Protein 6LKY (pdb70)

Structure (mmCIF, N/CA/C/O backbone):
data_6LKY
#
_entry.id   6LKY
#
_cell.length_a   169.168
_cell.length_b   69.794
_cell.length_c   71.084
_cell.angle_alpha   90.000
_cell.angle_beta   90.000
_cell.angle_gamma   90.000
#
_symmetry.space_group_name_H-M   'P 21 21 2'
#
loop_
_entity.id
_entity.type
_entity.pdbx_description
1 polymer 'Putative isocitrate dehydrogenase, NAD-dependent'
2 non-polymer NICOTINAMIDE-ADENINE-DINUCLEOTIDE
3 non-polymer 'ACETYL GROUP'
4 non-polymer 'CITRIC ACID'
5 non-polymer 'ACETATE ION'
6 water water
#
loop_
_atom_site.group_PDB
_atom_site.id
_atom_site.type_symbol
_atom_site.label_atom_id
_atom_site.label_alt_id
_atom_site.label_comp_id
_atom_site.label_asym_id
_atom_site.label_entity_id
_atom_site.label_seq_id
_atom_site.pdbx_PDB_ins_code
_atom_site.Cartn_x
_atom_site.Cartn_y
_atom_site.Cartn_z
_atom_site.occupancy
_atom_site.B_iso_or_equiv
_atom_site.auth_seq_id
_atom_site.auth_comp_id
_atom_site.auth_asym_id
_atom_site.auth_atom_id
_atom_site.pdbx_PDB_model_num
ATOM 1 N N A MET A 1 1 ? 61.27538 1.91115 25.66676 0.468 55.33563 1 MET A N 1
ATOM 2 N N B MET A 1 1 ? 61.08876 2.05952 25.43916 0.532 55.61817 1 MET A N 1
ATOM 3 C CA A MET A 1 1 ? 61.59448 3.08997 24.86963 0.468 56.90217 1 MET A CA 1
ATOM 4 C CA B MET A 1 1 ? 61.37748 3.33618 24.79624 0.532 56.81696 1 MET A CA 1
ATOM 5 C C A MET A 1 1 ? 62.39362 4.10926 25.68761 0.468 57.00002 1 MET A C 1
ATOM 6 C C B MET A 1 1 ? 62.30006 4.20947 25.65502 0.532 57.05694 1 MET A C 1
ATOM 7 O O A MET A 1 1 ? 63.32541 4.72472 25.17174 0.468 58.15492 1 MET A O 1
ATOM 8 O O B MET A 1 1 ? 63.24670 4.80102 25.13790 0.532 58.18564 1 MET A O 1
ATOM 17 N N . HIS A 1 2 ? 62.03654 4.27810 26.96210 1.000 50.90747 2 HIS A N 1
ATOM 18 C CA . HIS A 1 2 ? 62.70245 5.22964 27.85404 1.000 51.14376 2 HIS A CA 1
ATOM 19 C C . HIS A 1 2 ? 63.38418 4.51556 29.01255 1.000 41.71836 2 HIS A C 1
ATOM 20 O O . HIS A 1 2 ? 62.72173 3.81952 29.79043 1.000 44.69162 2 HIS A O 1
ATOM 27 N N . LYS A 1 3 ? 64.69415 4.72409 29.15107 1.000 34.79262 3 LYS A N 1
ATOM 28 C CA . LYS A 1 3 ? 65.45854 4.22380 30.28680 1.000 41.32840 3 LYS A CA 1
ATOM 29 C C . LYS A 1 3 ? 65.70814 5.36662 31.27219 1.000 45.39271 3 LYS A C 1
ATOM 30 O O . LYS A 1 3 ? 66.36815 6.35469 30.92839 1.000 41.15425 3 LYS A O 1
ATOM 36 N N . ILE A 1 4 ? 65.23061 5.20251 32.50949 1.000 42.84556 4 ILE A N 1
ATOM 37 C CA . ILE A 1 4 ? 65.15337 6.28590 33.48656 1.000 40.61498 4 ILE A CA 1
ATOM 38 C C . ILE A 1 4 ? 65.73946 5.82338 34.81342 1.000 37.94394 4 ILE A C 1
ATOM 39 O O . ILE A 1 4 ? 65.32632 4.78547 35.34834 1.000 34.22997 4 ILE A O 1
ATOM 44 N N . THR A 1 5 ? 66.67905 6.60431 35.36242 1.000 35.56484 5 THR A N 1
ATOM 45 C CA . THR A 1 5 ? 67.22844 6.27466 36.67553 1.000 32.10150 5 THR A CA 1
ATOM 46 C C . THR A 1 5 ? 66.16885 6.51772 37.74335 1.000 34.37678 5 THR A C 1
ATOM 47 O O . THR A 1 5 ? 65.47679 7.53708 37.71307 1.000 32.78778 5 THR A O 1
ATOM 51 N N . LEU A 1 6 ? 66.00699 5.55813 38.65606 1.000 31.26905 6 LEU A N 1
ATOM 52 C CA . LEU A 1 6 ? 64.93764 5.57956 39.64836 1.000 31.84891 6 LEU A CA 1
ATOM 53 C C . LEU A 1 6 ? 65.54185 5.49934 41.04226 1.000 32.10861 6 LEU A C 1
ATOM 54 O O . LEU A 1 6 ? 66.25878 4.54073 41.35733 1.000 34.83672 6 LEU A O 1
ATOM 59 N N . ILE A 1 7 ? 65.23927 6.48233 41.87788 1.000 31.24583 7 ILE A N 1
ATOM 60 C CA . ILE A 1 7 ? 65.78355 6.56236 43.22657 1.000 32.37692 7 ILE A CA 1
ATOM 61 C C . ILE A 1 7 ? 64.62364 6.58458 44.21374 1.000 29.44366 7 ILE A C 1
ATOM 62 O O . ILE A 1 7 ? 63.94307 7.59741 44.36978 1.000 29.63281 7 ILE A O 1
ATOM 67 N N . PRO A 1 8 ? 64.36293 5.46851 44.89599 1.000 30.33519 8 PRO A N 1
ATOM 68 C CA . PRO A 1 8 ? 63.21536 5.42956 45.82318 1.000 32.59287 8 PRO A CA 1
ATOM 69 C C . PRO A 1 8 ? 63.32150 6.40820 46.98116 1.000 29.38761 8 PRO A C 1
ATOM 70 O O . PRO A 1 8 ? 62.29572 6.92342 47.44239 1.000 30.72619 8 PRO A O 1
ATOM 74 N N . GLY A 1 9 ? 64.52833 6.64163 47.49788 1.000 25.24002 9 GLY A N 1
ATOM 75 C CA . GLY A 1 9 ? 64.72239 7.66661 48.51241 1.000 27.00052 9 GLY A CA 1
ATOM 76 C C . GLY A 1 9 ? 64.45668 7.20970 49.93850 1.000 26.89261 9 GLY A C 1
ATOM 77 O O . GLY A 1 9 ? 64.54548 6.02501 50.27357 1.000 28.06054 9 GLY A O 1
ATOM 78 N N . ASP A 1 10 ? 64.10474 8.17966 50.78395 1.000 25.31090 10 ASP A N 1
ATOM 79 C CA . ASP A 1 10 ? 64.09042 8.02356 52.23018 1.000 23.74295 10 ASP A CA 1
ATOM 80 C C . ASP A 1 10 ? 62.69401 8.26083 52.79274 1.000 28.21531 10 ASP A C 1
ATOM 81 O O . ASP A 1 10 ? 61.86671 8.95222 52.19175 1.000 26.55783 10 ASP A O 1
ATOM 86 N N . GLY A 1 11 ? 62.45545 7.70672 53.98111 1.000 23.86657 11 GLY A N 1
ATOM 87 C CA . GLY A 1 11 ? 61.20620 7.96492 54.68467 1.000 24.78287 11 GLY A CA 1
ATOM 88 C C . GLY A 1 11 ? 60.01413 7.51437 53.85782 1.000 28.72609 11 GLY A C 1
ATOM 89 O O . GLY A 1 11 ? 59.89687 6.33860 53.48339 1.000 25.82363 11 GLY A O 1
ATOM 90 N N . ILE A 1 12 ? 59.10926 8.45231 53.56246 1.000 28.31004 12 ILE A N 1
ATOM 91 C CA . ILE A 1 12 ? 57.94170 8.14440 52.73969 1.000 26.64623 12 ILE A CA 1
ATOM 92 C C . ILE A 1 12 ? 58.29031 7.93774 51.27230 1.000 30.69303 12 ILE A C 1
ATOM 93 O O . ILE A 1 12 ? 57.41452 7.54975 50.48652 1.000 26.76801 12 ILE A O 1
ATOM 98 N N . GLY A 1 13 ? 59.54072 8.18849 50.88217 1.000 24.31687 13 GLY A N 1
ATOM 99 C CA . GLY A 1 13 ? 59.96477 8.08542 49.50309 1.000 29.96015 13 GLY A CA 1
ATOM 100 C C . GLY A 1 13 ? 59.52677 6.81032 48.79246 1.000 35.61497 13 GLY A C 1
ATOM 101 O O . GLY A 1 13 ? 58.80469 6.85956 47.79070 1.000 31.74117 13 GLY A O 1
ATOM 102 N N . PRO A 1 14 ? 59.97216 5.64248 49.28145 1.000 29.32024 14 PRO A N 1
ATOM 103 C CA . PRO A 1 14 ? 59.65242 4.39079 48.56925 1.000 30.27889 14 PRO A CA 1
ATOM 104 C C . PRO A 1 14 ? 58.16656 4.17241 48.31836 1.000 30.90609 14 PRO A C 1
ATOM 105 O O . PRO A 1 14 ? 57.80055 3.74918 47.21240 1.000 34.28972 14 PRO A O 1
ATOM 109 N N A SER A 1 15 ? 57.30372 4.44912 49.29855 0.215 29.41769 15 SER A N 1
ATOM 110 N N B SER A 1 15 ? 57.29162 4.46784 49.28555 0.785 29.05279 15 SER A N 1
ATOM 111 C CA A SER A 1 15 ? 55.87084 4.28012 49.08485 0.215 31.87620 15 SER A CA 1
ATOM 112 C CA B SER A 1 15 ? 55.86700 4.25209 49.04701 0.785 31.86632 15 SER A CA 1
ATOM 113 C C A SER A 1 15 ? 55.38722 5.15943 47.93891 0.215 33.71454 15 SER A C 1
ATOM 114 C C B SER A 1 15 ? 55.35791 5.16305 47.93619 0.785 33.77067 15 SER A C 1
ATOM 115 O O A SER A 1 15 ? 54.85536 4.66554 46.93716 0.215 34.77569 15 SER A O 1
ATOM 116 O O B SER A 1 15 ? 54.78321 4.69102 46.94638 0.785 34.77290 15 SER A O 1
ATOM 121 N N . ILE A 1 16 ? 55.59824 6.47240 48.05718 1.000 30.28553 16 ILE A N 1
ATOM 122 C CA . ILE A 1 16 ? 55.05238 7.40104 47.07196 1.000 35.74915 16 ILE A CA 1
ATOM 123 C C . ILE A 1 16 ? 55.67682 7.16533 45.69821 1.000 28.79923 16 ILE A C 1
ATOM 124 O O . ILE A 1 16 ? 54.97984 7.19012 44.67775 1.000 32.78408 16 ILE A O 1
ATOM 129 N N . VAL A 1 17 ? 56.97404 6.85813 45.65245 1.000 30.71167 17 VAL A N 1
ATOM 130 C CA . VAL A 1 17 ? 57.60152 6.55234 44.36933 1.000 32.78848 17 VAL A CA 1
ATOM 131 C C . VAL A 1 17 ? 56.96054 5.30079 43.78869 1.000 38.42152 17 VAL A C 1
ATOM 132 O O . VAL A 1 17 ? 56.64540 5.23733 42.58962 1.000 36.49156 17 VAL A O 1
ATOM 136 N N . ASP A 1 18 ? 56.68891 4.31508 44.64960 1.000 33.68355 18 ASP A N 1
ATOM 137 C CA . ASP A 1 18 ? 55.98049 3.13354 44.18845 1.000 40.76758 18 ASP A CA 1
ATOM 138 C C . ASP A 1 18 ? 54.66327 3.54442 43.55206 1.000 42.31113 18 ASP A C 1
ATOM 139 O O . ASP A 1 18 ? 54.40222 3.23636 42.37722 1.000 43.24876 18 ASP A O 1
ATOM 144 N N . ALA A 1 19 ? 53.88380 4.35657 44.27572 1.000 33.59160 19 ALA A N 1
ATOM 145 C CA . ALA A 1 19 ? 52.61895 4.83778 43.74055 1.000 36.83980 19 ALA A CA 1
ATOM 146 C C . ALA A 1 19 ? 52.83561 5.47810 42.38069 1.000 38.90890 19 ALA A C 1
ATOM 147 O O . ALA A 1 19 ? 52.17824 5.11596 41.39522 1.000 39.55359 19 ALA A O 1
ATOM 149 N N . ALA A 1 20 ? 53.83454 6.36044 42.28270 1.000 31.81267 20 ALA A N 1
ATOM 150 C CA . ALA A 1 20 ? 53.98197 7.10255 41.04184 1.000 34.65614 20 ALA A CA 1
ATOM 151 C C . ALA A 1 20 ? 54.31348 6.15731 39.90117 1.000 34.49170 20 ALA A C 1
ATOM 152 O O . ALA A 1 20 ? 53.73861 6.26613 38.81143 1.000 39.48738 20 ALA A O 1
ATOM 154 N N . VAL A 1 21 ? 55.17059 5.16592 40.16371 1.000 35.95373 21 VAL A N 1
ATOM 155 C CA . VAL A 1 21 ? 55.54573 4.23576 39.10494 1.000 36.05937 21 VAL A CA 1
ATOM 156 C C . VAL A 1 21 ? 54.30080 3.55699 38.55196 1.000 41.75234 21 VAL A C 1
ATOM 157 O O . VAL A 1 21 ? 54.07498 3.54154 37.33035 1.000 34.34482 21 VAL A O 1
ATOM 161 N N . LYS A 1 22 ? 53.40628 3.11572 39.44719 1.000 35.00145 22 LYS A N 1
ATOM 162 C CA . LYS A 1 22 ? 52.20435 2.43246 38.98336 1.000 37.31575 22 LYS A CA 1
ATOM 163 C C . LYS A 1 22 ? 51.40118 3.34411 38.07139 1.000 47.79513 22 LYS A C 1
ATOM 164 O O . LYS A 1 22 ? 51.02720 2.95223 36.95240 1.000 49.58233 22 LYS A O 1
ATOM 170 N N . VAL A 1 23 ? 51.23846 4.60488 38.48146 1.000 43.50071 23 VAL A N 1
ATOM 171 C CA . VAL A 1 23 ? 50.44509 5.53648 37.68975 1.000 45.70092 23 VAL A CA 1
ATOM 172 C C . VAL A 1 23 ? 51.08968 5.74120 36.33244 1.000 42.74173 23 VAL A C 1
ATOM 173 O O . VAL A 1 23 ? 50.41225 5.70505 35.29433 1.000 43.71243 23 VAL A O 1
ATOM 177 N N . ILE A 1 24 ? 52.41774 5.88108 36.30748 1.000 39.48455 24 ILE A N 1
ATOM 178 C CA . ILE A 1 24 ? 53.08284 6.06154 35.02387 1.000 48.20287 24 ILE A CA 1
ATOM 179 C C . ILE A 1 24 ? 52.82707 4.84824 34.13927 1.000 49.29167 24 ILE A C 1
ATOM 180 O O . ILE A 1 24 ? 52.43510 4.97855 32.97057 1.000 44.53490 24 ILE A O 1
ATOM 185 N N . GLU A 1 25 ? 52.95420 3.64806 34.70781 1.000 44.80438 25 GLU A N 1
ATOM 186 C CA . GLU A 1 25 ? 52.77974 2.46938 33.87601 1.000 48.72364 25 GLU A CA 1
ATOM 187 C C . GLU A 1 25 ? 51.33332 2.33459 33.43762 1.000 51.12926 25 GLU A C 1
ATOM 188 O O . GLU A 1 25 ? 51.06989 1.80912 32.35081 1.000 49.03499 25 GLU A O 1
ATOM 194 N N . ALA A 1 26 ? 50.39129 2.85668 34.23392 1.000 41.63246 26 ALA A N 1
ATOM 195 C CA . ALA A 1 26 ? 48.99665 2.78417 33.82609 1.000 41.23611 26 ALA A CA 1
ATOM 196 C C . ALA A 1 26 ? 48.73202 3.56729 32.54775 1.000 47.53734 26 ALA A C 1
ATOM 197 O O . ALA A 1 26 ? 47.75112 3.27913 31.85840 1.000 51.83725 26 ALA A O 1
ATOM 199 N N . THR A 1 27 ? 49.58625 4.54030 32.20603 1.000 55.87246 27 THR A N 1
ATOM 200 C CA . THR A 1 27 ? 49.36654 5.32739 30.99541 1.000 48.43022 27 THR A CA 1
ATOM 201 C C . THR A 1 27 ? 49.76090 4.58238 29.72950 1.000 50.96005 27 THR A C 1
ATOM 202 O O . THR A 1 27 ? 49.40096 5.02329 28.63327 1.000 51.84926 27 THR A O 1
ATOM 206 N N . GLY A 1 28 ? 50.50255 3.48366 29.85378 1.000 51.79684 28 GLY A N 1
ATOM 207 C CA . GLY A 1 28 ? 51.01010 2.75884 28.71166 1.000 44.70310 28 GLY A CA 1
ATOM 208 C C . GLY A 1 28 ? 52.36900 3.19416 28.21797 1.000 54.13327 28 GLY A C 1
ATOM 209 O O . GLY A 1 28 ? 52.89788 2.57139 27.28778 1.000 53.49463 28 GLY A O 1
ATOM 210 N N . VAL A 1 29 ? 52.96601 4.22678 28.81570 1.000 58.77118 29 VAL A N 1
ATOM 211 C CA . VAL A 1 29 ? 54.31031 4.63355 28.42572 1.000 50.96188 29 VAL A CA 1
ATOM 212 C C . VAL A 1 29 ? 55.31140 3.54802 28.79858 1.000 48.00852 29 VAL A C 1
ATOM 213 O O . VAL A 1 29 ? 55.20492 2.90374 29.85123 1.000 54.02810 29 VAL A O 1
ATOM 217 N N . GLN A 1 30 ? 56.28622 3.33570 27.92410 1.000 46.07382 30 GLN A N 1
ATOM 218 C CA . GLN A 1 30 ? 57.27557 2.27811 28.07982 1.000 56.68767 30 GLN A CA 1
ATOM 219 C C . GLN A 1 30 ? 58.50000 2.81483 28.81022 1.000 50.62215 30 GLN A C 1
ATOM 220 O O . GLN A 1 30 ? 59.21488 3.67195 28.27944 1.000 47.30732 30 GLN A O 1
ATOM 226 N N . VAL A 1 31 ? 58.75890 2.29036 30.00756 1.000 42.44862 31 VAL A N 1
ATOM 227 C CA . VAL A 1 31 ? 59.88475 2.72663 30.82545 1.000 48.01134 31 VAL A CA 1
ATOM 228 C C . VAL A 1 31 ? 60.70342 1.51802 31.25056 1.000 37.98557 31 VAL A C 1
ATOM 229 O O . VAL A 1 31 ? 60.17363 0.59597 31.88174 1.000 40.09286 31 VAL A O 1
ATOM 233 N N . GLN A 1 32 ? 61.99728 1.54190 30.94463 1.000 34.76615 32 GLN A N 1
ATOM 234 C CA . GLN A 1 32 ? 62.96951 0.67388 31.60387 1.000 38.15215 32 GLN A CA 1
ATOM 235 C C . GLN A 1 32 ? 63.52238 1.42784 32.81689 1.000 36.48772 32 GLN A C 1
ATOM 236 O O . GLN A 1 32 ? 64.33726 2.34038 32.67140 1.000 39.63770 32 GLN A O 1
ATOM 242 N N . TRP A 1 33 ? 63.07836 1.06148 34.02033 1.000 38.71367 33 TRP A N 1
ATOM 243 C CA . TRP A 1 33 ? 63.58443 1.69852 35.23533 1.000 44.74653 33 TRP A CA 1
ATOM 244 C C . TRP A 1 33 ? 64.96290 1.16036 35.61280 1.000 45.63743 33 TRP A C 1
ATOM 245 O O . TRP A 1 33 ? 65.17485 -0.05576 35.67934 1.000 49.11884 33 TRP A O 1
ATOM 256 N N . ASP A 1 34 ? 65.88522 2.07213 35.89399 1.000 36.99638 34 ASP A N 1
ATOM 257 C CA . ASP A 1 34 ? 67.24175 1.75944 36.34028 1.000 32.18656 34 ASP A CA 1
ATOM 258 C C . ASP A 1 34 ? 67.33569 2.16246 37.81453 1.000 41.70906 34 ASP A C 1
ATOM 259 O O . ASP A 1 34 ? 67.65667 3.30622 38.14046 1.000 37.31338 34 ASP A O 1
ATOM 264 N N . THR A 1 35 ? 67.03329 1.21758 38.70187 1.000 33.61774 35 THR A N 1
ATOM 265 C CA . THR A 1 35 ? 66.92499 1.51260 40.12353 1.000 33.70633 35 THR A CA 1
ATOM 266 C C . THR A 1 35 ? 68.29992 1.71550 40.75000 1.000 37.71900 35 THR A C 1
ATOM 267 O O . THR A 1 35 ? 69.18864 0.86510 40.62109 1.000 39.85917 35 THR A O 1
ATOM 271 N N . GLN A 1 36 ? 68.46324 2.84841 41.43820 1.000 34.03378 36 GLN A N 1
ATOM 272 C CA . GLN A 1 36 ? 69.70956 3.21930 42.09707 1.000 32.77724 36 GLN A CA 1
ATOM 273 C C . GLN A 1 36 ? 69.39181 3.76689 43.48373 1.000 27.67233 36 GLN A C 1
ATOM 274 O O . GLN A 1 36 ? 68.25951 4.15724 43.76774 1.000 41.01616 36 GLN A O 1
ATOM 280 N N . SER A 1 37 ? 70.40954 3.83314 44.33675 1.000 32.70644 37 SER A N 1
ATOM 281 C CA . SER A 1 37 ? 70.24042 4.21994 45.73344 1.000 32.93571 37 SER A CA 1
ATOM 282 C C . SER A 1 37 ? 70.92907 5.55379 46.02308 1.000 33.42245 37 SER A C 1
ATOM 283 O O . SER A 1 37 ? 72.01483 5.82602 45.50260 1.000 27.28362 37 SER A O 1
ATOM 286 N N . ALA A 1 38 ? 70.32651 6.35969 46.90196 1.000 25.02679 38 ALA A N 1
ATOM 287 C CA . ALA A 1 38 ? 70.90949 7.64269 47.28764 1.000 26.53936 38 ALA A CA 1
ATOM 288 C C . ALA A 1 38 ? 70.36849 8.04183 48.65101 1.000 27.16479 38 ALA A C 1
ATOM 289 O O . ALA A 1 38 ? 69.36173 7.50361 49.11832 1.000 27.75554 38 ALA A O 1
ATOM 291 N N . GLY A 1 39 ? 71.04512 9.00919 49.28026 1.000 25.35382 39 GLY A N 1
ATOM 292 C CA . GLY A 1 39 ? 70.58605 9.53297 50.55658 1.000 19.96730 39 GLY A CA 1
ATOM 293 C C . GLY A 1 39 ? 70.85135 8.56093 51.69644 1.000 21.57689 39 GLY A C 1
ATOM 294 O O . GLY A 1 39 ? 71.77514 7.74416 51.64928 1.000 22.78380 39 GLY A O 1
ATOM 295 N N . MET A 1 40 ? 70.00759 8.64478 52.72985 1.000 24.58001 40 MET A N 1
ATOM 296 C CA . MET A 1 40 ? 70.22802 7.84526 53.93429 1.000 29.40744 40 MET A CA 1
ATOM 297 C C . MET A 1 40 ? 70.14755 6.35439 53.62981 1.000 31.67756 40 MET A C 1
ATOM 298 O O . MET A 1 40 ? 70.94244 5.55874 54.15349 1.000 30.35407 40 MET A O 1
ATOM 303 N N . ALA A 1 41 ? 69.23572 5.96552 52.73695 1.000 27.01189 41 ALA A N 1
ATOM 304 C CA . ALA A 1 41 ? 69.16129 4.56711 52.34034 1.000 29.48418 41 ALA A CA 1
ATOM 305 C C . ALA A 1 41 ? 70.51417 4.08596 51.84000 1.000 28.88225 41 ALA A C 1
ATOM 306 O O . ALA A 1 41 ? 71.00552 3.03192 52.27600 1.000 29.87919 41 ALA A O 1
ATOM 308 N N . ALA A 1 42 ? 71.18599 4.90302 51.01232 1.000 24.68144 42 ALA A N 1
ATOM 309 C CA . ALA A 1 42 ? 72.48024 4.48093 50.49027 1.000 29.46894 42 ALA A CA 1
ATOM 310 C C . ALA A 1 42 ? 73.52612 4.44124 51.59714 1.000 30.73332 42 ALA A C 1
ATOM 311 O O . ALA A 1 42 ? 74.34442 3.50840 51.65419 1.000 32.22845 42 ALA A O 1
ATOM 313 N N . VAL A 1 43 ? 73.45512 5.38397 52.54245 1.000 26.02775 43 VAL A N 1
ATOM 314 C CA . VAL A 1 43 ? 74.36769 5.32987 53.67848 1.000 26.50570 43 VAL A CA 1
ATOM 315 C C . VAL A 1 43 ? 74.19311 4.01443 54.42020 1.000 33.65844 43 VAL A C 1
ATOM 316 O O .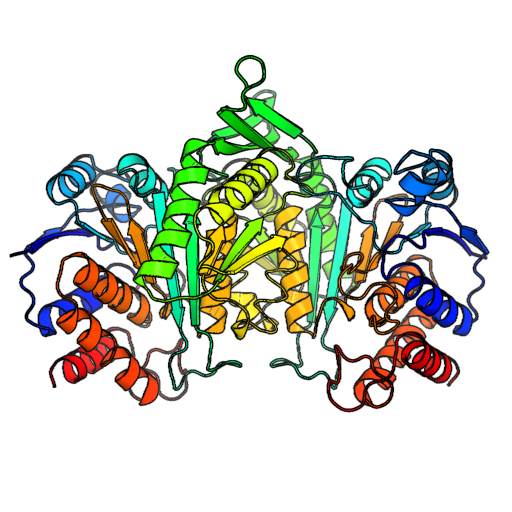 VAL A 1 43 ? 75.17210 3.37241 54.81836 1.000 31.50036 43 VAL A O 1
ATOM 320 N N . GLU A 1 44 ? 72.94326 3.59030 54.61356 1.000 29.13797 44 GLU A N 1
ATOM 321 C CA . GLU A 1 44 ? 72.71933 2.37512 55.38131 1.000 35.01548 44 GLU A CA 1
ATOM 322 C C . GLU A 1 44 ? 73.13149 1.14536 54.59004 1.000 34.97292 44 GLU A C 1
ATOM 323 O O . GLU A 1 44 ? 73.59352 0.16047 55.17902 1.000 36.18247 44 GLU A O 1
ATOM 329 N N . LYS A 1 45 ? 73.00984 1.19898 53.26195 1.000 27.87796 45 LYS A N 1
ATOM 330 C CA . LYS A 1 45 ? 73.21072 0.00385 52.45619 1.000 34.50208 45 LYS A CA 1
ATOM 331 C C . LYS A 1 45 ? 74.63754 -0.09090 51.93661 1.000 39.25801 45 LYS A C 1
ATOM 332 O O . LYS A 1 45 ? 75.20669 -1.18326 51.90296 1.000 40.94161 45 LYS A O 1
ATOM 338 N N . PHE A 1 46 ? 75.22052 1.03986 51.52446 1.000 36.87304 46 PHE A N 1
ATOM 339 C CA . PHE A 1 46 ? 76.52654 1.07702 50.88448 1.000 29.62947 46 PHE A CA 1
ATOM 340 C C . PHE A 1 46 ? 77.56187 1.89774 51.63818 1.000 36.67382 46 PHE A C 1
ATOM 341 O O . PHE A 1 46 ? 78.70692 1.97401 51.18706 1.000 36.10262 46 PHE A O 1
ATOM 349 N N . GLY A 1 47 ? 77.20117 2.53507 52.74741 1.000 31.27127 47 GLY A N 1
ATOM 350 C CA . GLY A 1 47 ? 78.16359 3.34165 53.46933 1.000 32.70477 47 GLY A CA 1
ATOM 351 C C . GLY A 1 47 ? 78.51519 4.68228 52.85146 1.000 44.61116 47 GLY A C 1
ATOM 352 O O . GLY A 1 47 ? 79.44540 5.33909 53.34116 1.000 37.20284 47 GLY A O 1
ATOM 353 N N . THR A 1 48 ? 77.81895 5.10676 51.78700 1.000 35.37799 48 THR A N 1
ATOM 354 C CA . THR A 1 48 ? 78.00395 6.42569 51.16527 1.000 32.52800 48 THR A CA 1
ATOM 355 C C . THR A 1 48 ? 76.65352 7.00977 50.76937 1.000 28.14679 48 THR A C 1
ATOM 356 O O . THR A 1 48 ? 75.78933 6.27213 50.28081 1.000 25.46555 48 THR A O 1
ATOM 360 N N . PRO A 1 49 ? 76.45197 8.32762 50.90822 1.000 28.03884 49 PRO A N 1
ATOM 361 C CA . PRO A 1 49 ? 75.14909 8.90245 50.51010 1.000 28.69151 49 PRO A CA 1
ATOM 362 C C . PRO A 1 49 ? 74.94432 8.99647 48.99802 1.000 23.34732 49 PRO A C 1
ATOM 363 O O . PRO A 1 49 ? 73.80125 9.13107 48.55308 1.000 23.84407 49 PRO A O 1
ATOM 367 N N . LEU A 1 50 ? 75.99440 8.91013 48.18781 1.000 25.64192 50 LEU A N 1
ATOM 368 C CA . LEU A 1 50 ? 75.85194 8.99902 46.73419 1.000 31.28561 50 LEU A CA 1
ATOM 369 C C . LEU A 1 50 ? 76.84032 8.03567 46.10176 1.000 31.57680 50 LEU A C 1
ATOM 370 O O . LEU A 1 50 ? 77.96564 8.41847 45.75988 1.000 31.15953 50 LEU A O 1
ATOM 375 N N . PRO A 1 51 ? 76.46612 6.76345 45.95532 1.000 32.86063 51 PRO A N 1
ATOM 376 C CA . PRO A 1 51 ? 77.34826 5.82333 45.25191 1.000 30.15458 51 PRO A CA 1
ATOM 377 C C . PRO A 1 51 ? 77.66380 6.34595 43.86076 1.000 34.21880 51 PRO A C 1
ATOM 378 O O . PRO A 1 51 ? 76.81703 6.96065 43.20454 1.000 32.73483 51 PRO A O 1
ATOM 382 N N . ASP A 1 52 ? 78.91145 6.12111 43.43205 1.000 39.36821 52 ASP A N 1
ATOM 383 C CA . ASP A 1 52 ? 79.33352 6.50932 42.08785 1.000 36.10454 52 ASP A CA 1
ATOM 384 C C . ASP A 1 52 ? 78.41104 5.93843 41.02515 1.000 31.57119 52 ASP A C 1
ATOM 385 O O . ASP A 1 52 ? 78.12122 6.60424 40.02594 1.000 35.20179 52 ASP A O 1
ATOM 390 N N . ALA A 1 53 ? 77.95046 4.69934 41.21810 1.000 35.21579 53 ALA A N 1
ATOM 391 C CA . ALA A 1 53 ? 77.09636 4.05916 40.22057 1.000 35.70317 53 ALA A CA 1
ATOM 392 C C . ALA A 1 53 ? 75.79703 4.83140 40.00274 1.000 37.04516 53 ALA A C 1
ATOM 393 O O . ALA A 1 53 ? 75.28678 4.87388 38.87760 1.000 38.93985 53 ALA A O 1
ATOM 395 N N . THR A 1 54 ? 75.25588 5.46280 41.05380 1.000 34.12042 54 THR A N 1
ATOM 396 C CA . THR A 1 54 ? 74.04532 6.27640 40.90671 1.000 26.52360 54 THR A CA 1
ATOM 397 C C . THR A 1 54 ? 74.28869 7.45952 39.97450 1.000 30.67572 54 THR A C 1
ATOM 398 O O . THR A 1 54 ? 73.50216 7.72535 39.04857 1.000 33.94245 54 THR A O 1
ATOM 402 N N . LEU A 1 55 ? 75.38823 8.17947 40.20314 1.000 33.96456 55 LEU A N 1
ATOM 403 C CA . LEU A 1 55 ? 75.73682 9.30797 39.34515 1.000 43.66138 55 LEU A CA 1
ATOM 404 C C . LEU A 1 55 ? 76.02512 8.84755 37.91839 1.000 38.91768 55 LEU A C 1
ATOM 405 O O . LEU A 1 55 ? 75.56103 9.46200 36.94974 1.000 37.61596 55 LEU A O 1
ATOM 410 N N . ASP A 1 56 ? 76.80096 7.76506 37.77344 1.000 42.63999 56 ASP A N 1
ATOM 411 C CA . ASP A 1 56 ? 77.07356 7.20849 36.44806 1.000 40.33149 56 ASP A CA 1
ATOM 412 C C . ASP A 1 56 ? 75.77933 6.86741 35.72214 1.000 29.68086 56 ASP A C 1
ATOM 413 O O . ASP A 1 56 ? 75.62915 7.15847 34.52936 1.000 41.18387 56 ASP A O 1
ATOM 418 N N . SER A 1 57 ? 74.82644 6.25485 36.43346 1.000 34.82690 57 SER A N 1
ATOM 419 C CA . SER A 1 57 ? 73.54599 5.89788 35.82980 1.000 33.43695 57 SER A CA 1
ATOM 420 C C . SER A 1 57 ? 72.79392 7.13229 35.35265 1.000 37.74317 57 SER A C 1
ATOM 421 O O . SER A 1 57 ? 72.22843 7.13641 34.24905 1.000 37.32610 57 SER A O 1
ATOM 424 N N . ILE A 1 58 ? 72.76146 8.19054 36.17293 1.000 35.36438 58 ILE A N 1
ATOM 425 C CA . ILE A 1 58 ? 72.03724 9.38807 35.75061 1.000 33.40125 58 ILE A CA 1
ATOM 426 C C . ILE A 1 58 ? 72.72670 10.03696 34.55481 1.000 31.19721 58 ILE A C 1
ATOM 427 O O . ILE A 1 58 ? 72.06761 10.49841 33.61848 1.000 36.48166 58 ILE A O 1
ATOM 432 N N . ARG A 1 59 ? 74.05865 10.07132 34.55273 1.000 32.71710 59 ARG A N 1
ATOM 433 C CA . ARG A 1 59 ? 74.73257 10.68874 33.41552 1.000 37.32335 59 ARG A CA 1
ATOM 434 C C . ARG A 1 59 ? 74.59841 9.85561 32.15411 1.000 41.79488 59 ARG A C 1
ATOM 435 O O . ARG A 1 59 ? 74.66555 10.40278 31.05185 1.000 45.42892 59 ARG A O 1
ATOM 443 N N . ALA A 1 60 ? 74.42216 8.54147 32.28808 1.000 44.65454 60 ALA A N 1
ATOM 444 C CA . ALA A 1 60 ? 74.15934 7.71357 31.11545 1.000 42.28640 60 ALA A CA 1
ATOM 445 C C . ALA A 1 60 ? 72.74658 7.94160 30.59358 1.000 39.83795 60 ALA A C 1
ATOM 446 O O . ALA A 1 60 ? 72.54813 8.17075 29.39723 1.000 46.08577 60 ALA A O 1
ATOM 448 N N . ASN A 1 61 ? 71.74807 7.88117 31.48004 1.000 40.84056 61 ASN A N 1
ATOM 449 C CA . ASN A 1 61 ? 70.35320 7.93777 31.04938 1.000 35.59544 61 ASN A CA 1
ATOM 450 C C . ASN A 1 61 ? 69.85211 9.34939 30.76873 1.000 39.13248 61 ASN A C 1
ATOM 451 O O . ASN A 1 61 ? 68.94108 9.51175 29.94904 1.000 36.27801 61 ASN A O 1
ATOM 456 N N . ARG A 1 62 ? 70.36220 10.35674 31.48323 1.000 38.85544 62 ARG A N 1
ATOM 457 C CA . ARG A 1 62 ? 70.03945 11.78101 31.35492 1.000 42.09073 62 ARG A CA 1
ATOM 458 C C . ARG A 1 62 ? 68.69261 12.11947 31.98923 1.000 40.58150 62 ARG A C 1
ATOM 459 O O . ARG A 1 62 ? 68.33073 13.29819 32.01050 1.000 47.29592 62 ARG A O 1
ATOM 467 N N . ILE A 1 63 ? 67.93227 11.14157 32.48365 1.000 38.73443 63 ILE A N 1
ATOM 468 C CA . ILE A 1 63 ? 66.63798 11.37677 33.11701 1.000 32.29620 63 ILE A CA 1
ATOM 469 C C . ILE A 1 63 ? 66.59269 10.60240 34.42768 1.000 34.25830 63 ILE A C 1
ATOM 470 O O . ILE A 1 63 ? 66.99825 9.43529 34.48883 1.000 32.78699 63 ILE A O 1
ATOM 475 N N . CYS A 1 64 ? 66.08325 11.24845 35.47446 1.000 34.73379 64 CYS A N 1
ATOM 476 C CA . CYS A 1 64 ? 66.05834 10.65935 36.80241 1.000 32.65905 64 CYS A CA 1
ATOM 477 C C . CYS A 1 64 ? 64.74796 11.00787 37.49137 1.000 29.56238 64 CYS A C 1
ATOM 478 O O . CYS A 1 64 ? 64.25310 12.13165 37.38684 1.000 31.66970 64 CYS A O 1
ATOM 481 N N . PHE A 1 65 ? 64.17840 10.01374 38.15819 1.000 23.71722 65 PHE A N 1
ATOM 482 C CA . PHE A 1 65 ? 62.96469 10.12530 38.95746 1.000 25.29498 65 PHE A CA 1
ATOM 483 C C . PHE A 1 65 ? 63.38044 9.84105 40.39720 1.000 31.61913 65 PHE A C 1
ATOM 484 O O . PHE A 1 65 ? 63.81662 8.72608 40.70521 1.000 33.52202 65 PHE A O 1
ATOM 492 N N . LYS A 1 66 ? 63.27466 10.84206 41.27442 1.000 28.12043 66 LYS A N 1
ATOM 493 C CA . LYS A 1 66 ? 63.95328 10.80308 42.56818 1.000 31.58239 66 LYS A CA 1
ATOM 494 C C . LYS A 1 66 ? 62.97133 11.06876 43.70092 1.000 25.47062 66 LYS A C 1
ATOM 495 O O . LYS A 1 66 ? 62.33832 12.12568 43.74532 1.000 22.76952 66 LYS A O 1
ATOM 501 N N . GLY A 1 67 ? 62.83073 10.10531 44.60460 1.000 24.16805 67 GLY A N 1
ATOM 502 C CA . GLY A 1 67 ? 62.08977 10.32229 45.82590 1.000 26.67550 67 GLY A CA 1
ATOM 503 C C . GLY A 1 67 ? 62.85273 11.25890 46.75044 1.000 26.11884 67 GLY A C 1
ATOM 504 O O . GLY A 1 67 ? 64.01045 11.60205 46.49507 1.000 23.84115 67 GLY A O 1
ATOM 505 N N . PRO A 1 68 ? 62.21700 11.69646 47.83590 1.000 28.88230 68 PRO A N 1
ATOM 506 C CA . PRO A 1 68 ? 62.87874 12.64453 48.74650 1.000 23.56403 68 PRO A CA 1
ATOM 507 C C . PRO A 1 68 ? 64.08759 12.01684 49.41749 1.000 26.56413 68 PRO A C 1
ATOM 508 O O . PRO A 1 68 ? 64.07661 10.83660 49.77446 1.000 26.11535 68 PRO A O 1
ATOM 512 N N A LEU A 1 69 ? 65.13508 12.81923 49.59323 0.138 23.08530 69 LEU A N 1
ATOM 513 N N B LEU A 1 69 ? 65.13758 12.81739 49.58992 0.862 22.96124 69 LEU A N 1
ATOM 514 C CA A LEU A 1 69 ? 66.37527 12.37106 50.21089 0.138 24.60368 69 LEU A CA 1
ATOM 515 C CA B LEU A 1 69 ? 66.36682 12.35402 50.21371 0.862 24.71157 69 LEU A CA 1
ATOM 516 C C A LEU A 1 69 ? 66.58391 13.11914 51.51935 0.138 27.18554 69 LEU A C 1
ATOM 517 C C B LEU A 1 69 ? 66.58819 13.11319 51.51217 0.862 26.76241 69 LEU A C 1
ATOM 518 O O A LEU A 1 69 ? 66.52635 14.35305 51.54793 0.138 27.69224 69 LEU A O 1
ATOM 519 O O B LEU A 1 69 ? 66.52882 14.34753 51.53017 0.862 27.38228 69 LEU A O 1
ATOM 528 N N . THR A 1 70 ? 66.82238 12.37302 52.59672 1.000 25.57614 70 THR A N 1
ATOM 529 C CA . THR A 1 70 ? 67.10719 12.98541 53.89644 1.000 23.86337 70 THR A CA 1
ATOM 530 C C . THR A 1 70 ? 68.46561 13.69007 53.88142 1.000 23.11198 70 THR A C 1
ATOM 531 O O . THR A 1 70 ? 69.46082 13.11932 53.42713 1.000 24.97203 70 THR A O 1
ATOM 535 N N . THR A 1 71 ? 68.51527 14.92549 54.38787 1.000 25.10312 71 THR A N 1
ATOM 536 C CA . THR A 1 71 ? 69.78108 15.60015 54.65199 1.000 23.78876 71 THR A CA 1
ATOM 537 C C . THR A 1 71 ? 69.92093 15.86838 56.14420 1.000 25.65013 71 THR A C 1
ATOM 538 O O . THR A 1 71 ? 69.02663 16.48733 56.73430 1.000 29.83203 71 THR A O 1
ATOM 542 N N . PRO A 1 72 ? 71.01670 15.44991 56.78304 1.000 23.04093 72 PRO A N 1
ATOM 543 C CA . PRO A 1 72 ? 71.17663 15.70596 58.22451 1.000 25.68743 72 PRO A CA 1
ATOM 544 C C . PRO A 1 72 ? 71.39304 17.18444 58.53322 1.000 26.15061 72 PRO A C 1
ATOM 545 O O . PRO A 1 72 ? 71.96636 17.94332 57.74230 1.000 23.03319 72 PRO A O 1
ATOM 549 N N . VAL A 1 73 ? 70.91372 17.58144 59.70905 1.000 23.13132 73 VAL A N 1
ATOM 550 C CA . VAL A 1 73 ? 70.94161 18.96113 60.17620 1.000 29.05860 73 VAL A CA 1
ATOM 551 C C . VAL A 1 73 ? 72.15680 19.17344 61.07002 1.000 33.54696 73 VAL A C 1
ATOM 552 O O . VAL A 1 73 ? 72.46127 18.33940 61.93579 1.000 37.12702 73 VAL A O 1
ATOM 556 N N . GLY A 1 74 ? 72.87921 20.26922 60.83334 1.000 30.23453 74 GLY A N 1
ATOM 557 C CA . GLY A 1 74 ? 73.94214 20.70481 61.71921 1.000 30.95046 74 GLY A CA 1
ATOM 558 C C . GLY A 1 74 ? 75.26351 20.00812 61.50040 1.000 32.69717 74 GLY A C 1
ATOM 559 O O . GLY A 1 74 ? 76.25349 20.36675 62.15291 1.000 35.80213 74 GLY A O 1
ATOM 560 N N . GLY A 1 75 ? 75.29361 18.99950 60.64239 1.000 31.41548 75 GLY A N 1
ATOM 561 C CA . GLY A 1 75 ? 76.49830 18.22863 60.40046 1.000 32.04116 75 GLY A CA 1
ATOM 562 C C . GLY A 1 75 ? 76.16052 17.11730 59.43235 1.000 28.02853 75 GLY A C 1
ATOM 563 O O . GLY A 1 75 ? 75.10558 17.14398 58.79205 1.000 22.81353 75 GLY A O 1
ATOM 564 N N . GLY A 1 76 ? 77.02440 16.10908 59.36999 1.000 26.57985 76 GLY A N 1
ATOM 565 C CA . GLY A 1 76 ? 76.77924 15.02388 58.43744 1.000 23.36988 76 GLY A CA 1
ATOM 566 C C . GLY A 1 76 ? 77.00312 15.44984 56.98793 1.000 26.74537 76 GLY A C 1
ATOM 567 O O . GLY A 1 76 ? 77.47440 16.54982 56.68637 1.000 25.21447 76 GLY A O 1
ATOM 568 N N . TYR A 1 77 ? 76.63753 14.54607 56.08060 1.000 22.21536 77 TYR A N 1
ATOM 569 C CA . TYR A 1 77 ? 76.92726 14.74505 54.66616 1.000 27.11340 77 TYR A CA 1
ATOM 570 C C . TYR A 1 77 ? 76.12413 15.91660 54.09326 1.000 24.11426 77 TYR A C 1
ATOM 571 O O . TYR A 1 77 ? 75.03645 16.25344 54.58196 1.000 20.37861 77 TYR A O 1
ATOM 580 N N A ARG A 1 78 ? 76.68967 16.56332 53.07548 0.621 22.03199 78 ARG A N 1
ATOM 581 N N B ARG A 1 78 ? 76.69166 16.55032 53.06351 0.379 21.05872 78 ARG A N 1
ATOM 582 C CA A ARG A 1 78 ? 75.96960 17.60542 52.35864 0.621 24.22811 78 ARG A CA 1
ATOM 583 C CA B ARG A 1 78 ? 75.98706 17.57743 52.30556 0.379 24.18137 78 ARG A CA 1
ATOM 584 C C A ARG A 1 78 ? 74.79006 16.99462 51.60735 0.621 23.93167 78 ARG A C 1
ATOM 585 C C B ARG A 1 78 ? 74.76970 16.97123 51.61912 0.379 23.67871 78 ARG A C 1
ATOM 586 O O A ARG A 1 78 ? 74.82340 15.83046 51.20047 0.621 22.18566 78 ARG A O 1
ATOM 587 O O B ARG A 1 78 ? 74.75633 15.78851 51.26756 0.379 22.33993 78 ARG A O 1
ATOM 602 N N . SER A 1 79 ? 73.73747 17.79366 51.43894 1.000 22.40004 79 SER A N 1
ATOM 603 C CA . SER A 1 79 ? 72.53175 17.36333 50.73387 1.000 21.88789 79 SER A CA 1
ATOM 604 C C . SER A 1 79 ? 72.86786 16.65781 49.42608 1.000 21.65011 79 SER A C 1
ATOM 605 O O . SER A 1 79 ? 73.54039 17.22161 48.55791 1.000 18.91784 79 SER A O 1
ATOM 608 N N . VAL A 1 80 ? 72.38320 15.42263 49.28782 1.000 20.69560 80 VAL A N 1
ATOM 609 C CA . VAL A 1 80 ? 72.51917 14.72038 48.01785 1.000 25.72262 80 VAL A CA 1
ATOM 610 C C . VAL A 1 80 ? 71.65624 15.37798 46.94219 1.000 24.66399 80 VAL A C 1
ATOM 611 O O . VAL A 1 80 ? 72.00620 15.35586 45.75512 1.000 23.85280 80 VAL A O 1
ATOM 615 N N . ASN A 1 81 ? 70.52969 15.97787 47.32200 1.000 20.97811 81 ASN A N 1
ATOM 616 C CA . ASN A 1 81 ? 69.72287 16.69885 46.33782 1.000 22.28290 81 ASN A CA 1
ATOM 617 C C . ASN A 1 81 ? 70.53806 17.79986 45.68369 1.000 28.38756 81 ASN A C 1
ATOM 618 O O . ASN A 1 81 ? 70.57403 17.93412 44.44538 1.000 25.10681 81 ASN A O 1
ATOM 623 N N . VAL A 1 82 ? 71.25585 18.55914 46.51303 1.000 23.90932 82 VAL A N 1
ATOM 624 C CA . VAL A 1 82 ? 72.04359 19.67466 46.02033 1.000 26.29355 82 VAL A CA 1
ATOM 625 C C . VAL A 1 82 ? 73.23203 19.17245 45.22240 1.000 25.19276 82 VAL A C 1
ATOM 626 O O . VAL A 1 82 ? 73.56172 19.72556 44.15845 1.000 25.28439 82 VAL A O 1
ATOM 630 N N . THR A 1 83 ? 73.91029 18.13434 45.73584 1.000 22.73879 83 THR A N 1
ATOM 631 C CA . THR A 1 83 ? 75.03758 17.54692 45.01552 1.000 19.53928 83 THR A CA 1
ATOM 632 C C . THR A 1 83 ? 74.61469 17.06637 43.63176 1.000 27.66774 83 THR A C 1
ATOM 633 O O . THR A 1 83 ? 75.32136 17.30016 42.64892 1.000 24.32273 83 THR A O 1
ATOM 637 N N . LEU A 1 84 ? 73.47011 16.38216 43.53737 1.000 24.63881 84 LEU A N 1
ATOM 638 C CA . LEU A 1 84 ? 72.96661 15.94442 42.23589 1.000 29.47233 84 LEU A CA 1
ATOM 639 C C . LEU A 1 84 ? 72.72107 17.13816 41.31437 1.000 30.79911 84 LEU A C 1
ATOM 640 O O . LEU A 1 84 ? 73.19229 17.15697 40.17086 1.000 28.41768 84 LEU A O 1
ATOM 645 N N . ARG A 1 85 ? 71.98781 18.15447 41.80547 1.000 25.55609 85 ARG A N 1
ATOM 646 C CA . ARG A 1 85 ? 71.70000 19.33427 40.98727 1.000 27.48914 85 ARG A CA 1
ATOM 647 C C . ARG A 1 85 ? 72.97973 19.96253 40.44830 1.000 24.42783 85 ARG A C 1
ATOM 648 O O . ARG A 1 85 ? 73.04747 20.35506 39.27810 1.000 28.50627 85 ARG A O 1
ATOM 656 N N . GLN A 1 86 ? 74.00595 20.05880 41.28714 1.000 21.87130 86 GLN A N 1
ATOM 657 C CA . GLN A 1 86 ? 75.24437 20.72175 40.87842 1.000 28.85655 86 GLN A CA 1
ATOM 658 C C . GLN A 1 86 ? 76.11602 19.83961 39.99087 1.000 26.72822 86 GLN A C 1
ATOM 659 O O . GLN A 1 86 ? 76.68587 20.32655 39.00807 1.000 28.17784 86 GLN A O 1
ATOM 665 N N . ALA A 1 87 ? 76.23636 18.54922 40.32262 1.000 26.66277 87 ALA A N 1
ATOM 666 C CA . ALA A 1 87 ? 77.04683 17.62437 39.53040 1.000 29.39604 87 ALA A CA 1
ATOM 667 C C . ALA A 1 87 ? 76.48285 17.44553 38.12279 1.000 31.67979 87 ALA A C 1
ATOM 668 O O . ALA A 1 87 ? 77.24359 17.24792 37.16718 1.000 31.67826 87 ALA A O 1
ATOM 670 N N . LEU A 1 88 ? 75.16439 17.54310 37.96917 1.000 26.92885 88 LEU A N 1
ATOM 671 C CA . LEU A 1 88 ? 74.52518 17.40265 36.67021 1.000 26.77007 88 LEU A CA 1
ATOM 672 C C . LEU A 1 88 ? 74.19480 18.74216 36.02399 1.000 27.79055 88 LEU A C 1
ATOM 673 O O . LEU A 1 88 ? 73.55994 18.75766 34.96953 1.000 28.42436 88 LEU A O 1
ATOM 678 N N . ASN A 1 89 ? 74.60624 19.86295 36.63313 1.000 27.58735 89 ASN A N 1
ATOM 679 C CA . ASN A 1 89 ? 74.37085 21.20011 36.07544 1.000 23.86961 89 ASN A CA 1
ATOM 680 C C . ASN A 1 89 ? 72.88443 21.45858 35.83187 1.000 27.79636 89 ASN A C 1
ATOM 681 O O . ASN A 1 89 ? 72.50071 22.06243 34.82996 1.000 27.87112 89 ASN A O 1
ATOM 686 N N . LEU A 1 90 ? 72.03409 21.02476 36.76626 1.000 24.75364 90 LEU A N 1
ATOM 687 C CA . LEU A 1 90 ? 70.58749 21.21522 36.63036 1.000 28.56255 90 LEU A CA 1
ATOM 688 C C . LEU A 1 90 ? 70.24090 22.57373 37.23716 1.000 31.34324 90 LEU A C 1
ATOM 689 O O . LEU A 1 90 ? 69.74365 22.68350 38.35751 1.000 31.41389 90 LEU A O 1
ATOM 694 N N . TYR A 1 91 ? 70.51576 23.63053 36.47160 1.000 21.90364 91 TYR A N 1
ATOM 695 C CA . TYR A 1 91 ? 70.49958 24.97247 37.03020 1.000 24.05665 91 TYR A CA 1
ATOM 696 C C . TYR A 1 91 ? 69.09888 25.55896 37.20380 1.000 29.47141 91 TYR A C 1
ATOM 697 O O . TYR A 1 91 ? 68.94783 26.51963 37.96609 1.000 27.94972 91 TYR A O 1
ATOM 706 N N . ALA A 1 92 ? 68.06931 25.01852 36.55068 1.000 30.03721 92 ALA A N 1
ATOM 707 C CA . ALA A 1 92 ? 66.71708 25.55452 36.68820 1.000 24.00870 92 ALA A CA 1
ATOM 708 C C . ALA A 1 92 ? 65.85280 24.60122 37.50326 1.000 27.45922 92 ALA A C 1
ATOM 709 O O . ALA A 1 92 ? 65.73288 23.42677 37.15795 1.000 29.13776 92 ALA A O 1
ATOM 711 N N . ASN A 1 93 ? 65.24603 25.09790 38.57761 1.000 28.63856 93 ASN A N 1
ATOM 712 C CA . ASN A 1 93 ? 64.31854 24.31741 39.39065 1.000 27.02414 93 ASN A CA 1
ATOM 713 C C . ASN A 1 93 ? 62.93848 24.92702 39.16260 1.000 25.06878 93 ASN A C 1
ATOM 714 O O . ASN A 1 93 ? 62.68612 26.05975 39.57237 1.000 30.23242 93 ASN A O 1
ATOM 719 N N . VAL A 1 94 ? 62.07525 24.20034 38.45818 1.000 27.98918 94 VAL A N 1
ATOM 720 C CA . VAL A 1 94 ? 60.78579 24.69660 37.98539 1.000 23.58472 94 VAL A CA 1
ATOM 721 C C . VAL A 1 94 ? 59.69423 24.06437 38.83463 1.000 27.16429 94 VAL A C 1
ATOM 722 O O . VAL A 1 94 ? 59.55561 22.83495 38.85499 1.000 26.19881 94 VAL A O 1
ATOM 726 N N . ARG A 1 95 ? 58.93477 24.89721 39.54928 1.000 26.23047 95 ARG A N 1
ATOM 727 C CA . ARG A 1 95 ? 57.93308 24.43553 40.50935 1.000 25.31902 95 ARG A CA 1
ATOM 728 C C . ARG A 1 95 ? 56.58409 25.10358 40.26946 1.000 29.02603 95 ARG A C 1
ATOM 729 O O . ARG A 1 95 ? 56.35858 26.24175 40.72845 1.000 26.85592 95 ARG A O 1
ATOM 737 N N . PRO A 1 96 ? 55.68195 24.44325 39.53494 1.000 27.66253 96 PRO A N 1
ATOM 738 C CA . PRO A 1 96 ? 54.31962 24.97500 39.35817 1.000 25.21631 96 PRO A CA 1
ATOM 739 C C . PRO A 1 96 ? 53.46371 24.78888 40.59929 1.000 24.82441 96 PRO A C 1
ATOM 740 O O . PRO A 1 96 ? 53.52207 23.75728 41.27379 1.000 29.05231 96 PRO A O 1
ATOM 744 N N . ALA A 1 97 ? 52.66744 25.81190 40.90610 1.000 26.99795 97 ALA A N 1
ATOM 745 C CA . ALA A 1 97 ? 51.64596 25.75820 41.95122 1.000 26.66026 97 ALA A CA 1
ATOM 746 C C . ALA A 1 97 ? 50.34365 26.25387 41.32618 1.000 29.74155 97 ALA A C 1
ATOM 747 O O . ALA A 1 97 ? 50.18198 27.45728 41.08790 1.000 31.07141 97 ALA A O 1
ATOM 749 N N . ILE A 1 98 ? 49.45548 25.31328 41.00215 1.000 34.76470 98 ILE A N 1
ATOM 750 C CA . ILE A 1 98 ? 48.17270 25.58154 40.35474 1.000 30.64344 98 ILE A CA 1
ATOM 751 C C . ILE A 1 98 ? 47.08223 24.90716 41.18270 1.000 32.39911 98 ILE A C 1
ATOM 752 O O . ILE A 1 98 ? 47.16568 23.70671 41.45922 1.000 33.88362 98 ILE A O 1
ATOM 757 N N . SER A 1 99 ? 46.08603 25.68267 41.60849 1.000 29.35918 99 SER A N 1
ATOM 758 C CA . SER A 1 99 ? 45.05994 25.18220 42.52145 1.000 30.15993 99 SER A CA 1
ATOM 759 C C . SER A 1 99 ? 44.41412 23.89613 41.99781 1.000 38.16756 99 SER A C 1
ATOM 760 O O . SER A 1 99 ? 44.28269 23.67918 40.78627 1.000 31.29495 99 SER A O 1
ATOM 763 N N . PHE A 1 100 ? 44.05354 23.01658 42.93251 1.000 34.32064 100 PHE A N 1
ATOM 764 C CA . PHE A 1 100 ? 43.29490 21.79958 42.65724 1.000 38.61201 100 PHE A CA 1
ATOM 765 C C . PHE A 1 100 ? 41.87433 22.01354 43.15316 1.000 37.92532 100 PHE A C 1
ATOM 766 O O . PHE A 1 100 ? 41.66889 22.28525 44.34278 1.000 34.08654 100 PHE A O 1
ATOM 774 N N . GLU A 1 101 ? 40.90413 21.90882 42.24792 1.000 44.28306 101 GLU A N 1
ATOM 775 C CA . GLU A 1 101 ? 39.50370 21.99840 42.64471 1.000 46.51950 101 GLU A CA 1
ATOM 776 C C . GLU A 1 101 ? 39.18363 20.97294 43.73154 1.000 38.16719 101 GLU A C 1
ATOM 777 O O . GLU A 1 101 ? 39.54261 19.79721 43.62472 1.000 38.92196 101 GLU A O 1
ATOM 783 N N . GLY A 1 102 ? 38.53803 21.42946 44.79606 1.000 36.95244 102 GLY A N 1
ATOM 784 C CA . GLY A 1 102 ? 38.10942 20.56565 45.87577 1.000 37.15300 102 GLY A CA 1
ATOM 785 C C . GLY A 1 102 ? 38.92234 20.66618 47.14858 1.000 43.82134 102 GLY A C 1
ATOM 786 O O . GLY A 1 102 ? 38.51822 20.08038 48.15935 1.000 44.35192 102 GLY A O 1
ATOM 787 N N . THR A 1 103 ? 40.05194 21.37127 47.14381 1.000 40.51406 103 THR A N 1
ATOM 788 C CA . THR A 1 103 ? 40.87140 21.47096 48.34581 1.000 36.15299 103 THR A CA 1
ATOM 789 C C . THR A 1 103 ? 40.23967 22.43508 49.34155 1.000 34.93836 103 THR A C 1
ATOM 790 O O . THR A 1 103 ? 39.55325 23.38954 48.96474 1.000 36.23184 103 THR A O 1
ATOM 794 N N . ASP A 1 104 ? 40.49560 22.18999 50.62777 1.000 33.72871 104 ASP A N 1
ATOM 795 C CA . ASP A 1 104 ? 40.05530 23.10130 51.68636 1.000 35.80785 104 ASP A CA 1
ATOM 796 C C . ASP A 1 104 ? 41.10368 24.20435 51.84124 1.000 41.55270 104 ASP A C 1
ATOM 797 O O . ASP A 1 104 ? 41.97209 24.17516 52.71801 1.000 42.27457 104 ASP A O 1
ATOM 802 N N . THR A 1 105 ? 41.03752 25.17597 50.93395 1.000 40.13077 105 THR A N 1
ATOM 803 C CA . THR A 1 105 ? 42.00222 26.25973 50.85795 1.000 39.85171 105 THR A CA 1
ATOM 804 C C . THR A 1 105 ? 41.26648 27.58613 50.75239 1.000 40.95167 105 THR A C 1
ATOM 805 O O . THR A 1 105 ? 40.13792 27.64475 50.25984 1.000 35.05562 105 THR A O 1
ATOM 809 N N . ALA A 1 106 ? 41.90396 28.64995 51.24952 1.000 39.72474 106 ALA A N 1
ATOM 810 C CA . ALA A 1 106 ? 41.34106 29.98921 51.09491 1.000 37.87891 106 ALA A CA 1
ATOM 811 C C . ALA A 1 106 ? 41.19658 30.37521 49.62394 1.000 44.97615 106 ALA A C 1
ATOM 812 O O . ALA A 1 106 ? 40.22129 31.03238 49.23644 1.000 47.18578 106 ALA A O 1
ATOM 814 N N . PHE A 1 107 ? 42.15565 29.98743 48.78943 1.000 34.15765 107 PHE A N 1
ATOM 815 C CA . PHE A 1 107 ? 42.15199 30.37644 47.39139 1.000 32.89926 107 PHE A CA 1
ATOM 816 C C . PHE A 1 107 ? 41.88456 29.16198 46.51514 1.000 38.48757 107 PHE A C 1
ATOM 817 O O . PHE A 1 107 ? 42.21101 28.02546 46.87628 1.000 37.72025 107 PHE A O 1
ATOM 825 N N . SER A 1 108 ? 41.26532 29.41614 45.36137 1.000 37.88801 108 SER A N 1
ATOM 826 C CA . SER A 1 108 ? 40.96640 28.37781 44.38517 1.000 38.56103 108 SER A CA 1
ATOM 827 C C . SER A 1 108 ? 41.51125 28.70749 43.00997 1.000 32.65138 108 SER A C 1
ATOM 828 O O . SER A 1 108 ? 41.33557 27.91164 42.08040 1.000 38.55726 108 SER A O 1
ATOM 831 N N . ASP A 1 109 ? 42.18710 29.83743 42.85887 1.000 37.61643 109 ASP A N 1
ATOM 832 C CA . ASP A 1 109 ? 42.65269 30.28577 41.55554 1.000 40.25553 109 ASP A CA 1
ATOM 833 C C . ASP A 1 109 ? 44.13005 30.66890 41.58419 1.000 36.99296 109 ASP A C 1
ATOM 834 O O . ASP A 1 109 ? 44.54978 31.62840 40.92748 1.000 35.23670 109 ASP A O 1
ATOM 839 N N . VAL A 1 110 ? 44.95505 29.92688 42.32986 1.000 34.68993 110 VAL A N 1
ATOM 840 C CA . VAL A 1 110 ? 46.39917 30.14000 42.26998 1.000 29.74070 110 VAL A CA 1
ATOM 841 C C . VAL A 1 110 ? 46.92781 29.49824 40.99914 1.000 24.49872 110 VAL A C 1
ATOM 842 O O . VAL A 1 110 ? 46.56225 28.36539 40.66583 1.000 31.26425 110 VAL A O 1
ATOM 846 N N . ASN A 1 111 ? 47.80485 30.21625 40.28235 1.000 29.24767 111 ASN A N 1
ATOM 847 C CA . ASN A 1 111 ? 48.36414 29.68588 39.03850 1.000 26.40073 111 ASN A CA 1
ATOM 848 C C . ASN A 1 111 ? 49.71763 30.35767 38.80941 1.000 29.52285 111 ASN A C 1
ATOM 849 O O . ASN A 1 111 ? 49.85465 31.32767 38.06267 1.000 30.87295 111 ASN A O 1
ATOM 854 N N . LEU A 1 112 ? 50.74950 29.83166 39.46573 1.000 30.78881 112 LEU A N 1
ATOM 855 C CA . LEU A 1 112 ? 52.06307 30.46332 39.38837 1.000 29.59314 112 LEU A CA 1
ATOM 856 C C . LEU A 1 112 ? 53.12650 29.39531 39.18781 1.000 28.19850 112 LEU A C 1
ATOM 857 O O . LEU A 1 112 ? 52.89510 28.20877 39.43251 1.000 28.70383 112 LEU A O 1
ATOM 862 N N . VAL A 1 113 ? 54.29295 29.81893 38.70686 1.000 24.15978 113 VAL A N 1
ATOM 863 C CA . VAL A 1 113 ? 55.42892 28.92181 38.54540 1.000 28.57272 113 VAL A CA 1
ATOM 864 C C . VAL A 1 113 ? 56.66666 29.60199 39.12229 1.000 30.72081 113 VAL A C 1
ATOM 865 O O . VAL A 1 113 ? 57.01452 30.71794 38.70966 1.000 27.84331 113 VAL A O 1
ATOM 869 N N . THR A 1 114 ? 57.33318 28.93245 40.06923 1.000 29.41538 114 THR A N 1
ATOM 870 C CA . THR A 1 114 ? 58.60239 29.41423 40.60697 1.000 26.16294 114 THR A CA 1
ATOM 871 C C . THR A 1 114 ? 59.75667 28.83136 39.80305 1.000 24.99235 114 THR A C 1
ATOM 872 O O . THR A 1 114 ? 59.82885 27.61812 39.58826 1.000 26.99021 114 THR A O 1
ATOM 876 N N . VAL A 1 115 ? 60.64336 29.70071 39.34109 1.000 22.10576 115 VAL A N 1
ATOM 877 C CA . VAL A 1 115 ? 61.87761 29.32757 38.67214 1.000 21.15719 115 VAL A CA 1
ATOM 878 C C . VAL A 1 115 ? 63.02102 29.71201 39.60304 1.000 21.99466 115 VAL A C 1
ATOM 879 O O . VAL A 1 115 ? 63.37219 30.89659 39.72885 1.000 25.48111 115 VAL A O 1
ATOM 883 N N . ARG A 1 116 ? 63.60769 28.70317 40.24360 1.000 25.61265 116 ARG A N 1
ATOM 884 C CA . ARG A 1 116 ? 64.61403 28.87537 41.27817 1.000 27.45418 116 ARG A CA 1
ATOM 885 C C . ARG A 1 116 ? 65.97483 28.48887 40.72065 1.000 25.07471 116 ARG A C 1
ATOM 886 O O . ARG A 1 116 ? 66.14646 27.38287 40.18315 1.000 23.05081 116 ARG A O 1
ATOM 894 N N . GLU A 1 117 ? 66.92445 29.41765 40.81746 1.000 23.16866 117 GLU A N 1
ATOM 895 C CA . GLU A 1 117 ? 68.31806 29.09167 40.56375 1.000 20.50111 117 GLU A CA 1
ATOM 896 C C . GLU A 1 117 ? 68.74150 27.94484 41.47224 1.000 24.76027 117 GLU A C 1
ATOM 897 O O . GLU A 1 117 ? 68.48760 27.96021 42.67726 1.000 25.83023 117 GLU A O 1
ATOM 903 N N . ASN A 1 118 ? 69.39327 26.94856 40.89192 1.000 22.69766 118 ASN A N 1
ATOM 904 C CA . ASN A 1 118 ? 69.47184 25.64351 41.51037 1.000 23.84319 118 ASN A CA 1
ATOM 905 C C . ASN A 1 118 ? 70.88568 25.22333 41.86052 1.000 26.51649 118 ASN A C 1
ATOM 906 O O . ASN A 1 118 ? 71.06066 24.13653 42.41950 1.000 32.73928 118 ASN A O 1
ATOM 911 N N . THR A 1 119 ? 71.90026 26.03979 41.56115 1.000 20.51287 119 THR A N 1
ATOM 912 C CA . THR A 1 119 ? 73.27634 25.58961 41.69751 1.000 27.12316 119 THR A CA 1
ATOM 913 C C . THR A 1 119 ? 74.16373 26.45189 42.58904 1.000 28.42564 119 THR A C 1
ATOM 914 O O . THR A 1 119 ? 75.24429 25.98436 42.95624 1.000 29.35532 119 THR A O 1
ATOM 918 N N . GLU A 1 120 ? 73.78040 27.68846 42.92109 1.000 20.27234 120 GLU A N 1
ATOM 919 C CA . GLU A 1 120 ? 74.69405 28.52071 43.71325 1.000 23.48795 120 GLU A CA 1
ATOM 920 C C . GLU A 1 120 ? 73.94993 29.27658 44.82297 1.000 23.78485 120 GLU A C 1
ATOM 921 O O . GLU A 1 120 ? 73.11111 28.68434 45.51668 1.000 25.90752 120 GLU A O 1
ATOM 927 N N . GLY A 1 121 ? 74.24638 30.56564 45.02292 1.000 17.24111 121 GLY A N 1
ATOM 928 C CA . GLY A 1 121 ? 73.63399 31.28884 46.13769 1.000 19.38794 121 GLY A CA 1
ATOM 929 C C . GLY A 1 121 ? 74.08989 30.71740 47.46747 1.000 22.38357 121 GLY A C 1
ATOM 930 O O . GLY A 1 121 ? 75.26205 30.35761 47.64328 1.000 22.48158 121 GLY A O 1
ATOM 931 N N . LEU A 1 122 ? 73.15238 30.58916 48.41095 1.000 24.51191 122 LEU A N 1
ATOM 932 C CA . LEU A 1 122 ? 73.49937 30.04117 49.72247 1.000 24.97280 122 LEU A CA 1
ATOM 933 C C . LEU A 1 122 ? 73.62473 28.51593 49.71954 1.000 29.07166 122 LEU A C 1
ATOM 934 O O . LEU A 1 122 ? 73.85629 27.92238 50.78179 1.000 25.64990 122 LEU A O 1
ATOM 939 N N . TYR A 1 123 ? 73.52562 27.87383 48.55607 1.000 22.03206 123 TYR A N 1
ATOM 940 C CA . TYR A 1 123 ? 73.71527 26.43379 48.43988 1.000 23.82446 123 TYR A CA 1
ATOM 941 C C . TYR A 1 123 ? 75.08328 26.08453 47.88667 1.000 23.12500 123 TYR A C 1
ATOM 942 O O . TYR A 1 123 ? 75.34785 24.91595 47.58821 1.000 27.32326 123 TYR A O 1
ATOM 951 N N . ALA A 1 124 ? 75.96243 27.07607 47.75215 1.000 28.10364 124 ALA A N 1
ATOM 952 C CA . ALA A 1 124 ? 77.30228 26.84261 47.23183 1.000 26.87311 124 ALA A CA 1
ATOM 953 C C . ALA A 1 124 ? 78.11548 25.88161 48.08979 1.000 29.21876 124 ALA A C 1
ATOM 954 O O . ALA A 1 124 ? 79.11005 25.33915 47.60758 1.000 29.45922 124 ALA A O 1
ATOM 956 N N . GLY A 1 125 ? 77.73828 25.65910 49.34629 1.000 22.60892 125 GLY A N 1
ATOM 957 C CA . GLY A 1 125 ? 78.51969 24.74644 50.15716 1.000 25.67289 125 GLY A CA 1
ATOM 958 C C . GLY A 1 125 ? 79.77098 25.36269 50.74900 1.000 29.98550 125 GLY A C 1
ATOM 959 O O . GLY A 1 125 ? 80.73919 24.64254 51.03258 1.000 28.58445 125 GLY A O 1
ATOM 960 N N . ILE A 1 126 ? 79.78370 26.67897 50.94621 1.000 19.95811 126 ILE A N 1
ATOM 961 C CA . ILE A 1 126 ? 80.96368 27.39683 51.41848 1.000 23.56034 126 ILE A CA 1
ATOM 962 C C . ILE A 1 126 ? 80.64155 27.95157 52.79523 1.000 22.78329 126 ILE A C 1
ATOM 963 O O . ILE A 1 126 ? 79.87788 28.92102 52.92377 1.000 23.59356 126 ILE A O 1
ATOM 968 N N . GLU A 1 127 ? 81.21149 27.33007 53.82807 1.000 15.22807 127 GLU A N 1
ATOM 969 C CA . GLU A 1 127 ? 80.97195 27.72929 55.21481 1.000 23.45206 127 GLU A CA 1
ATOM 970 C C . GLU A 1 127 ? 82.14789 27.32038 56.07452 1.000 23.77666 127 GLU A C 1
ATOM 971 O O . GLU A 1 127 ? 82.88528 26.39368 55.74199 1.000 25.55329 127 GLU A O 1
ATOM 977 N N . HIS A 1 128 ? 82.22026 27.93027 57.25376 1.000 19.39538 128 HIS A N 1
ATOM 978 C CA . HIS A 1 128 ? 83.23546 27.51942 58.20859 1.000 20.74091 128 HIS A CA 1
ATOM 979 C C . HIS A 1 128 ? 82.82859 27.96437 59.60306 1.000 21.84450 128 HIS A C 1
ATOM 980 O O . HIS A 1 128 ? 82.04232 28.89547 59.76799 1.000 19.83426 128 HIS A O 1
ATOM 987 N N . PHE A 1 129 ? 83.37178 27.27444 60.60455 1.000 19.04191 129 PHE A N 1
ATOM 988 C CA . PHE A 1 129 ? 83.35396 27.76374 61.97347 1.000 23.84306 129 PHE A CA 1
ATOM 989 C C . PHE A 1 129 ? 84.56684 28.65664 62.20716 1.000 23.82367 129 PHE A C 1
ATOM 990 O O . PHE A 1 129 ? 85.59364 28.52818 61.53642 1.000 22.68774 129 PHE A O 1
ATOM 998 N N . ILE A 1 130 ? 84.42137 29.59889 63.13492 1.000 20.95124 130 ILE A N 1
ATOM 999 C CA . ILE A 1 130 ? 85.54357 30.29237 63.74970 1.000 18.77158 130 ILE A CA 1
ATOM 1000 C C . ILE A 1 130 ? 85.68857 29.72457 65.15984 1.000 24.82441 130 ILE A C 1
ATOM 1001 O O . ILE A 1 130 ? 84.77825 29.86070 66.00380 1.000 24.01019 130 ILE A O 1
ATOM 1006 N N . LYS A 1 131 ? 86.84493 29.11398 65.40095 1.000 22.12668 131 LYS A N 1
ATOM 1007 C CA . LYS A 1 131 ? 87.14660 28.34390 66.59249 1.000 23.19207 131 LYS A CA 1
ATOM 1008 C C . LYS A 1 131 ? 88.41743 28.87715 67.22407 1.000 25.61156 131 LYS A C 1
ATOM 1009 O O . LYS A 1 131 ? 89.30104 29.39036 66.53781 1.000 29.14986 131 LYS A O 1
ATOM 1015 N N . VAL A 1 132 ? 88.52626 28.72537 68.53355 1.000 28.47648 132 VAL A N 1
ATOM 1016 C CA . VAL A 1 132 ? 89.82986 28.69971 69.16766 1.000 30.24186 132 VAL A CA 1
ATOM 1017 C C . VAL A 1 132 ? 89.93963 27.33605 69.82688 1.000 26.43681 132 VAL A C 1
ATOM 1018 O O . VAL A 1 132 ? 89.12173 26.97677 70.68481 1.000 28.24940 132 VAL A O 1
ATOM 1022 N N . ASP A 1 133 ? 90.89141 26.54208 69.34254 1.000 27.20500 133 ASP A N 1
ATOM 1023 C CA . ASP A 1 133 ? 91.01340 25.12307 69.67685 1.000 30.86378 133 ASP A CA 1
ATOM 1024 C C . ASP A 1 133 ? 89.69404 24.46716 69.29389 1.000 29.50827 133 ASP A C 1
ATOM 1025 O O . ASP A 1 133 ? 89.27804 24.58057 68.12760 1.000 28.75738 133 ASP A O 1
ATOM 1030 N N . GLU A 1 134 ? 88.96825 23.86652 70.21662 1.000 25.54665 134 GLU A N 1
ATOM 1031 C CA . GLU A 1 134 ? 87.76556 23.13253 69.88032 1.000 31.10509 134 GLU A CA 1
ATOM 1032 C C . GLU A 1 134 ? 86.49971 23.91528 70.21838 1.000 28.00558 134 GLU A C 1
ATOM 1033 O O . GLU A 1 134 ? 85.39362 23.42597 69.97572 1.000 33.26854 134 GLU A O 1
ATOM 1039 N N . GLU A 1 135 ? 86.64493 25.13518 70.72654 1.000 24.59509 135 GLU A N 1
ATOM 1040 C CA . GLU A 1 135 ? 85.52431 25.99442 71.08329 1.000 28.70171 135 GLU A CA 1
ATOM 1041 C C . GLU A 1 135 ? 85.06638 26.79940 69.86763 1.000 25.32224 135 GLU A C 1
ATOM 1042 O O . GLU A 1 135 ? 85.85857 27.52997 69.26728 1.000 21.35513 135 GLU A O 1
ATOM 1048 N N . LYS A 1 136 ? 83.78713 26.67934 69.51530 1.000 22.46280 136 LYS A N 1
ATOM 1049 C CA . LYS A 1 136 ? 83.20879 27.44300 68.41612 1.000 19.23272 136 LYS A CA 1
ATOM 1050 C C . LYS A 1 136 ? 82.73201 28.78205 68.94953 1.000 23.51908 136 LYS A C 1
ATOM 1051 O O . LYS A 1 136 ? 81.82055 28.83381 69.78239 1.000 21.67747 136 LYS A O 1
ATOM 1057 N N . ILE A 1 137 ? 83.33983 29.86561 68.48203 1.000 19.23069 137 ILE A N 1
ATOM 1058 C CA . ILE A 1 137 ? 82.88872 31.17524 68.91993 1.000 16.50537 137 ILE A CA 1
ATOM 1059 C C . ILE A 1 137 ? 81.99129 31.82939 67.87961 1.000 21.37166 137 ILE A C 1
ATOM 1060 O O . ILE A 1 137 ? 81.23132 32.74925 68.23318 1.000 17.64313 137 ILE A O 1
ATOM 1065 N N . ALA A 1 138 ? 82.07483 31.40875 66.61171 1.000 15.84350 138 ALA A N 1
ATOM 1066 C CA . ALA A 1 138 ? 81.23478 31.99056 65.56751 1.000 16.15506 138 ALA A CA 1
ATOM 1067 C C . ALA A 1 138 ? 81.21774 31.04870 64.37048 1.000 17.92187 138 ALA A C 1
ATOM 1068 O O . ALA A 1 138 ? 81.90291 30.03086 64.36277 1.000 15.15718 138 ALA A O 1
ATOM 1070 N N . ALA A 1 139 ? 80.40480 31.38790 63.36650 1.000 15.17933 139 ALA A N 1
ATOM 1071 C CA . ALA A 1 139 ? 80.31667 30.62490 62.12112 1.000 18.98051 139 ALA A CA 1
ATOM 1072 C C . ALA A 1 139 ? 79.97393 31.57998 60.98529 1.000 18.43949 139 ALA A C 1
ATOM 1073 O O . ALA A 1 139 ? 79.36067 32.62608 61.21368 1.000 16.61147 139 ALA A O 1
ATOM 1075 N N . GLU A 1 140 ? 80.36960 31.21188 59.76048 1.000 18.55032 140 GLU A N 1
ATOM 1076 C CA . GLU A 1 140 ? 80.07872 32.00246 58.57195 1.000 16.93846 140 GLU A CA 1
ATOM 1077 C C . GLU A 1 140 ? 79.64179 31.10705 57.42616 1.000 22.26295 140 GLU A C 1
ATOM 1078 O O . GLU A 1 140 ? 80.10173 29.97168 57.28589 1.000 22.31910 140 GLU A O 1
ATOM 1084 N N . SER A 1 141 ? 78.74089 31.64462 56.60669 1.000 20.61700 141 SER A N 1
ATOM 1085 C CA . SER A 1 141 ? 78.23713 30.99297 55.40755 1.000 23.76742 141 SER A CA 1
ATOM 1086 C C . SER A 1 141 ? 78.26477 32.00770 54.28147 1.000 24.83214 141 SER A C 1
ATOM 1087 O O . SER A 1 141 ? 77.87898 33.16638 54.47256 1.000 21.04806 141 SER A O 1
ATOM 1090 N N . ILE A 1 142 ? 78.72001 31.57999 53.11259 1.000 20.55102 142 ILE A N 1
ATOM 1091 C CA . ILE A 1 142 ? 78.94916 32.48246 51.99530 1.000 22.25693 142 ILE A CA 1
ATOM 1092 C C . ILE A 1 142 ? 77.92783 32.17421 50.91008 1.000 20.69650 142 ILE A C 1
ATOM 1093 O O . ILE A 1 142 ? 77.83932 31.03816 50.43756 1.000 24.41915 142 ILE A O 1
ATOM 1098 N N . ALA A 1 143 ? 77.15583 33.17620 50.51053 1.000 19.52684 143 ALA A N 1
ATOM 1099 C CA . ALA A 1 143 ? 76.32135 33.06057 49.31774 1.000 20.25607 143 ALA A CA 1
ATOM 1100 C C . ALA A 1 143 ? 77.12603 33.49757 48.09805 1.000 21.91286 143 ALA A C 1
ATOM 1101 O O . ALA A 1 143 ? 77.83623 34.50404 48.14562 1.000 22.60467 143 ALA A O 1
ATOM 1103 N N . VAL A 1 144 ? 77.04883 32.72555 47.02245 1.000 20.76740 144 VAL A N 1
ATOM 1104 C CA . VAL A 1 144 ? 77.79372 33.01169 45.79762 1.000 24.72871 144 VAL A CA 1
ATOM 1105 C C . VAL A 1 144 ? 76.81413 33.25812 44.65779 1.000 25.94379 144 VAL A C 1
ATOM 1106 O O . VAL A 1 144 ? 75.94610 32.42125 44.38605 1.000 26.75238 144 VAL A O 1
ATOM 1110 N N . VAL A 1 145 ? 76.95705 34.40392 43.99568 1.000 22.69326 145 VAL A N 1
ATOM 1111 C CA . VAL A 1 145 ? 76.22646 34.72066 42.77680 1.000 23.88677 145 VAL A CA 1
ATOM 1112 C C . VAL A 1 145 ? 77.24663 35.03122 41.69398 1.000 24.79753 145 VAL A C 1
ATOM 1113 O O . VAL A 1 145 ? 78.09367 35.91349 41.87915 1.000 24.69795 145 VAL A O 1
ATOM 1117 N N . THR A 1 146 ? 77.15875 34.31805 40.56979 1.000 26.16477 146 THR A N 1
ATOM 1118 C CA . THR A 1 146 ? 77.97695 34.56604 39.38763 1.000 27.11745 146 THR A CA 1
ATOM 1119 C C . THR A 1 146 ? 77.13104 35.23705 38.31428 1.000 25.30813 146 THR A C 1
ATOM 1120 O O . THR A 1 146 ? 75.90566 35.06665 38.26730 1.000 21.18690 146 THR A O 1
ATOM 1124 N N . ARG A 1 147 ? 77.80099 36.01699 37.45888 1.000 25.68265 147 ARG A N 1
ATOM 1125 C CA . ARG A 1 147 ? 77.12506 36.59820 36.29948 1.000 26.37058 147 ARG A CA 1
ATOM 1126 C C . ARG A 1 147 ? 76.48145 35.52021 35.42570 1.000 26.38194 147 ARG A C 1
ATOM 1127 O O . ARG A 1 147 ? 75.32599 35.65775 35.00421 1.000 25.40612 147 ARG A O 1
ATOM 1135 N N . LYS A 1 148 ? 77.18982 34.41989 35.16294 1.000 26.97699 148 LYS A N 1
ATOM 1136 C CA . LYS A 1 148 ? 76.63521 33.51409 34.16416 1.000 30.07735 148 LYS A CA 1
ATOM 1137 C C . LYS A 1 148 ? 75.52934 32.64499 34.75483 1.000 31.86367 148 LYS A C 1
ATOM 1138 O O . LYS A 1 148 ? 74.54754 32.35161 34.05576 1.000 34.01586 148 LYS A O 1
ATOM 1144 N N . GLY A 1 149 ? 75.61647 32.30714 36.05117 1.000 25.97526 149 GLY A N 1
ATOM 1145 C CA . GLY A 1 149 ? 74.50455 31.62782 36.70979 1.000 25.92604 149 GLY A CA 1
ATOM 1146 C C . GLY A 1 149 ? 73.22853 32.44657 36.70258 1.000 24.36021 149 GLY A C 1
ATOM 1147 O O . GLY A 1 149 ? 72.13975 31.92900 36.40861 1.000 28.25004 149 GLY A O 1
ATOM 1148 N N . SER A 1 150 ? 73.35061 33.74730 36.98714 1.000 28.96156 150 SER A N 1
ATOM 1149 C CA . SER A 1 150 ? 72.18299 34.62658 36.97572 1.000 31.04701 150 SER A CA 1
ATOM 1150 C C . SER A 1 150 ? 71.60471 34.76337 35.57316 1.000 27.44700 150 SER A C 1
ATOM 1151 O O . SER A 1 150 ? 70.38150 34.70681 35.38326 1.000 29.42483 150 SER A O 1
ATOM 1154 N N . GLU A 1 151 ? 72.47425 34.99527 34.58759 1.000 27.31624 151 GLU A N 1
ATOM 1155 C CA . GLU A 1 151 ? 72.03209 35.12216 33.20401 1.000 34.93686 151 GLU A CA 1
ATOM 1156 C C . GLU A 1 151 ? 71.22845 33.90928 32.77114 1.000 32.20716 151 GLU A C 1
ATOM 1157 O O . GLU A 1 151 ? 70.14138 34.03728 32.19043 1.000 28.10956 151 GLU A O 1
ATOM 1163 N N . ARG A 1 152 ? 71.74876 32.71483 33.04393 1.000 25.37157 152 ARG A N 1
ATOM 1164 C CA . ARG A 1 152 ? 71.06964 31.54254 32.51466 1.000 24.67711 152 ARG A CA 1
ATOM 1165 C C . ARG A 1 152 ? 69.74862 31.28935 33.23832 1.000 29.85277 152 ARG A C 1
ATOM 1166 O O . ARG A 1 152 ? 68.75488 30.93708 32.58658 1.000 25.17899 152 ARG A O 1
ATOM 1174 N N . ILE A 1 153 ? 69.67707 31.51947 34.56429 1.000 24.72295 153 ILE A N 1
ATOM 1175 C CA . ILE A 1 153 ? 68.38935 31.27018 35.22596 1.000 24.43499 153 ILE A CA 1
ATOM 1176 C C . ILE A 1 153 ? 67.34617 32.31064 34.80697 1.000 19.16079 153 ILE A C 1
ATOM 1177 O O . ILE A 1 153 ? 66.16231 31.98207 34.62241 1.000 22.32642 153 ILE A O 1
ATOM 1182 N N . ILE A 1 154 ? 67.75528 33.56719 34.60672 1.000 25.32365 154 ILE A N 1
ATOM 1183 C CA . ILE A 1 154 ? 66.75772 34.57806 34.25512 1.000 29.04155 154 ILE A CA 1
ATOM 1184 C C . ILE A 1 154 ? 66.29604 34.40411 32.80402 1.000 28.48985 154 ILE A C 1
ATOM 1185 O O . ILE A 1 154 ? 65.09553 34.53184 32.50064 1.000 28.23850 154 ILE A O 1
ATOM 1190 N N . ARG A 1 155 ? 67.22526 34.08796 31.88656 1.000 24.02023 155 ARG A N 1
ATOM 1191 C CA . ARG A 1 155 ? 66.79863 33.75076 30.53376 1.000 28.80921 155 ARG A CA 1
ATOM 1192 C C . ARG A 1 155 ? 65.89078 32.52715 30.53504 1.000 31.73723 155 ARG A C 1
ATOM 1193 O O . ARG A 1 155 ? 64.90707 32.48570 29.78486 1.000 32.14259 155 ARG A O 1
ATOM 1201 N N . TYR A 1 156 ? 66.19883 31.51308 31.36086 1.000 27.66433 156 TYR A N 1
ATOM 1202 C CA . TYR A 1 156 ? 65.30562 30.36021 31.43275 1.000 25.21910 156 TYR A CA 1
ATOM 1203 C C . TYR A 1 156 ? 63.90579 30.78520 31.84160 1.000 29.63696 156 TYR A C 1
ATOM 1204 O O . TYR A 1 156 ? 62.92129 30.27633 31.29911 1.000 31.54962 156 TYR A O 1
ATOM 1213 N N . ALA A 1 157 ? 63.79402 31.70169 32.81002 1.000 24.09331 157 ALA A N 1
ATOM 1214 C CA . ALA A 1 157 ? 62.46686 32.12267 33.25538 1.000 27.21972 157 ALA A CA 1
ATOM 1215 C C . ALA A 1 157 ? 61.70263 32.82454 32.12972 1.000 28.45845 157 ALA A C 1
ATOM 1216 O O . ALA A 1 157 ? 60.51217 32.56691 31.91991 1.000 23.59680 157 ALA A O 1
ATOM 1218 N N . PHE A 1 158 ? 62.36860 33.72068 31.39782 1.000 26.32907 158 PHE A N 1
ATOM 1219 C CA . PHE A 1 158 ? 61.67957 34.40070 30.29088 1.000 34.03621 158 PHE A CA 1
ATOM 1220 C C . PHE A 1 158 ? 61.31722 33.43382 29.15874 1.000 34.12704 158 PHE A C 1
ATOM 1221 O O . PHE A 1 158 ? 60.19970 33.49136 28.61867 1.000 33.47578 158 PHE A O 1
ATOM 1229 N N . ASP A 1 159 ? 62.25332 32.55445 28.76949 1.000 33.96715 159 ASP A N 1
ATOM 1230 C CA . ASP A 1 159 ? 61.96412 31.55628 27.73960 1.000 30.09981 159 ASP A CA 1
ATOM 1231 C C . ASP A 1 159 ? 60.81340 30.65925 28.16219 1.000 34.79096 159 ASP A C 1
ATOM 1232 O O . ASP A 1 159 ? 59.94873 30.32241 27.34426 1.000 42.08626 159 ASP A O 1
ATOM 1237 N N . TYR A 1 160 ? 60.77465 30.27579 29.44367 1.000 36.21861 160 TYR A N 1
ATOM 1238 C CA . TYR A 1 160 ? 59.68750 29.44144 29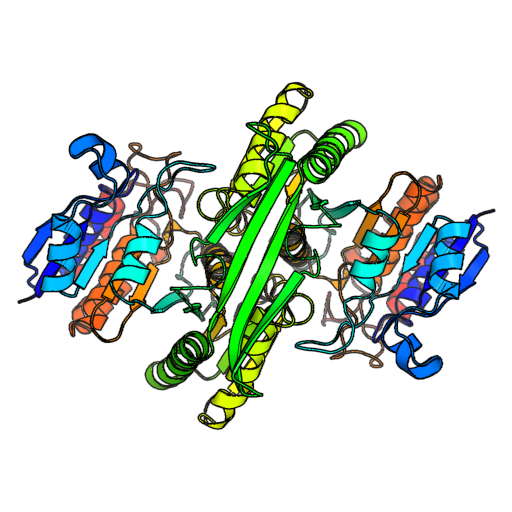.93988 1.000 28.51426 160 TYR A CA 1
ATOM 1239 C C . TYR A 1 160 ? 58.36836 30.18468 29.86846 1.000 30.30227 160 TYR A C 1
ATOM 1240 O O . TYR A 1 160 ? 57.34782 29.60641 29.48248 1.000 37.32944 160 TYR A O 1
ATOM 1249 N N . ALA A 1 161 ? 58.36750 31.46083 30.26072 1.000 29.09445 161 ALA A N 1
ATOM 1250 C CA . ALA A 1 161 ? 57.15947 32.27453 30.15641 1.000 33.85245 161 ALA A CA 1
ATOM 1251 C C . ALA A 1 161 ? 56.63850 32.32483 28.71766 1.000 34.93076 161 ALA A C 1
ATOM 1252 O O . ALA A 1 161 ? 55.43194 32.18772 28.48720 1.000 31.69024 161 ALA A O 1
ATOM 1254 N N . ARG A 1 162 ? 57.53135 32.51758 27.73807 1.000 37.07381 162 ARG A N 1
ATOM 1255 C CA . ARG A 1 162 ? 57.10358 32.51383 26.33420 1.000 40.29366 162 ARG A CA 1
ATOM 1256 C C . ARG A 1 162 ? 56.53173 31.15822 25.93788 1.000 42.51153 162 ARG A C 1
ATOM 1257 O O . ARG A 1 162 ? 55.39421 31.05512 25.46362 1.000 41.29977 162 ARG A O 1
ATOM 1265 N N . ARG A 1 163 ? 57.31964 30.10335 26.13903 1.000 36.56948 163 ARG A N 1
ATOM 1266 C CA . ARG A 1 163 ? 56.93046 28.76125 25.73135 1.000 39.28785 163 ARG A CA 1
ATOM 1267 C C . ARG A 1 163 ? 55.62373 28.33139 26.38838 1.000 47.10023 163 ARG A C 1
ATOM 1268 O O . ARG A 1 163 ? 54.81723 27.62936 25.76874 1.000 58.16107 163 ARG A O 1
ATOM 1276 N N . ALA A 1 164 ? 55.38493 28.75431 27.62616 1.000 39.41401 164 ALA A N 1
ATOM 1277 C CA . ALA A 1 164 ? 54.16817 28.40201 28.34267 1.000 39.95857 164 ALA A CA 1
ATOM 1278 C C . ALA A 1 164 ? 53.05696 29.41886 28.13597 1.000 37.65511 164 ALA A C 1
ATOM 1279 O O . ALA A 1 164 ? 51.97669 29.26459 28.72303 1.000 38.67551 164 ALA A O 1
ATOM 1281 N N . ARG A 1 165 ? 53.30642 30.45058 27.32255 1.000 42.25208 165 ARG A N 1
ATOM 1282 C CA . ARG A 1 165 ? 52.34397 31.52356 27.05326 1.000 39.87215 165 ARG A CA 1
ATOM 1283 C C . ARG A 1 165 ? 51.89680 32.20230 28.34347 1.000 37.65275 165 ARG A C 1
ATOM 1284 O O . ARG A 1 165 ? 50.71642 32.49056 28.54551 1.000 43.19071 165 ARG A O 1
ATOM 1292 N N . ARG A 1 166 ? 52.84920 32.44280 29.23279 1.000 42.18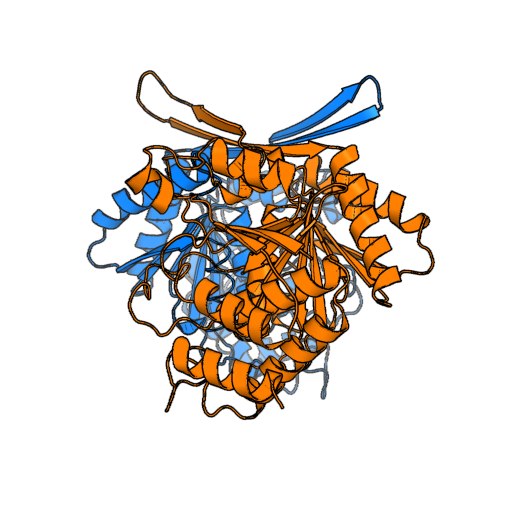275 166 ARG A N 1
ATOM 1293 C CA . ARG A 1 166 ? 52.60553 33.25280 30.41223 1.000 38.07989 166 ARG A CA 1
ATOM 1294 C C . ARG A 1 166 ? 53.03111 34.68547 30.12798 1.000 34.50255 166 ARG A C 1
ATOM 1295 O O . ARG A 1 166 ? 53.73067 34.97893 29.15747 1.000 41.49794 166 ARG A O 1
ATOM 1303 N N . LYS A 1 167 ? 52.57278 35.59732 30.96440 1.000 37.30800 167 LYS A N 1
ATOM 1304 C CA . LYS A 1 167 ? 52.65784 36.99481 30.59578 1.000 41.54574 167 LYS A CA 1
ATOM 1305 C C . LYS A 1 167 ? 53.55577 37.85958 31.47327 1.000 41.39505 167 LYS A C 1
ATOM 1306 O O . LYS A 1 167 ? 53.92329 38.94825 31.03074 1.000 35.60667 167 LYS A O 1
ATOM 1312 N N . LYS A 1 168 ? 53.96901 37.40351 32.66114 1.000 40.87082 168 LYS A N 1
ATOM 1313 C CA . LYS A 1 168 ? 54.76489 38.24020 33.55612 1.000 35.16504 168 LYS A CA 1
ATOM 1314 C C . LYS A 1 168 ? 55.83367 37.40753 34.25879 1.000 28.52701 168 LYS A C 1
ATOM 1315 O O . LYS A 1 168 ? 55.57120 36.28567 34.71614 1.000 27.38463 168 LYS A O 1
ATOM 1321 N N . VAL A 1 169 ? 57.03806 37.97675 34.33170 1.000 27.80741 169 VAL A N 1
ATOM 1322 C CA . VAL A 1 169 ? 58.13104 37.48413 35.17025 1.000 32.75449 169 VAL A CA 1
ATOM 1323 C C . VAL A 1 169 ? 58.37262 38.49370 36.28661 1.000 30.96642 169 VAL A C 1
ATOM 1324 O O . VAL A 1 169 ? 58.57850 39.68549 36.02143 1.000 30.77784 169 VAL A O 1
ATOM 1328 N N . THR A 1 170 ? 58.33423 38.01729 37.53083 1.000 28.03356 170 THR A N 1
ATOM 1329 C CA . THR A 1 170 ? 58.67178 38.79588 38.71751 1.000 27.27988 170 THR A CA 1
ATOM 1330 C C . THR A 1 170 ? 59.97238 38.27231 39.31471 1.000 23.64727 170 THR A C 1
ATOM 1331 O O . THR A 1 170 ? 60.03921 37.11482 39.73481 1.000 28.67678 170 THR A O 1
ATOM 1335 N N . LEU A 1 171 ? 60.99430 39.11575 39.36072 1.000 22.85893 171 LEU A N 1
ATOM 1336 C CA . LEU A 1 171 ? 62.26615 38.74447 39.96322 1.000 24.03885 171 LEU A CA 1
ATOM 1337 C C . LEU A 1 171 ? 62.24315 39.09550 41.44857 1.000 22.30452 171 LEU A C 1
ATOM 1338 O O . LEU A 1 171 ? 61.98902 40.24930 41.81456 1.000 21.26893 171 LEU A O 1
ATOM 1343 N N . VAL A 1 172 ? 62.52089 38.11209 42.30241 1.000 21.15060 172 VAL A N 1
ATOM 1344 C CA . VAL A 1 172 ? 62.42570 38.29053 43.75398 1.000 25.00177 172 VAL A CA 1
ATOM 1345 C C . VAL A 1 172 ? 63.82671 38.34538 44.34981 1.000 22.76356 172 VAL A C 1
ATOM 1346 O O . VAL A 1 172 ? 64.67948 37.51786 44.01828 1.000 23.00073 172 VAL A O 1
ATOM 1350 N N . HIS A 1 173 ? 64.06692 39.32134 45.22676 1.000 16.14484 173 HIS A N 1
ATOM 1351 C CA . HIS A 1 173 ? 65.42837 39.61585 45.65711 1.000 21.74677 173 HIS A CA 1
ATOM 1352 C C . HIS A 1 173 ? 65.41560 40.24730 47.04442 1.000 19.74643 173 HIS A C 1
ATOM 1353 O O . HIS A 1 173 ? 64.35935 40.52837 47.62031 1.000 21.31408 173 HIS A O 1
ATOM 1360 N N . LYS A 1 174 ? 66.61809 40.46843 47.58330 1.000 18.68006 174 LYS A N 1
ATOM 1361 C CA . LYS A 1 174 ? 66.81191 41.27529 48.77918 1.000 17.15439 174 LYS A CA 1
ATOM 1362 C C . LYS A 1 174 ? 67.98278 42.23885 48.53546 1.000 20.15724 174 LYS A C 1
ATOM 1363 O O . LYS A 1 174 ? 68.96731 42.29729 49.27562 1.000 20.93772 174 LYS A O 1
ATOM 1369 N N . ALA A 1 175 ? 67.86820 43.02097 47.46621 1.000 15.85701 175 ALA A N 1
ATOM 1370 C CA . ALA A 1 175 ? 69.01100 43.80602 47.01442 1.000 20.02062 175 ALA A CA 1
ATOM 1371 C C . ALA A 1 175 ? 69.20786 45.08552 47.81819 1.000 23.38184 175 ALA A C 1
ATOM 1372 O O . ALA A 1 175 ? 70.22048 45.77002 47.62168 1.000 21.84934 175 ALA A O 1
ATOM 1374 N N . ASN A 1 176 ? 68.26799 45.44546 48.69445 1.000 17.15278 176 ASN A N 1
ATOM 1375 C CA . ASN A 1 176 ? 68.54754 46.55600 49.59807 1.000 20.28254 176 ASN A CA 1
ATOM 1376 C C . ASN A 1 176 ? 69.56115 46.17034 50.66717 1.000 22.64680 176 ASN A C 1
ATOM 1377 O O . ASN A 1 176 ? 70.37993 47.00856 51.07044 1.000 26.79701 176 ASN A O 1
ATOM 1382 N N . ILE A 1 177 ? 69.54262 44.92206 51.12425 1.000 17.16216 177 ILE A N 1
ATOM 1383 C CA . ILE A 1 177 ? 70.47257 44.45269 52.15677 1.000 20.32594 177 ILE A CA 1
ATOM 1384 C C . ILE A 1 177 ? 71.63637 43.68579 51.55158 1.000 18.57560 177 ILE A C 1
ATOM 1385 O O . ILE A 1 177 ? 72.78591 43.87200 51.94356 1.000 18.29479 177 ILE A O 1
ATOM 1390 N N . LEU A 1 178 ? 71.33941 42.76831 50.63371 1.000 21.10085 178 LEU A N 1
ATOM 1391 C CA . LEU A 1 178 ? 72.35834 42.00244 49.92183 1.000 21.18398 178 LEU A CA 1
ATOM 1392 C C . LEU A 1 178 ? 72.67783 42.74191 48.62440 1.000 22.19271 178 LEU A C 1
ATOM 1393 O O . LEU A 1 178 ? 72.22654 42.38842 47.52901 1.000 21.97913 178 LEU A O 1
ATOM 1398 N N . LYS A 1 179 ? 73.43903 43.83010 48.78621 1.000 17.65273 179 LYS A N 1
ATOM 1399 C CA . LYS A 1 179 ? 73.68580 44.74769 47.67283 1.000 23.66914 179 LYS A CA 1
ATOM 1400 C C . LYS A 1 179 ? 74.55083 44.11829 46.58404 1.000 26.58222 179 LYS A C 1
ATOM 1401 O O . LYS A 1 179 ? 74.39194 44.44752 45.40371 1.000 28.42659 179 LYS A O 1
ATOM 1407 N N . CYS A 1 180 ? 75.45533 43.20916 46.94826 1.000 27.45604 180 CYS A N 1
ATOM 1408 C CA . CYS A 1 180 ? 76.35188 42.62429 45.96101 1.000 22.94804 180 CYS A CA 1
ATOM 1409 C C . CYS A 1 180 ? 75.73543 41.42785 45.25514 1.000 21.37300 180 CYS A C 1
ATOM 1410 O O . CYS A 1 180 ? 75.70809 41.39422 44.02764 1.000 26.98066 180 CYS A O 1
ATOM 1413 N N . THR A 1 181 ? 75.26288 40.42918 46.00992 1.000 22.59088 181 THR A N 1
ATOM 1414 C CA . THR A 1 181 ? 74.75662 39.19751 45.40599 1.000 22.10739 181 THR A CA 1
ATOM 1415 C C . THR A 1 181 ? 73.36258 39.39944 44.81868 1.000 24.43176 181 THR A C 1
ATOM 1416 O O . THR A 1 181 ? 73.14590 39.24883 43.60704 1.000 25.59619 181 THR A O 1
ATOM 1420 N N . SER A 1 182 ? 72.39554 39.71834 45.67905 1.000 21.18167 182 SER A N 1
ATOM 1421 C CA . SER A 1 182 ? 71.05011 40.01736 45.19679 1.000 22.46951 182 SER A CA 1
ATOM 1422 C C . SER A 1 182 ? 71.06049 41.20867 44.24379 1.000 22.89699 182 SER A C 1
ATOM 1423 O O . SER A 1 182 ? 70.30546 41.23404 43.26736 1.000 21.49840 182 SER A O 1
ATOM 1426 N N . GLY A 1 183 ? 71.89165 42.21742 44.53182 1.000 21.75946 183 GLY A N 1
ATOM 1427 C CA . GLY A 1 183 ? 71.97235 43.38132 43.65452 1.000 24.78937 183 GLY A CA 1
ATOM 1428 C C . GLY A 1 183 ? 72.43977 43.03981 42.24760 1.000 24.74788 183 GLY A C 1
ATOM 1429 O O . GLY A 1 183 ? 71.90388 43.55962 41.26653 1.000 23.34709 183 GLY A O 1
ATOM 1430 N N . LEU A 1 184 ? 73.46832 42.18857 42.13281 1.000 21.21334 184 LEU A N 1
ATOM 1431 C CA . LEU A 1 184 ? 73.92296 41.74926 40.81421 1.000 24.79872 184 LEU A CA 1
ATOM 1432 C C . LEU A 1 184 ? 72.84945 40.91552 40.11779 1.000 28.14873 184 LEU A C 1
ATOM 1433 O O . LEU A 1 184 ? 72.59406 41.08408 38.91748 1.000 27.05330 184 LEU A O 1
ATOM 1438 N N . PHE A 1 185 ? 72.18629 40.03034 40.86289 1.000 23.54606 185 PHE A N 1
ATOM 1439 C CA . PHE A 1 185 ? 71.07278 39.27281 40.28821 1.000 22.84446 185 PHE A CA 1
ATOM 1440 C C . PHE A 1 185 ? 70.00063 40.20665 39.71392 1.000 20.94582 185 PHE A C 1
ATOM 1441 O O . PHE A 1 185 ? 69.56248 40.04623 38.56772 1.000 26.27294 185 PHE A O 1
ATOM 1449 N N . LEU A 1 186 ? 69.57971 41.20558 40.49584 1.000 23.51897 186 LEU A N 1
ATOM 1450 C CA . LEU A 1 186 ? 68.56258 42.15796 40.04539 1.000 26.19346 186 LEU A CA 1
ATOM 1451 C C . LEU A 1 186 ? 69.02618 42.94691 38.81295 1.000 27.11559 186 LEU A C 1
ATOM 1452 O O . LEU A 1 186 ? 68.26902 43.13038 37.85186 1.000 26.87338 186 LEU A O 1
ATOM 1457 N N . GLU A 1 187 ? 70.26298 43.44623 38.84026 1.000 23.95273 187 GLU A N 1
ATOM 1458 C CA . GLU A 1 187 ? 70.78284 44.23663 37.72576 1.000 28.22091 187 GLU A CA 1
ATOM 1459 C C . GLU A 1 187 ? 70.81561 43.42205 36.43792 1.000 32.48152 187 GLU A C 1
ATOM 1460 O O . GLU A 1 187 ? 70.40362 43.89621 35.36587 1.000 29.28805 187 GLU A O 1
ATOM 1466 N N . ILE A 1 188 ? 71.29422 42.17790 36.52908 1.000 28.39242 188 ILE A N 1
ATOM 1467 C CA . ILE A 1 188 ? 71.29551 41.30834 35.36100 1.000 27.06744 188 ILE A CA 1
ATOM 1468 C C . ILE A 1 188 ? 69.87054 41.04759 34.87593 1.000 26.70459 188 ILE A C 1
ATOM 1469 O O . ILE A 1 188 ? 69.60431 41.04869 33.66410 1.000 33.41662 188 ILE A O 1
ATOM 1474 N N . GLY A 1 189 ? 68.93244 40.82503 35.80345 1.000 28.61640 189 GLY A N 1
ATOM 1475 C CA . GLY A 1 189 ? 67.54936 40.61667 35.39722 1.000 24.49888 189 GLY A CA 1
ATOM 1476 C C . GLY A 1 189 ? 66.96811 41.80539 34.64905 1.000 32.50134 189 GLY A C 1
ATOM 1477 O O . GLY A 1 189 ? 66.25965 41.64080 33.64989 1.000 30.86952 189 GLY A O 1
ATOM 1478 N N . ARG A 1 190 ? 67.24033 43.01860 35.13707 1.000 26.97489 190 ARG A N 1
ATOM 1479 C CA . ARG A 1 190 ? 66.76983 44.21800 34.44520 1.000 32.53981 190 ARG A CA 1
ATOM 1480 C C . ARG A 1 190 ? 67.36411 44.32164 33.04865 1.000 35.51972 190 ARG A C 1
ATOM 1481 O O . ARG A 1 190 ? 66.67458 44.72059 32.10240 1.000 33.53011 190 ARG A O 1
ATOM 1489 N N . GLU A 1 191 ? 68.63839 43.95768 32.89289 1.000 31.45069 191 GLU A N 1
ATOM 1490 C CA . GLU A 1 191 ? 69.22884 44.01301 31.55867 1.000 36.26488 191 GLU A CA 1
ATOM 1491 C C . GLU A 1 191 ? 68.58328 42.98503 30.63637 1.000 34.90209 191 GLU A C 1
ATOM 1492 O O . GLU A 1 191 ? 68.19069 43.30614 29.50961 1.000 40.41977 191 GLU A O 1
ATOM 1498 N N . ILE A 1 192 ? 68.40378 41.75515 31.12274 1.000 36.92438 192 ILE A N 1
ATOM 1499 C CA . ILE A 1 192 ? 67.86752 40.69436 30.27369 1.000 29.59978 192 ILE A CA 1
ATOM 1500 C C . ILE A 1 192 ? 66.40143 40.94294 29.92725 1.000 34.78408 192 ILE A C 1
ATOM 1501 O O . ILE A 1 192 ? 65.93680 40.54616 28.84828 1.000 35.35507 192 ILE A O 1
ATOM 1506 N N . ALA A 1 193 ? 65.65483 41.62171 30.80953 1.000 32.02588 193 ALA A N 1
ATOM 1507 C CA . ALA A 1 193 ? 64.24072 41.87119 30.54833 1.000 31.72528 193 ALA A CA 1
ATOM 1508 C C . ALA A 1 193 ? 64.03086 42.65272 29.25645 1.000 42.00558 193 ALA A C 1
ATOM 1509 O O . ALA A 1 193 ? 62.99283 42.49898 28.59788 1.000 38.23917 193 ALA A O 1
ATOM 1511 N N . LYS A 1 194 ? 64.99637 43.49650 28.88392 1.000 37.96257 194 LYS A N 1
ATOM 1512 C CA . LYS A 1 194 ? 64.87031 44.29857 27.67227 1.000 40.05455 194 LYS A CA 1
ATOM 1513 C C . LYS A 1 194 ? 64.98240 43.45540 26.40949 1.000 46.33133 194 LYS A C 1
ATOM 1514 O O . LYS A 1 194 ? 64.55190 43.90104 25.34188 1.000 47.43370 194 LYS A O 1
ATOM 1520 N N . GLU A 1 195 ? 65.53159 42.24533 26.51085 1.000 41.74767 195 GLU A N 1
ATOM 1521 C CA . GLU A 1 195 ? 65.51996 41.30308 25.40429 1.000 40.24752 195 GLU A CA 1
ATOM 1522 C C . GLU A 1 195 ? 64.16438 40.63370 25.21454 1.000 37.13809 195 GLU A C 1
ATOM 1523 O O . GLU A 1 195 ? 64.01395 39.83964 24.28047 1.000 41.91990 195 GLU A O 1
ATOM 1529 N N . TYR A 1 196 ? 63.20119 40.87784 26.10071 1.000 36.63215 196 TYR A N 1
ATOM 1530 C CA . TYR A 1 196 ? 61.90505 40.19245 26.07527 1.000 37.48749 196 TYR A CA 1
ATOM 1531 C C . TYR A 1 196 ? 60.76248 41.19835 26.21844 1.000 39.30002 196 TYR A C 1
ATOM 1532 O O . TYR A 1 196 ? 59.97317 41.12948 27.16433 1.000 41.68770 196 TYR A O 1
ATOM 1541 N N . PRO A 1 197 ? 60.63127 42.14390 25.28086 1.000 44.58534 197 PRO A N 1
ATOM 1542 C CA . PRO A 1 197 ? 59.59046 43.17648 25.43178 1.000 41.64880 197 PRO A CA 1
ATOM 1543 C C . PRO A 1 197 ? 58.17367 42.62844 25.39960 1.000 39.20743 197 PRO A C 1
ATOM 1544 O O . PRO A 1 197 ? 57.24717 43.32773 25.82810 1.000 47.81968 197 PRO A O 1
ATOM 1548 N N . ASP A 1 198 ? 57.97431 41.40717 24.89446 1.000 37.25646 198 ASP A N 1
ATOM 1549 C CA . ASP A 1 198 ? 56.66238 40.77072 24.94341 1.000 37.25147 198 ASP A CA 1
ATOM 1550 C C . ASP A 1 198 ? 56.28025 40.32843 26.34735 1.000 46.33543 198 ASP A C 1
ATOM 1551 O O . ASP A 1 198 ? 55.09353 40.07545 26.59974 1.000 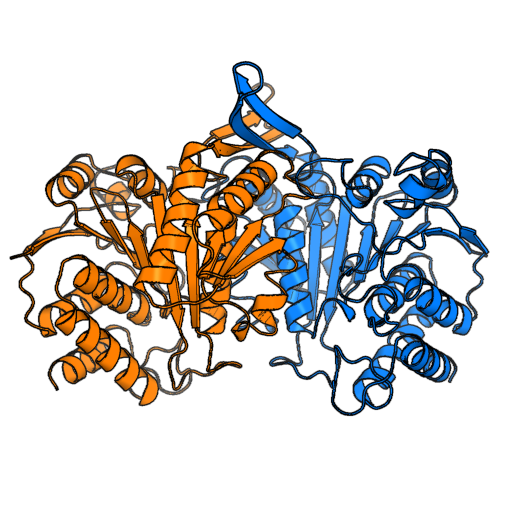32.93343 198 ASP A O 1
ATOM 1556 N N . ILE A 1 199 ? 57.24828 40.23577 27.26140 1.000 40.06232 199 ILE A N 1
ATOM 1557 C CA . ILE A 1 199 ? 57.01979 39.69985 28.59501 1.000 33.62893 199 ILE A CA 1
ATOM 1558 C C . ILE A 1 199 ? 57.10164 40.84835 29.58465 1.000 35.93542 199 ILE A C 1
ATOM 1559 O O . ILE A 1 199 ? 58.01239 41.68488 29.52916 1.000 35.02599 199 ILE A O 1
ATOM 1564 N N . GLU A 1 200 ? 56.13080 40.86524 30.47612 1.000 31.56711 200 GLU A N 1
ATOM 1565 C CA . GLU A 1 200 ? 55.93248 41.91396 31.45136 1.000 29.99923 200 GLU A CA 1
ATOM 1566 C C . GLU A 1 200 ? 57.00926 41.66021 32.53098 1.000 35.94680 200 GLU A C 1
ATOM 1567 O O . GLU A 1 200 ? 57.21065 40.51172 32.93853 1.000 30.53124 200 GLU A O 1
ATOM 1573 N N . PHE A 1 201 ? 57.71067 42.68998 33.01643 1.000 31.59853 201 PHE A N 1
ATOM 1574 C CA . PHE A 1 201 ? 58.78146 42.45721 33.99352 1.000 32.21483 201 PHE A CA 1
ATOM 1575 C C . PHE A 1 201 ? 58.65373 43.38512 35.19230 1.000 39.56113 201 PHE A C 1
ATOM 1576 O O . PHE A 1 201 ? 58.52891 44.60076 35.01951 1.000 37.35130 201 PHE A O 1
ATOM 1584 N N . ASP A 1 202 ? 58.69023 42.81072 36.40607 1.000 30.74593 202 ASP A N 1
ATOM 1585 C CA . ASP A 1 202 ? 58.83145 43.60430 37.62266 1.000 36.00879 202 ASP A CA 1
ATOM 1586 C C . ASP A 1 202 ? 59.68302 42.85382 38.65228 1.000 31.89876 202 ASP A C 1
ATOM 1587 O O . ASP A 1 202 ? 60.17424 41.74761 38.40369 1.000 27.27059 202 ASP A O 1
ATOM 1592 N N . ASP A 1 203 ? 59.88695 43.48333 39.81239 1.000 32.05722 203 ASP A N 1
ATOM 1593 C CA . ASP A 1 203 ? 60.72576 42.92242 40.86252 1.000 26.08358 203 ASP A CA 1
ATOM 1594 C C . ASP A 1 203 ? 60.11248 43.20302 42.23204 1.000 32.54805 203 ASP A C 1
ATOM 1595 O O . ASP A 1 203 ? 59.40663 44.19371 42.42589 1.000 31.41108 203 ASP A O 1
ATOM 1600 N N . ARG A 1 204 ? 60.38888 42.31649 43.18782 1.000 22.91854 204 ARG A N 1
ATOM 1601 C CA . ARG A 1 204 ? 59.85466 42.43695 44.53686 1.000 24.30427 204 ARG A CA 1
ATOM 1602 C C . ARG A 1 204 ? 60.92191 42.05181 45.55013 1.000 24.87587 204 ARG A C 1
ATOM 1603 O O . ARG A 1 204 ? 61.71076 41.12984 45.31394 1.000 23.04497 204 ARG A O 1
ATOM 1611 N N . ILE A 1 205 ? 60.95483 42.77436 46.67036 1.000 25.63131 205 ILE A N 1
ATOM 1612 C CA . ILE A 1 205 ? 61.77209 42.34926 47.79806 1.000 22.22410 205 ILE A CA 1
ATOM 1613 C C . ILE A 1 205 ? 61.09020 41.17226 48.48637 1.000 21.71038 205 ILE A C 1
ATOM 1614 O O . ILE A 1 205 ? 59.85861 41.13719 48.62946 1.000 25.92591 205 ILE A O 1
ATOM 1619 N N . VAL A 1 206 ? 61.89696 40.19319 48.90934 1.000 22.58226 206 VAL A N 1
ATOM 1620 C CA . VAL A 1 206 ? 61.38302 38.86448 49.25814 1.000 21.49956 206 VAL A CA 1
ATOM 1621 C C . VAL A 1 206 ? 60.35859 38.91348 50.40056 1.000 19.23700 206 VAL A C 1
ATOM 1622 O O . VAL A 1 206 ? 59.39300 38.14398 50.39290 1.000 22.86125 206 VAL A O 1
ATOM 1626 N N . ASP A 1 207 ? 60.52200 39.81357 51.38584 1.000 18.94541 207 ASP A N 1
ATOM 1627 C CA . ASP A 1 207 ? 59.57364 39.81647 52.51517 1.000 27.38526 207 ASP A CA 1
ATOM 1628 C C . ASP A 1 207 ? 58.20517 40.38201 52.11158 1.000 27.27363 207 ASP A C 1
ATOM 1629 O O . ASP A 1 207 ? 57.15107 39.79191 52.42140 1.000 29.66920 207 ASP A O 1
ATOM 1634 N N . ALA A 1 208 ? 58.19749 41.51896 51.40751 1.000 24.36227 208 ALA A N 1
ATOM 1635 C CA . ALA A 1 208 ? 56.94480 42.02807 50.85067 1.000 25.27831 208 ALA A CA 1
ATOM 1636 C C . ALA A 1 208 ? 56.32645 41.01912 49.88725 1.000 22.27092 208 ALA A C 1
ATOM 1637 O O . ALA A 1 208 ? 55.10131 40.85577 49.84273 1.000 22.90678 208 ALA A O 1
ATOM 1639 N N . CYS A 1 209 ? 57.16363 40.33671 49.10236 1.000 20.76841 209 CYS A N 1
ATOM 1640 C CA . CYS A 1 209 ? 56.65625 39.32081 48.18525 1.000 23.88742 209 CYS A CA 1
ATOM 1641 C C . CYS A 1 209 ? 55.95666 38.18483 48.92814 1.000 25.59167 209 CYS A C 1
ATOM 1642 O O . CYS A 1 209 ? 54.94166 37.66224 48.45378 1.000 25.89200 209 CYS A O 1
ATOM 1645 N N A SER A 1 210 ? 56.49796 37.77571 50.08097 0.520 21.29436 210 SER A N 1
ATOM 1646 N N B SER A 1 210 ? 56.48482 37.77670 50.08695 0.480 21.19970 210 SER A N 1
ATOM 1647 C CA A SER A 1 210 ? 55.84389 36.73230 50.86750 0.520 24.47303 210 SER A CA 1
ATOM 1648 C CA B SER A 1 210 ? 55.82083 36.72177 50.85271 0.480 23.85362 210 SER A CA 1
ATOM 1649 C C A SER A 1 210 ? 54.47832 37.19704 51.36475 0.520 23.40653 210 SER A C 1
ATOM 1650 C C B SER A 1 210 ? 54.46746 37.19224 51.37821 0.480 23.35465 210 SER A C 1
ATOM 1651 O O A SER A 1 210 ? 53.48660 36.44789 51.29641 0.520 21.94727 210 SER A O 1
ATOM 1652 O O B SER A 1 210 ? 53.47125 36.44414 51.33266 0.480 21.74286 210 SER A O 1
ATOM 1657 N N . MET A 1 211 ? 54.41553 38.43336 51.88105 1.000 21.44453 211 MET A N 1
ATOM 1658 C CA . MET A 1 211 ? 53.12856 39.00278 52.29348 1.000 20.77368 211 MET A CA 1
ATOM 1659 C C . MET A 1 211 ? 52.13548 38.98938 51.13099 1.000 18.09375 211 MET A C 1
ATOM 1660 O O . MET A 1 211 ? 50.98611 38.55214 51.27485 1.000 21.59405 211 MET A O 1
ATOM 1665 N N . GLN A 1 212 ? 52.58991 39.42109 49.95148 1.000 23.23246 212 GLN A N 1
ATOM 1666 C CA . GLN A 1 212 ? 51.71511 39.49817 48.78433 1.000 25.04986 212 GLN A CA 1
ATOM 1667 C C . GLN A 1 212 ? 51.25292 38.11376 48.35158 1.000 28.59658 212 GLN A C 1
ATOM 1668 O O . GLN A 1 212 ? 50.09283 37.93526 47.95209 1.000 24.96398 212 GLN A O 1
ATOM 1674 N N . MET A 1 213 ? 52.12656 37.11153 48.47237 1.000 24.09891 213 MET A N 1
ATOM 1675 C CA . MET A 1 213 ? 51.73096 35.75439 48.11032 1.000 27.59896 213 MET A CA 1
ATOM 1676 C C . MET A 1 213 ? 50.65365 35.22448 49.04350 1.000 25.37567 213 MET A C 1
ATOM 1677 O O . MET A 1 213 ? 49.72517 34.53418 48.59331 1.000 25.90114 213 MET A O 1
ATOM 1682 N N A VAL A 1 214 ? 50.76436 35.54022 50.33872 0.398 22.12121 214 VAL A N 1
ATOM 1683 N N B VAL A 1 214 ? 50.73270 35.52511 50.34366 0.602 22.21736 214 VAL A N 1
ATOM 1684 C CA A VAL A 1 214 ? 49.74807 35.12308 51.30522 0.398 25.60455 214 VAL A CA 1
ATOM 1685 C CA B VAL A 1 214 ? 49.65675 34.98982 51.18944 0.602 25.53993 214 VAL A CA 1
ATOM 1686 C C A VAL A 1 214 ? 48.40211 35.77519 50.99416 0.398 28.90188 214 VAL A C 1
ATOM 1687 C C B VAL A 1 214 ? 48.35159 35.78081 51.02175 0.602 28.65709 214 VAL A C 1
ATOM 1688 O O A VAL A 1 214 ? 47.34901 35.12892 51.06748 0.398 27.85795 214 VAL A O 1
ATOM 1689 O O B VAL A 1 214 ? 47.26573 35.22884 51.23715 0.602 27.80444 214 VAL A O 1
ATOM 1696 N N . MET A 1 215 ? 48.41702 37.06224 50.64385 1.000 24.40213 215 MET A N 1
ATOM 1697 C CA . MET A 1 215 ? 47.18653 37.85341 50.57270 1.000 29.28951 215 MET A CA 1
ATOM 1698 C C . MET A 1 215 ? 46.47807 37.82804 49.21509 1.000 27.27541 215 MET A C 1
ATOM 1699 O O . MET A 1 215 ? 45.25137 37.92737 49.16088 1.000 33.45801 215 MET A O 1
ATOM 1704 N N . GLN A 1 216 ? 47.21739 37.68909 48.14176 1.000 29.95733 216 GLN A N 1
ATOM 1705 C CA . GLN A 1 216 ? 46.94460 37.79290 46.71611 1.000 32.21137 216 GLN A CA 1
ATOM 1706 C C . GLN A 1 216 ? 47.87463 37.06943 45.76898 1.000 30.38600 216 GLN A C 1
ATOM 1707 O O . GLN A 1 216 ? 48.49146 37.67962 44.88747 1.000 32.42664 216 GLN A O 1
ATOM 1713 N N . PRO A 1 217 ? 47.86245 35.73492 45.84560 1.000 27.28602 217 PRO A N 1
ATOM 1714 C CA . PRO A 1 217 ? 48.72650 34.94197 44.96018 1.000 28.86640 217 PRO A CA 1
ATOM 1715 C C . PRO A 1 217 ? 48.35109 35.06299 43.49084 1.000 31.21881 217 PRO A C 1
ATOM 1716 O O . PRO A 1 217 ? 49.19613 34.76694 42.62740 1.000 27.32610 217 PRO A O 1
ATOM 1720 N N . GLN A 1 218 ? 47.13382 35.53013 43.18119 1.000 31.14116 218 GLN A N 1
ATOM 1721 C CA . GLN A 1 218 ? 46.71764 35.67967 41.78853 1.000 29.40705 218 GLN A CA 1
ATOM 1722 C C . GLN A 1 218 ? 47.54614 36.70751 41.03651 1.000 33.43898 218 GLN A C 1
ATOM 1723 O O . GLN A 1 218 ? 47.64675 36.61453 39.81127 1.000 38.49114 218 GLN A O 1
ATOM 1729 N N . ARG A 1 219 ? 48.16822 37.66010 41.73316 1.000 29.34626 219 ARG A N 1
ATOM 1730 C CA . ARG A 1 219 ? 49.01403 38.63130 41.05659 1.000 33.13474 219 ARG A CA 1
ATOM 1731 C C . ARG A 1 219 ? 50.25358 38.00012 40.44399 1.000 32.91893 219 ARG A C 1
ATOM 1732 O O . ARG A 1 219 ? 50.93874 38.66754 39.66779 1.000 37.33745 219 ARG A O 1
ATOM 1740 N N . PHE A 1 220 ? 50.59198 36.76723 40.81241 1.000 30.60364 220 PHE A N 1
ATOM 1741 C CA . PHE A 1 220 ? 51.86341 36.18179 40.42573 1.000 29.58733 220 PHE A CA 1
ATOM 1742 C C . PHE A 1 220 ? 51.69542 35.24300 39.24478 1.000 32.28772 220 PHE A C 1
ATOM 1743 O O . PHE A 1 220 ? 50.69977 34.51853 39.13325 1.000 25.01979 220 PHE A O 1
ATOM 1751 N N . ASP A 1 221 ? 52.71882 35.24151 38.38799 1.000 27.72147 221 ASP A N 1
ATOM 1752 C CA . ASP A 1 221 ? 52.75511 34.43667 37.17954 1.000 30.17987 221 ASP A CA 1
ATOM 1753 C C . ASP A 1 221 ? 54.00412 33.55872 37.20028 1.000 24.16439 221 ASP A C 1
ATOM 1754 O O . ASP A 1 221 ? 53.98629 32.46100 37.76494 1.000 30.19878 221 ASP A O 1
ATOM 1759 N N . VAL A 1 222 ? 55.09895 34.02411 36.60760 1.000 25.68473 222 VAL A N 1
ATOM 1760 C CA . VAL A 1 222 ? 56.39946 33.38595 36.78073 1.000 28.94730 222 VAL A CA 1
ATOM 1761 C C . VAL A 1 222 ? 57.18722 34.20070 37.79208 1.000 29.87116 222 VAL A C 1
ATOM 1762 O O . VAL A 1 222 ? 57.26456 35.42530 37.67076 1.000 26.71340 222 VAL A O 1
ATOM 1766 N N . LEU A 1 223 ? 57.71760 33.53337 38.81585 1.000 26.70982 223 LEU A N 1
ATOM 1767 C CA . LEU A 1 223 ? 58.66157 34.12703 39.75579 1.000 24.34421 223 LEU A CA 1
ATOM 1768 C C . LEU A 1 223 ? 60.03688 33.59638 39.41173 1.000 23.97672 223 LEU A C 1
ATOM 1769 O O . LEU A 1 223 ? 60.17886 32.40096 39.19245 1.000 30.13102 223 LEU A O 1
ATOM 1774 N N . VAL A 1 224 ? 61.04429 34.45990 39.35000 1.000 21.81524 224 VAL A N 1
ATOM 1775 C CA . VAL A 1 224 ? 62.41586 34.00040 39.16568 1.000 17.29083 224 VAL A CA 1
ATOM 1776 C C . VAL A 1 224 ? 63.24206 34.50372 40.34147 1.000 23.06189 224 VAL A C 1
ATOM 1777 O O . VAL A 1 224 ? 63.13260 35.67406 40.74283 1.000 21.48063 224 VAL A O 1
ATOM 1781 N N . THR A 1 225 ? 64.02544 33.60797 40.93277 1.000 22.34982 225 THR A N 1
ATOM 1782 C CA . THR A 1 225 ? 64.72683 34.01137 42.14200 1.000 24.35339 225 THR A CA 1
ATOM 1783 C C . THR A 1 225 ? 65.89207 33.06944 42.40263 1.000 23.32172 225 THR A C 1
ATOM 1784 O O . THR A 1 225 ? 66.12132 32.09713 41.66951 1.000 25.76337 225 THR A O 1
ATOM 1788 N N . THR A 1 226 ? 66.65404 33.40243 43.44162 1.000 23.43752 226 THR A N 1
ATOM 1789 C CA . THR A 1 226 ? 67.84654 32.65803 43.81194 1.000 22.51923 226 THR A CA 1
ATOM 1790 C C . THR A 1 226 ? 67.46942 31.45637 44.68818 1.000 21.12391 226 THR A C 1
ATOM 1791 O O . THR A 1 226 ? 66.31295 31.27070 45.07999 1.000 24.94649 226 THR A O 1
ATOM 1795 N N . ASN A 1 227 ? 68.48147 30.65185 45.01945 1.000 20.45713 227 ASN A N 1
ATOM 1796 C CA . ASN A 1 227 ? 68.28669 29.29033 45.51752 1.000 19.72759 227 ASN A CA 1
ATOM 1797 C C . ASN A 1 227 ? 67.43167 29.25373 46.79136 1.000 24.65686 227 ASN A C 1
ATOM 1798 O O . ASN A 1 227 ? 66.35325 28.64344 46.81909 1.000 21.88607 227 ASN A O 1
ATOM 1803 N N . LEU A 1 228 ? 67.88905 29.91362 47.86269 1.000 21.93588 228 LEU A N 1
ATOM 1804 C CA . LEU A 1 228 ? 67.15845 29.82768 49.12847 1.000 24.18822 228 LEU A CA 1
ATOM 1805 C C . LEU A 1 228 ? 65.78631 30.49396 49.03150 1.000 23.81948 228 LEU A C 1
ATOM 1806 O O . LEU A 1 228 ? 64.79861 29.99337 49.59339 1.000 22.85830 228 LEU A O 1
ATOM 1811 N N . PHE A 1 229 ? 65.71268 31.65714 48.38150 1.000 22.98404 229 PHE A N 1
ATOM 1812 C CA . PHE A 1 229 ? 64.41955 32.32596 48.25138 1.000 23.24819 229 PHE A CA 1
ATOM 1813 C C . PHE A 1 229 ? 63.44621 31.46710 47.45140 1.000 24.18248 229 PHE A C 1
ATOM 1814 O O . PHE A 1 229 ? 62.25859 31.39404 47.78123 1.000 24.72886 229 PHE A O 1
ATOM 1822 N N . GLY A 1 230 ? 63.93719 30.79322 46.40574 1.000 24.91368 230 GLY A N 1
ATOM 1823 C CA . GLY A 1 230 ? 63.07088 29.90568 45.63922 1.000 24.52318 230 GLY A CA 1
ATOM 1824 C C . GLY A 1 230 ? 62.54618 28.76118 46.47809 1.000 26.80230 230 GLY A C 1
ATOM 1825 O O . GLY A 1 230 ? 61.35635 28.42613 46.41896 1.000 23.23258 230 GLY A O 1
ATOM 1826 N N . ASP A 1 231 ? 63.41940 28.17103 47.29993 1.000 24.02295 231 ASP A N 1
ATOM 1827 C CA . ASP A 1 231 ? 62.98755 27.12637 48.23015 1.000 24.20410 231 ASP A CA 1
ATOM 1828 C C . ASP A 1 231 ? 61.84733 27.61344 49.13342 1.000 22.65899 231 ASP A C 1
ATOM 1829 O O . ASP A 1 231 ? 60.77824 26.98090 49.23017 1.000 26.87811 231 ASP A O 1
ATOM 1834 N N . ILE A 1 232 ? 62.03789 28.77506 49.75854 1.000 21.40832 232 ILE A N 1
ATOM 1835 C CA . ILE A 1 232 ? 61.06524 29.26072 50.73482 1.000 21.59902 232 ILE A CA 1
ATOM 1836 C C . ILE A 1 232 ? 59.75012 29.62551 50.04744 1.000 26.52242 232 ILE A C 1
ATOM 1837 O O . ILE A 1 232 ? 58.65801 29.25734 50.50787 1.000 25.44891 232 ILE A O 1
ATOM 1842 N N . LEU A 1 233 ? 59.83731 30.34944 48.93035 1.000 26.81415 233 LEU A N 1
ATOM 1843 C CA . LEU A 1 233 ? 58.64354 30.82943 48.24058 1.000 28.29464 233 LEU A CA 1
ATOM 1844 C C . LEU A 1 233 ? 57.84366 29.68514 47.64176 1.000 29.93572 233 LEU A C 1
ATOM 1845 O O . LEU A 1 233 ? 56.60435 29.70373 47.67598 1.000 23.07840 233 LEU A O 1
ATOM 1850 N N . SER A 1 234 ? 58.52754 28.68637 47.07169 1.000 25.58907 234 SER A N 1
ATOM 1851 C CA . SER A 1 234 ? 57.80652 27.55736 46.50335 1.000 27.01281 234 SER A CA 1
ATOM 1852 C C . SER A 1 234 ? 57.12795 26.72733 47.59160 1.000 30.89620 234 SER A C 1
ATOM 1853 O O . SER A 1 234 ? 56.05072 26.17041 47.34625 1.000 25.99172 234 SER A O 1
ATOM 1856 N N . ASP A 1 235 ? 57.70302 26.66055 48.80974 1.000 25.32865 235 ASP A N 1
ATOM 1857 C CA . ASP A 1 235 ? 56.97533 25.97460 49.88454 1.000 23.37546 235 ASP A CA 1
ATOM 1858 C C . ASP A 1 235 ? 55.78097 26.79484 50.37380 1.000 25.84437 235 ASP A C 1
ATOM 1859 O O . ASP A 1 235 ? 54.73508 26.23678 50.73835 1.000 24.12710 235 ASP A O 1
ATOM 1864 N N . LEU A 1 236 ? 55.92791 28.11791 50.41528 1.000 25.11622 236 LEU A N 1
ATOM 1865 C CA . LEU A 1 236 ? 54.78402 28.97949 50.68753 1.000 22.91065 236 LEU A CA 1
ATOM 1866 C C . LEU A 1 236 ? 53.65325 28.70431 49.68492 1.000 25.74882 236 LEU A C 1
ATOM 1867 O O . LEU A 1 236 ? 52.48511 28.53319 50.06521 1.000 22.90082 236 LEU A O 1
ATOM 1872 N N . ALA A 1 237 ? 53.98981 28.66175 48.39094 1.000 28.01086 237 ALA A N 1
ATOM 1873 C CA . ALA A 1 237 ? 52.99321 28.40071 47.34934 1.000 26.04367 237 ALA A CA 1
ATOM 1874 C C . ALA A 1 237 ? 52.34844 27.02615 47.52587 1.000 26.72020 237 ALA A C 1
ATOM 1875 O O . ALA A 1 237 ? 51.12177 26.86968 47.37743 1.000 28.24216 237 ALA A O 1
ATOM 1877 N N . ALA A 1 238 ? 53.16130 26.02017 47.85630 1.000 26.38650 238 ALA A N 1
ATOM 1878 C CA . ALA A 1 238 ? 52.61736 24.69613 48.13051 1.000 28.78929 238 ALA A CA 1
ATOM 1879 C C . ALA A 1 238 ? 51.56992 24.78137 49.22351 1.000 27.63104 238 ALA A C 1
ATOM 1880 O O . ALA A 1 238 ? 50.48760 24.19569 49.11247 1.000 31.10814 238 ALA A O 1
ATOM 1882 N N . GLY A 1 239 ? 51.88402 25.50993 50.29448 1.000 25.79753 239 GLY A N 1
ATOM 1883 C CA . GLY A 1 239 ? 50.89316 25.73781 51.33158 1.000 24.92552 239 GLY A CA 1
ATOM 1884 C C . GLY A 1 239 ? 49.61894 26.35113 50.78467 1.000 25.15997 239 GLY A C 1
ATOM 1885 O O . GLY A 1 239 ? 48.51319 25.95601 51.16513 1.000 23.98882 239 GLY A O 1
ATOM 1886 N N . LEU A 1 240 ? 49.75776 27.32269 49.88098 1.000 23.12418 240 LEU A N 1
ATOM 1887 C CA . LEU A 1 240 ? 48.57191 28.01475 49.37525 1.000 29.04294 240 LEU A CA 1
ATOM 1888 C C . LEU A 1 240 ? 47.64254 27.08128 48.61051 1.000 31.72578 240 LEU A C 1
ATOM 1889 O O . LEU A 1 240 ? 46.41999 27.25271 48.67172 1.000 36.49532 240 LEU A O 1
ATOM 1894 N N . ILE A 1 241 ? 48.17800 26.10210 47.87810 1.000 26.52418 241 ILE A N 1
ATOM 1895 C CA . ILE A 1 241 ? 47.30063 25.23484 47.08420 1.000 29.66502 241 ILE A CA 1
ATOM 1896 C C . ILE A 1 241 ? 46.93200 23.94878 47.81929 1.000 29.59085 241 ILE A C 1
ATOM 1897 O O . ILE A 1 241 ? 46.32041 23.05467 47.22581 1.000 32.80979 241 ILE A O 1
ATOM 1902 N N . GLY A 1 242 ? 47.28635 23.82502 49.09240 1.000 29.40822 242 GLY A N 1
ATOM 1903 C CA . GLY A 1 242 ? 46.80478 22.70662 49.88333 1.000 25.34143 242 GLY A CA 1
ATOM 1904 C C . GLY A 1 242 ? 47.86987 21.78377 50.42558 1.000 30.30177 242 GLY A C 1
ATOM 1905 O O . GLY A 1 242 ? 47.51602 20.78926 51.07733 1.000 32.28255 242 GLY A O 1
ATOM 1906 N N . GLY A 1 243 ? 49.15089 22.03032 50.19372 1.000 30.86582 243 GLY A N 1
ATOM 1907 C CA . GLY A 1 243 ? 50.19433 21.38098 50.96545 1.000 22.83864 243 GLY A CA 1
ATOM 1908 C C . GLY A 1 243 ? 51.29177 20.81120 50.08150 1.000 30.38033 243 GLY A C 1
ATOM 1909 O O . GLY A 1 243 ? 51.16997 20.69371 48.87464 1.000 28.15804 243 GLY A O 1
ATOM 1910 N N . LEU A 1 244 ? 52.38323 20.44303 50.76991 1.000 31.46827 244 LEU A N 1
ATOM 1911 C CA . LEU A 1 244 ? 53.54480 19.82728 50.13808 1.000 34.02439 244 LEU A CA 1
ATOM 1912 C C . LEU A 1 244 ? 53.21754 18.48121 49.52200 1.000 34.63910 244 LEU A C 1
ATOM 1913 O O . LEU A 1 244 ? 53.94039 18.03112 48.62443 1.000 36.07444 244 LEU A O 1
ATOM 1918 N N . GLY A 1 245 ? 52.16944 17.81185 50.00699 1.000 32.04787 245 GLY A N 1
ATOM 1919 C CA . GLY A 1 245 ? 51.73895 16.55403 49.42214 1.000 35.66382 245 GLY A CA 1
ATOM 1920 C C . GLY A 1 245 ? 51.30941 16.65976 47.97873 1.000 34.84368 245 GLY A C 1
ATOM 1921 O O . GLY A 1 245 ? 51.12699 15.62273 47.32909 1.000 35.16332 245 GLY A O 1
ATOM 1922 N N . LEU A 1 246 ? 51.16424 17.88544 47.45737 1.000 29.62593 246 LEU A N 1
ATOM 1923 C CA . LEU A 1 246 ? 50.59627 18.11470 46.14071 1.000 31.82743 246 LEU A CA 1
ATOM 1924 C C . LEU A 1 246 ? 51.58843 18.56510 45.07771 1.000 35.17343 246 LEU A C 1
ATOM 1925 O O . LEU A 1 246 ? 51.27782 18.43448 43.89197 1.000 32.39289 246 LEU A O 1
ATOM 1930 N N . THR A 1 247 ? 52.75943 19.08626 45.44503 1.000 30.78093 247 THR A N 1
ATOM 1931 C CA . THR A 1 247 ? 53.52996 19.93371 44.53603 1.000 26.46364 247 THR A CA 1
ATOM 1932 C C . THR A 1 247 ? 54.81861 19.26603 44.08424 1.000 27.66940 247 THR A C 1
ATOM 1933 O O . THR A 1 247 ? 55.51508 18.63152 44.88261 1.000 31.18524 247 THR A O 1
ATOM 1937 N N . ALA A 1 248 ? 55.15606 19.46515 42.80685 1.000 26.18013 248 ALA A N 1
ATOM 1938 C CA . ALA A 1 248 ? 56.29358 18.81385 42.18233 1.000 28.38917 248 ALA A CA 1
ATOM 1939 C C . ALA A 1 248 ? 57.25782 19.83686 41.59733 1.000 25.78641 248 ALA A C 1
ATOM 1940 O O . ALA A 1 248 ? 56.91738 21.00162 41.38847 1.000 23.37507 248 ALA A O 1
ATOM 1942 N N . GLY A 1 249 ? 58.48137 19.37769 41.35112 1.000 25.59950 249 GLY A N 1
ATOM 1943 C CA . GLY A 1 249 ? 59.53824 20.20221 40.81329 1.000 24.35508 249 GLY A CA 1
ATOM 1944 C C . GLY A 1 249 ? 60.35488 19.45666 39.77993 1.000 28.41781 249 GLY A C 1
ATOM 1945 O O . GLY A 1 249 ? 60.55830 18.23620 39.88995 1.000 29.10265 249 GLY A O 1
ATOM 1946 N N . ALA A 1 250 ? 60.76873 20.17866 38.73927 1.000 26.05250 250 ALA A N 1
ATOM 1947 C CA . ALA A 1 250 ? 61.67568 19.67933 37.71282 1.000 25.54240 250 ALA A CA 1
ATOM 1948 C C . ALA A 1 250 ? 63.01434 20.39724 37.80669 1.000 21.50136 250 ALA A C 1
ATOM 1949 O O . ALA A 1 250 ? 63.05267 21.62850 37.80062 1.000 32.03427 250 ALA A O 1
ATOM 1951 N N . ASN A 1 251 ? 64.10490 19.63886 37.88879 1.000 23.93314 251 ASN A N 1
ATOM 1952 C CA . ASN A 1 251 ? 65.46530 20.16908 37.84598 1.000 24.11632 251 ASN A CA 1
ATOM 1953 C C . ASN A 1 251 ? 66.00643 19.98959 36.43101 1.000 28.70862 251 ASN A C 1
ATOM 1954 O O . ASN A 1 251 ? 66.27717 18.86258 36.00390 1.000 24.68473 251 ASN A O 1
ATOM 1959 N N . ILE A 1 252 ? 66.16141 21.09544 35.70854 1.000 27.82017 252 ILE A N 1
ATOM 1960 C CA . ILE A 1 252 ? 66.50786 21.09565 34.29240 1.000 30.40717 252 ILE A CA 1
ATOM 1961 C C . ILE A 1 252 ? 67.90843 21.66372 34.08396 1.000 28.61765 252 ILE A C 1
ATOM 1962 O O . ILE A 1 252 ? 68.22142 22.77603 34.54167 1.000 26.71473 252 ILE A O 1
ATOM 1967 N N . GLY A 1 253 ? 68.73352 20.90716 33.35779 1.000 29.27644 253 GLY A N 1
ATOM 1968 C CA . GLY A 1 253 ? 69.92376 21.41460 32.71798 1.000 26.81469 253 GLY A CA 1
ATOM 1969 C C . GLY A 1 253 ? 69.84504 21.15877 31.21820 1.000 41.35832 253 GLY A C 1
ATOM 1970 O O . GLY A 1 253 ? 68.88263 20.57694 30.71302 1.000 36.79569 253 GLY A O 1
ATOM 1971 N N . THR A 1 254 ? 70.88285 21.60811 30.50983 1.000 35.92247 254 THR A N 1
ATOM 1972 C CA . THR A 1 254 ? 70.88988 21.43708 29.06034 1.000 43.59393 254 THR A CA 1
ATOM 1973 C C . THR A 1 254 ? 70.95893 19.96706 28.66069 1.000 41.30014 254 THR A C 1
ATOM 1974 O O . THR A 1 254 ? 70.43574 19.58848 27.60703 1.000 47.65759 254 THR A O 1
ATOM 1978 N N . ASP A 1 255 ? 71.58490 19.12891 29.48517 1.000 41.52421 255 ASP A N 1
ATOM 1979 C CA . ASP A 1 255 ? 71.89791 17.75788 29.11229 1.000 46.25158 255 ASP A CA 1
ATOM 1980 C C . ASP A 1 255 ? 71.20638 16.71104 29.96843 1.000 46.43691 255 ASP A C 1
ATOM 1981 O O . ASP A 1 255 ? 71.40225 15.51210 29.72801 1.000 41.14957 255 ASP A O 1
ATOM 1986 N N . ALA A 1 256 ? 70.42448 17.11412 30.96461 1.000 36.51659 256 ALA A N 1
ATOM 1987 C CA . ALA A 1 256 ? 69.83602 16.13977 31.86781 1.000 32.11236 256 ALA A CA 1
ATOM 1988 C C . ALA A 1 256 ? 68.67920 16.79692 32.59599 1.000 29.08374 256 ALA A C 1
ATOM 1989 O O . ALA A 1 256 ? 68.54746 18.02422 32.61208 1.000 32.16807 256 ALA A O 1
ATOM 1991 N N . ALA A 1 257 ? 67.84217 15.95903 33.20157 1.000 23.67886 257 ALA A N 1
ATOM 1992 C CA . ALA A 1 257 ? 66.68152 16.43619 33.93030 1.000 27.71581 257 ALA A CA 1
ATOM 1993 C C . ALA A 1 257 ? 66.35378 15.44033 35.02939 1.000 29.23161 257 ALA A C 1
ATOM 1994 O O . ALA A 1 257 ? 66.46003 14.22546 34.82786 1.000 29.14559 257 ALA A O 1
ATOM 1996 N N . LEU A 1 258 ? 65.94823 15.96432 36.18508 1.000 28.91888 258 LEU A N 1
ATOM 1997 C CA . LEU A 1 258 ? 65.64048 15.14791 37.35151 1.000 23.40553 258 LEU A CA 1
ATOM 1998 C C . LEU A 1 258 ? 64.33855 15.63626 37.97064 1.000 28.87994 258 LEU A C 1
ATOM 1999 O O . LEU A 1 258 ? 64.20820 16.81915 38.30859 1.000 31.06800 258 LEU A O 1
ATOM 2004 N N . PHE A 1 259 ? 63.38333 14.73120 38.15244 1.000 22.72071 259 PHE A N 1
ATOM 2005 C CA . PHE A 1 259 ? 62.03978 15.11811 38.56160 1.000 28.19597 259 PHE A CA 1
ATOM 2006 C C . PHE A 1 259 ? 61.75483 14.59536 39.96265 1.000 27.63047 259 PHE A C 1
ATOM 2007 O O . PHE A 1 259 ? 62.17195 13.48578 40.30833 1.000 26.24458 259 PHE A O 1
ATOM 2015 N N . GLU A 1 260 ? 61.08524 15.41175 40.78645 1.000 20.78671 260 GLU A N 1
ATOM 2016 C CA . GLU A 1 260 ? 60.92399 15.02869 42.18399 1.000 23.36678 260 GLU A CA 1
ATOM 2017 C C . GLU A 1 260 ? 59.73050 15.74572 42.79689 1.000 24.50807 260 GLU A C 1
ATOM 2018 O O . GLU A 1 260 ? 59.25647 16.75800 42.28220 1.000 23.31496 260 GLU A O 1
ATOM 2024 N N . ALA A 1 261 ? 59.26382 15.21677 43.92659 1.000 26.56525 261 ALA A N 1
ATOM 2025 C CA . ALA A 1 261 ? 58.37632 16.00618 44.76579 1.000 32.40850 261 ALA A CA 1
ATOM 2026 C C . ALA A 1 261 ? 59.15112 17.15951 45.41555 1.000 30.53339 261 ALA A C 1
ATOM 2027 O O . ALA A 1 261 ? 60.37643 17.12296 45.57133 1.000 29.33743 261 ALA A O 1
ATOM 2029 N N . VAL A 1 262 ? 58.40946 18.20200 45.78336 1.000 26.54419 262 VAL A N 1
ATOM 2030 C CA . VAL A 1 262 ? 58.99081 19.33469 46.49624 1.000 29.61088 262 VAL A CA 1
ATOM 2031 C C . VAL A 1 262 ? 59.26777 18.98445 47.95548 1.000 32.22200 262 VAL A C 1
ATOM 2032 O O . VAL A 1 262 ? 60.22015 19.50131 48.56240 1.000 32.55586 262 VAL A O 1
ATOM 2036 N N . HIS A 1 263 ? 58.46755 18.09490 48.53398 1.000 22.03114 263 HIS A N 1
ATOM 2037 C CA . HIS A 1 263 ? 58.54267 17.81615 49.95490 1.000 28.88577 263 HIS A CA 1
ATOM 2038 C C . HIS A 1 263 ? 59.73371 16.91692 50.26652 1.000 25.94716 263 HIS A C 1
ATOM 2039 O O . HIS A 1 263 ? 60.41875 16.40587 49.37127 1.000 22.05025 263 HIS A O 1
ATOM 2046 N N . GLY A 1 264 ? 59.96567 16.71698 51.56088 1.000 23.53994 264 GLY A N 1
ATOM 2047 C CA . GLY A 1 264 ? 61.02924 15.86758 52.04496 1.000 24.17097 264 GLY A CA 1
ATOM 2048 C C . GLY A 1 264 ? 60.58732 14.46101 52.40113 1.000 28.41800 264 GLY A C 1
ATOM 2049 O O . GLY A 1 264 ? 59.55113 13.96374 51.94521 1.000 24.83069 264 GLY A O 1
ATOM 2050 N N . SER A 1 265 ? 61.41753 13.79102 53.20036 1.000 27.03455 265 SER A N 1
ATOM 2051 C CA . SER A 1 265 ? 61.18746 12.38925 53.53422 1.000 30.31189 265 SER A CA 1
ATOM 2052 C C . SER A 1 265 ? 60.15342 12.19561 54.63983 1.000 27.66966 265 SER A C 1
ATOM 2053 O O . SER A 1 265 ? 59.86041 11.04588 54.98681 1.000 25.11429 265 SER A O 1
ATOM 2056 N N . ALA A 1 266 ? 59.61524 13.28488 55.20932 1.000 25.05467 266 ALA A N 1
ATOM 2057 C CA . ALA A 1 266 ? 58.53423 13.26357 56.19542 1.000 26.69043 266 ALA A CA 1
ATOM 2058 C C . ALA A 1 266 ? 58.71672 12.17398 57.25290 1.000 30.92863 266 ALA A C 1
ATOM 2059 O O . ALA A 1 266 ? 57.91756 11.22708 57.31971 1.000 27.75669 266 ALA A O 1
ATOM 2061 N N . PRO A 1 267 ? 59.74548 12.26722 58.09960 1.000 35.17682 267 PRO A N 1
ATOM 2062 C CA . PRO A 1 267 ? 59.95530 11.20845 59.10152 1.000 30.51258 267 PRO A CA 1
ATOM 2063 C C . PRO A 1 267 ? 58.81314 11.07200 60.09322 1.000 32.30167 267 PRO A C 1
ATOM 2064 O O . PRO A 1 267 ? 58.65077 9.98993 60.67029 1.000 32.14631 267 PRO A O 1
ATOM 2068 N N . ASP A 1 268 ? 58.01898 12.12487 60.32128 1.000 33.06744 268 ASP A N 1
ATOM 2069 C CA . ASP A 1 268 ? 56.92643 12.00657 61.28390 1.000 35.63014 268 ASP A CA 1
ATOM 2070 C C . ASP A 1 268 ? 55.83619 11.03447 60.83099 1.000 38.21172 268 ASP A C 1
ATOM 2071 O O . ASP A 1 268 ? 55.09488 10.52886 61.68068 1.000 44.00944 268 ASP A O 1
ATOM 2076 N N . ILE A 1 269 ? 55.72232 10.74931 59.53065 1.000 32.31966 269 ILE A N 1
ATOM 2077 C CA . ILE A 1 269 ? 54.71655 9.82185 59.02815 1.000 28.85785 269 ILE A CA 1
ATOM 2078 C C . ILE A 1 269 ? 55.33013 8.68741 58.21756 1.000 32.80962 269 ILE A C 1
ATOM 2079 O O . ILE A 1 269 ? 54.60443 7.94122 57.56152 1.000 35.47852 269 ILE A O 1
ATOM 2084 N N . ALA A 1 270 ? 56.65282 8.54061 58.23840 1.000 32.89783 270 ALA A N 1
ATOM 2085 C CA . ALA A 1 270 ? 57.26787 7.44622 57.49749 1.000 39.52441 270 ALA A CA 1
ATOM 2086 C C . ALA A 1 270 ? 56.76532 6.11859 58.05268 1.000 45.77754 270 ALA A C 1
ATOM 2087 O O . ALA A 1 270 ? 56.59397 5.96040 59.26449 1.000 45.22072 270 ALA A O 1
ATOM 2089 N N . ASP A 1 271 ? 56.48195 5.17721 57.15843 1.000 39.66709 271 ASP A N 1
ATOM 2090 C CA . ASP A 1 271 ? 56.03935 3.83508 57.51994 1.000 48.40245 271 ASP A CA 1
ATOM 2091 C C . ASP A 1 271 ? 54.63068 3.80289 58.10646 1.000 48.88616 271 ASP A C 1
ATOM 2092 O O . ASP A 1 271 ? 54.20337 2.75191 58.60083 1.000 45.62994 271 ASP A O 1
ATOM 2097 N N . LYS A 1 272 ? 53.90391 4.92487 58.10484 1.000 40.78334 272 LYS A N 1
ATOM 2098 C CA . LYS A 1 272 ? 52.50064 4.90799 58.49980 1.000 36.56411 272 LYS A CA 1
ATOM 2099 C C . LYS A 1 272 ? 51.56884 4.67807 57.31474 1.000 37.54183 272 LYS A C 1
ATOM 2100 O O . LYS A 1 272 ? 50.37972 4.41935 57.52007 1.000 40.02970 272 LYS A O 1
ATOM 2106 N N . GLY A 1 273 ? 52.08814 4.71276 56.08879 1.000 34.59869 273 GLY A N 1
ATOM 2107 C CA . GLY A 1 273 ? 51.28196 4.45275 54.90823 1.000 34.00911 273 GLY A CA 1
ATOM 2108 C C . GLY A 1 273 ? 50.20991 5.47980 54.58047 1.000 46.19844 273 GLY A C 1
ATOM 2109 O O . GLY A 1 273 ? 49.26848 5.15292 53.84713 1.000 43.10589 273 GLY A O 1
ATOM 2110 N N . ILE A 1 274 ? 50.34355 6.72346 55.05159 1.000 38.17140 274 ILE A N 1
ATOM 2111 C CA . ILE A 1 274 ? 49.32210 7.75151 54.86338 1.000 33.60329 274 ILE A CA 1
ATOM 2112 C C . ILE A 1 274 ? 49.79957 8.93075 54.02069 1.000 38.92770 274 ILE A C 1
ATOM 2113 O O . ILE A 1 274 ? 49.00530 9.84234 53.75232 1.000 34.02983 274 ILE A O 1
ATOM 2118 N N . ALA A 1 275 ? 51.07088 8.95947 53.61180 1.000 34.00289 275 ALA A N 1
ATOM 2119 C CA . ALA A 1 275 ? 51.58811 10.07141 52.81583 1.000 29.32205 275 ALA A CA 1
ATOM 2120 C C . ALA A 1 275 ? 50.79240 10.27419 51.52753 1.000 35.61414 275 ALA A C 1
ATOM 2121 O O . ALA A 1 275 ? 50.43707 9.31663 50.83675 1.000 31.98593 275 ALA A O 1
ATOM 2123 N N . ASN A 1 276 ? 50.54140 11.53726 51.19711 1.000 30.73583 276 ASN A N 1
ATOM 2124 C CA . ASN A 1 276 ? 49.91768 11.89845 49.93208 1.000 30.66877 276 ASN A CA 1
ATOM 2125 C C . ASN A 1 276 ? 50.87415 11.62783 48.77971 1.000 34.49581 276 ASN A C 1
ATOM 2126 O O . ASN A 1 276 ? 51.99111 12.15756 48.77706 1.000 33.16439 276 ASN A O 1
ATOM 2131 N N . PRO A 1 277 ? 50.49533 10.81347 47.79592 1.000 30.97991 277 PRO A N 1
ATOM 2132 C CA . PRO A 1 277 ? 51.39049 10.53127 46.67049 1.000 30.20191 277 PRO A CA 1
ATOM 2133 C C . PRO A 1 277 ? 51.25032 11.50315 45.51406 1.000 25.72375 277 PRO A C 1
ATOM 2134 O O . PRO A 1 277 ? 51.95993 11.35059 44.51375 1.000 31.30127 277 PRO A O 1
ATOM 2138 N N . THR A 1 278 ? 50.36797 12.49133 45.65352 1.000 28.42503 278 THR A N 1
ATOM 2139 C CA . THR A 1 278 ? 50.07114 13.40838 44.55853 1.000 29.81841 278 THR A CA 1
ATOM 2140 C C . THR A 1 278 ? 51.32620 14.09540 44.04429 1.000 31.09160 278 THR A C 1
ATOM 2141 O O . THR A 1 278 ? 51.54260 14.17787 42.83139 1.000 32.59307 278 THR A O 1
ATOM 2145 N N . ALA A 1 279 ? 52.15626 14.61953 44.95431 1.000 29.57732 279 ALA A N 1
ATOM 2146 C CA . ALA A 1 279 ? 53.35231 15.34761 44.53336 1.000 30.84790 279 ALA A CA 1
ATOM 2147 C C . ALA A 1 279 ? 54.25718 14.47059 43.67636 1.000 27.74927 279 ALA A C 1
ATOM 2148 O O . ALA A 1 279 ? 54.71945 14.89106 42.60728 1.000 27.78932 279 ALA A O 1
ATOM 2150 N N . MET A 1 280 ? 54.50359 13.23246 44.11805 1.000 29.33542 280 MET A N 1
ATOM 2151 C CA . MET A 1 280 ? 55.34839 12.33325 43.33461 1.000 27.24938 280 MET A CA 1
ATOM 2152 C C . MET A 1 280 ? 54.70450 11.99478 41.99572 1.000 29.26947 280 MET A C 1
ATOM 2153 O O . MET A 1 280 ? 55.38785 11.92108 40.96456 1.000 29.37827 280 MET A O 1
ATOM 2158 N N . ILE A 1 281 ? 53.38153 11.81729 41.98656 1.000 32.19720 281 ILE A N 1
ATOM 2159 C CA . ILE A 1 281 ? 52.68350 11.51048 40.74299 1.000 37.58780 281 ILE A CA 1
ATOM 2160 C C . ILE A 1 281 ? 52.76717 12.68835 39.76857 1.000 30.60730 281 ILE A C 1
ATOM 2161 O O . ILE A 1 281 ? 53.02105 12.49962 38.57381 1.000 29.55388 281 ILE A O 1
ATOM 2166 N N . MET A 1 282 ? 52.61831 13.92368 40.27233 1.000 32.32026 282 MET A N 1
ATOM 2167 C CA . MET A 1 282 ? 52.76425 15.11742 39.43552 1.000 25.86705 282 MET A CA 1
ATOM 2168 C C . MET A 1 282 ? 54.19389 15.27193 38.93611 1.000 31.79578 282 MET A C 1
ATOM 2169 O O . MET A 1 282 ? 54.41544 15.72679 37.80582 1.000 33.60479 282 MET A O 1
ATOM 2174 N N . ALA A 1 283 ? 55.18029 14.89537 39.75845 1.000 29.96229 283 ALA A N 1
ATOM 2175 C CA . ALA A 1 283 ? 56.55559 14.86448 39.26854 1.000 28.05090 283 ALA A CA 1
ATOM 2176 C C . ALA A 1 283 ? 56.67689 13.90974 38.09033 1.000 30.98861 283 ALA A C 1
ATOM 2177 O O . ALA A 1 283 ? 57.35020 14.21341 37.09502 1.000 30.05948 283 ALA A O 1
ATOM 2179 N N . GLY A 1 284 ? 56.02206 12.75031 38.19085 1.000 32.92674 284 GLY A N 1
ATOM 2180 C CA . GLY A 1 284 ? 55.95439 11.84235 37.05505 1.000 35.54671 284 GLY A CA 1
ATOM 2181 C C . GLY A 1 284 ? 55.32859 12.48125 35.82755 1.000 35.50596 284 GLY A C 1
ATOM 2182 O O . GLY A 1 284 ? 55.80068 12.28858 34.70899 1.000 31.96101 284 GLY A O 1
ATOM 2183 N N . ALA A 1 285 ? 54.23145 13.21409 36.01520 1.000 30.03037 285 ALA A N 1
ATOM 2184 C CA . ALA A 1 285 ? 53.62549 13.92221 34.88524 1.000 38.01337 285 ALA A CA 1
ATOM 2185 C C . ALA A 1 285 ? 54.62553 14.87372 34.23139 1.000 39.92505 285 ALA A C 1
ATOM 2186 O O . ALA A 1 285 ? 54.77326 14.89357 32.99999 1.000 43.64163 285 ALA A O 1
ATOM 2188 N N . MET A 1 286 ? 55.32122 15.67811 35.04710 1.000 32.95460 286 MET A N 1
ATOM 2189 C CA . MET A 1 286 ? 56.29209 16.62602 34.49784 1.000 33.59765 286 MET A CA 1
ATOM 2190 C C . MET A 1 286 ? 57.39137 15.88937 33.74527 1.000 33.41403 286 MET A C 1
ATOM 2191 O O . MET A 1 286 ? 57.82557 16.32549 32.66828 1.000 32.69955 286 MET A O 1
ATOM 2196 N N . MET A 1 287 ? 57.84547 14.76102 34.30191 1.000 26.73385 287 MET A N 1
ATOM 2197 C CA . MET A 1 287 ? 58.85846 13.95234 33.63830 1.000 30.03021 287 MET A CA 1
ATOM 2198 C C . MET A 1 287 ? 58.34726 13.43243 32.29446 1.000 38.54105 287 MET A C 1
ATOM 2199 O O . MET A 1 287 ? 59.04941 13.50896 31.27853 1.000 35.78022 287 MET A O 1
ATOM 2204 N N . LEU A 1 288 ? 57.11535 12.91111 32.26824 1.000 33.83886 288 LEU A N 1
ATOM 2205 C CA . LEU A 1 288 ? 56.56479 12.38542 31.01759 1.000 47.90642 288 LEU A CA 1
ATOM 2206 C C . LEU A 1 288 ? 56.49413 13.47206 29.95779 1.000 44.83125 288 LEU A C 1
ATOM 2207 O O . LEU A 1 288 ? 56.89475 13.25489 28.80846 1.000 47.35093 288 LEU A O 1
ATOM 2212 N N . GLU A 1 289 ? 56.03274 14.66440 30.34061 1.000 44.65719 289 GLU A N 1
ATOM 2213 C CA . GLU A 1 289 ? 55.99973 15.77612 29.39622 1.000 41.48314 289 GLU A CA 1
ATOM 2214 C C . GLU A 1 289 ? 57.39158 16.08739 28.86328 1.000 44.40908 289 GLU A C 1
ATOM 2215 O O . GLU A 1 289 ? 57.58035 16.26263 27.65418 1.000 44.53637 289 GLU A O 1
ATOM 2221 N N . HIS A 1 290 ? 58.38421 16.15710 29.75517 1.000 38.78313 290 HIS A N 1
ATOM 2222 C CA . HIS A 1 290 ? 59.74331 16.47689 29.32154 1.000 38.95114 290 HIS A CA 1
ATOM 2223 C C . HIS A 1 290 ? 60.27606 15.48598 28.27986 1.000 43.48725 290 HIS A C 1
ATOM 2224 O O . HIS A 1 290 ? 60.98272 15.88320 27.34854 1.000 36.76012 290 HIS A O 1
ATOM 2231 N N . ILE A 1 291 ? 59.99233 14.19209 28.43725 1.000 41.73422 291 ILE A N 1
ATOM 2232 C CA . ILE A 1 291 ? 60.60187 13.18646 27.56891 1.000 51.38973 291 ILE A CA 1
ATOM 2233 C C . ILE A 1 291 ? 59.73726 12.92082 26.34083 1.000 55.31232 291 ILE A C 1
ATOM 2234 O O . ILE A 1 291 ? 59.94668 11.93384 25.62797 1.000 54.05286 291 ILE A O 1
ATOM 2239 N N . GLY A 1 292 ? 58.75858 13.78472 26.08843 1.000 50.13812 292 GLY A N 1
ATOM 2240 C CA . GLY A 1 292 ? 57.97809 13.69739 24.87228 1.000 46.52374 292 GLY A CA 1
ATOM 2241 C C . GLY A 1 292 ? 56.77736 12.78062 24.97638 1.000 52.29132 292 GLY A C 1
ATOM 2242 O O . GLY A 1 292 ? 56.43202 12.09196 24.01305 1.000 60.24506 292 GLY A O 1
ATOM 2243 N N . GLU A 1 293 ? 56.12250 12.76793 26.13368 1.000 52.78626 293 GLU A N 1
ATOM 2244 C CA . GLU A 1 293 ? 54.87700 12.02260 26.33250 1.000 44.92546 293 GLU A CA 1
ATOM 2245 C C . GLU A 1 293 ? 53.80227 12.93946 26.90540 1.000 42.17226 293 GLU A C 1
ATOM 2246 O O . GLU A 1 293 ? 53.22495 12.65897 27.96111 1.000 42.54222 293 GLU A O 1
ATOM 2252 N N . PRO A 1 294 ? 53.48138 14.03652 26.20840 1.000 43.25731 294 PRO A N 1
ATOM 2253 C CA . PRO A 1 294 ? 52.57721 15.04275 26.80197 1.000 41.72882 294 PRO A CA 1
ATOM 2254 C C . PRO A 1 294 ? 51.17025 14.54426 27.06135 1.000 47.91311 294 PRO A C 1
ATOM 2255 O O . PRO A 1 294 ? 50.53268 14.98183 28.02958 1.000 43.13628 294 PRO A O 1
ATOM 2259 N N . ASP A 1 295 ? 50.65195 13.65351 26.21762 1.000 53.68284 295 ASP A N 1
ATOM 2260 C CA . ASP A 1 295 ? 49.29228 13.16728 26.41818 1.000 43.01240 295 ASP A CA 1
ATOM 2261 C C . ASP A 1 295 ? 49.18779 12.32018 27.68479 1.000 38.59189 295 ASP A C 1
ATOM 2262 O O . ASP A 1 295 ? 48.22934 12.45304 28.45445 1.000 38.01879 295 ASP A O 1
ATOM 2267 N N . ALA A 1 296 ? 50.13701 11.40096 27.88510 1.000 38.85996 296 ALA A N 1
ATOM 2268 C CA . ALA A 1 296 ? 50.19626 10.63839 29.13057 1.000 38.97734 296 ALA A CA 1
ATOM 2269 C C . ALA A 1 296 ? 50.32050 11.55272 30.34745 1.000 42.66726 296 ALA A C 1
ATOM 2270 O O . ALA A 1 296 ? 49.69109 11.30634 31.38658 1.000 39.82422 296 ALA A O 1
ATOM 2272 N N . ALA A 1 297 ? 51.15413 12.59482 30.24594 1.000 37.66241 297 ALA A N 1
ATOM 2273 C CA . ALA A 1 297 ? 51.27484 13.57168 31.32780 1.000 44.29631 297 ALA A CA 1
ATOM 2274 C C . ALA A 1 297 ? 49.93000 14.23055 31.62939 1.000 41.61914 297 ALA A C 1
ATOM 2275 O O . ALA A 1 297 ? 49.52670 14.35977 32.79590 1.000 44.97233 297 ALA A O 1
ATOM 2277 N N . ARG A 1 298 ? 49.21669 14.65158 30.58187 1.000 40.32070 298 ARG A N 1
ATOM 2278 C CA . ARG A 1 298 ? 47.93375 15.31920 30.78066 1.000 33.12123 298 ARG A CA 1
ATOM 2279 C C . ARG A 1 298 ? 46.90217 14.36289 31.36928 1.000 41.51747 298 ARG A C 1
ATOM 2280 O O . ARG A 1 298 ? 46.06241 14.77004 32.18363 1.000 40.61534 298 ARG A O 1
ATOM 2288 N N . ARG A 1 299 ? 46.95070 13.08717 30.96456 1.000 35.76234 299 ARG A N 1
ATOM 2289 C CA . ARG A 1 299 ? 46.03946 12.08468 31.51499 1.000 49.92739 299 ARG A CA 1
ATOM 2290 C C . ARG A 1 299 ? 46.31696 11.83489 32.99299 1.000 44.44736 299 ARG A C 1
ATOM 2291 O O . ARG A 1 299 ? 45.38115 11.72650 33.79992 1.000 38.02753 299 ARG A O 1
ATOM 2299 N N . ILE A 1 300 ? 47.59602 11.76464 33.37092 1.000 40.75277 300 ILE A N 1
ATOM 2300 C CA . ILE A 1 300 ? 47.93761 11.65881 34.78731 1.000 41.64806 300 ILE A CA 1
ATOM 2301 C C . ILE A 1 300 ? 47.36518 12.84786 35.55308 1.000 41.52140 300 ILE A C 1
ATOM 2302 O O . ILE A 1 300 ? 46.73110 12.68975 36.60930 1.000 37.72651 300 ILE A O 1
ATOM 2307 N N . GLU A 1 301 ? 47.57011 14.06063 35.02390 1.000 38.53904 301 GLU A N 1
ATOM 2308 C CA . GLU A 1 301 ? 47.13038 15.24590 35.76148 1.000 48.60603 301 GLU A CA 1
ATOM 2309 C C . GLU A 1 301 ? 45.60985 15.28785 35.89480 1.000 45.45780 301 GLU A C 1
ATOM 2310 O O . GLU A 1 301 ? 45.07992 15.60900 36.97329 1.000 39.29558 301 GLU A O 1
ATOM 2316 N N A ARG A 1 302 ? 44.88535 14.95360 34.82245 0.472 44.39031 302 ARG A N 1
ATOM 2317 N N B ARG A 1 302 ? 44.89894 14.96849 34.80571 0.528 44.38828 302 ARG A N 1
ATOM 2318 C CA A ARG A 1 302 ? 43.42842 14.93911 34.90709 0.472 43.01962 302 ARG A CA 1
ATOM 2319 C CA B ARG A 1 302 ? 43.44162 14.89807 34.83827 0.528 43.02341 302 ARG A CA 1
ATOM 2320 C C A ARG A 1 302 ? 42.94289 13.87685 35.88686 0.472 43.45406 302 ARG A C 1
ATOM 2321 C C B ARG A 1 302 ? 42.95924 13.88283 35.86802 0.528 43.45317 302 ARG A C 1
ATOM 2322 O O A ARG A 1 302 ? 41.98638 14.10831 36.63659 0.472 43.52797 302 ARG A O 1
ATOM 2323 O O B ARG A 1 302 ? 42.01964 14.15260 36.62786 0.528 43.53912 302 ARG A O 1
ATOM 2338 N N . ALA A 1 303 ? 43.58907 12.70784 35.90698 1.000 34.82678 303 ALA A N 1
ATOM 2339 C CA . ALA A 1 303 ? 43.19080 11.67503 36.86019 1.000 39.11190 303 ALA A CA 1
ATOM 2340 C C . ALA A 1 303 ? 43.39004 12.14037 38.30240 1.000 42.01643 303 ALA A C 1
ATOM 2341 O O . ALA A 1 303 ? 42.52649 11.91947 39.16808 1.000 39.69144 303 ALA A O 1
ATOM 2343 N N . VAL A 1 304 ? 44.53915 12.76850 38.58579 1.000 35.77834 304 VAL A N 1
ATOM 2344 C CA . VAL A 1 304 ? 44.78208 13.29438 39.92989 1.000 34.56310 304 VAL A CA 1
ATOM 2345 C C . VAL A 1 304 ? 43.71506 14.31665 40.30609 1.000 33.30969 304 VAL A C 1
ATOM 2346 O O . VAL A 1 304 ? 43.15581 14.29678 41.41565 1.000 31.85360 304 VAL A O 1
ATOM 2350 N N . ARG A 1 305 ? 43.44504 15.25357 39.39849 1.000 33.86527 305 ARG A N 1
ATOM 2351 C CA . ARG A 1 305 ? 42.46116 16.28681 39.69787 1.000 39.30826 305 ARG A CA 1
ATOM 2352 C C . ARG A 1 305 ? 41.07880 15.68626 39.93901 1.000 44.88220 305 ARG A C 1
ATOM 2353 O O . ARG A 1 305 ? 40.37323 16.09681 40.86684 1.000 43.42607 305 ARG A O 1
ATOM 2361 N N . GLU A 1 306 ? 40.68257 14.69583 39.13112 1.000 45.72867 306 GLU A N 1
ATOM 2362 C CA . GLU A 1 306 ? 39.38691 14.05440 39.33270 1.000 46.54804 306 GLU A CA 1
ATOM 2363 C C . GLU A 1 306 ? 39.31528 13.38290 40.69935 1.000 45.15821 306 GLU A C 1
ATOM 2364 O O . GLU A 1 306 ? 38.30616 13.50316 41.40729 1.000 38.75011 306 GLU A O 1
ATOM 2370 N N . VAL A 1 307 ? 40.38296 12.68333 41.09785 1.000 41.62910 307 VAL A N 1
ATOM 2371 C CA . VAL A 1 307 ? 40.34459 11.98708 42.38147 1.000 36.73876 307 VAL A CA 1
ATOM 2372 C C . VAL A 1 307 ? 40.28321 12.98106 43.53834 1.000 40.51822 307 VAL A C 1
ATOM 2373 O O . VAL A 1 307 ? 39.56655 12.76179 44.52274 1.000 44.78369 307 VAL A O 1
ATOM 2377 N N . ILE A 1 308 ? 41.01247 14.09462 43.44005 1.000 47.19239 308 ILE A N 1
ATOM 2378 C CA . ILE A 1 308 ? 41.01092 15.05314 44.54516 1.000 42.53048 308 ILE A CA 1
ATOM 2379 C C . ILE A 1 308 ? 39.68060 15.79689 44.60824 1.000 39.56592 308 ILE A C 1
ATOM 2380 O O . ILE A 1 308 ? 39.13774 16.03682 45.69546 1.000 41.43887 308 ILE A O 1
ATOM 2385 N N . GLU A 1 309 ? 39.12999 16.15908 43.44694 1.000 37.24304 309 GLU A N 1
ATOM 2386 C CA . GLU A 1 309 ? 37.82455 16.81014 43.39854 1.000 47.15190 309 GLU A CA 1
ATOM 2387 C C . GLU A 1 309 ? 36.73954 15.90142 43.96590 1.000 52.64445 309 GLU A C 1
ATOM 2388 O O . GLU A 1 309 ? 35.88109 16.35583 44.72982 1.000 55.18246 309 GLU A O 1
ATOM 2394 N N . ASP A 1 310 ? 36.77456 14.60801 43.62354 1.000 49.95430 310 ASP A N 1
ATOM 2395 C CA . ASP A 1 310 ? 35.80474 13.66780 44.18148 1.000 46.92479 310 ASP A CA 1
ATOM 2396 C C . ASP A 1 310 ? 35.88846 13.62462 45.70413 1.000 58.82926 310 ASP A C 1
ATOM 2397 O O . ASP A 1 310 ? 34.86901 13.73381 46.39712 1.000 61.58551 310 ASP A O 1
ATOM 2402 N N . GLY A 1 311 ? 37.09909 13.47200 46.24417 1.000 53.00268 311 GLY A N 1
ATOM 2403 C CA . GLY A 1 311 ? 37.31580 13.59045 47.67284 1.000 47.80628 311 GLY A CA 1
ATOM 2404 C C . GLY A 1 311 ? 37.04240 12.35896 48.50842 1.000 50.99742 311 GLY A C 1
ATOM 2405 O O . GLY A 1 311 ? 37.09164 12.44702 49.73863 1.000 51.61313 311 GLY A O 1
ATOM 2406 N N . ARG A 1 312 ? 36.77247 11.20713 47.90345 1.000 56.15524 312 ARG A N 1
ATOM 2407 C CA . ARG A 1 312 ? 36.43719 10.04012 48.71096 1.000 60.39818 312 ARG A CA 1
ATOM 2408 C C . ARG A 1 312 ? 37.61800 9.11505 48.96426 1.000 46.27763 312 ARG A C 1
ATOM 2409 O O . ARG A 1 312 ? 37.67945 8.48761 50.02598 1.000 57.39603 312 ARG A O 1
ATOM 2417 N N . SER A 1 313 ? 38.55156 9.00966 48.02508 1.000 38.92850 313 SER A N 1
ATOM 2418 C CA . SER A 1 313 ? 39.77486 8.25690 48.26589 1.000 52.15501 313 SER A CA 1
ATOM 2419 C C . SER A 1 313 ? 40.99115 9.17877 48.32280 1.000 56.18120 313 SER A C 1
ATOM 2420 O O . SER A 1 313 ? 41.87688 9.08260 47.46748 1.000 52.17573 313 SER A O 1
ATOM 2423 N N . VAL A 1 314 ? 41.04754 10.08852 49.29699 1.000 42.93889 314 VAL A N 1
ATOM 2424 C CA . VAL A 1 314 ? 42.20034 10.96832 49.42905 1.000 42.92888 314 VAL A CA 1
ATOM 2425 C C . VAL A 1 314 ? 42.82115 10.77275 50.80700 1.000 43.02481 314 VAL A C 1
ATOM 2426 O O . VAL A 1 314 ? 42.16541 10.34830 51.76313 1.000 48.37349 314 VAL A O 1
ATOM 2430 N N . THR A 1 315 ? 44.11355 11.10526 50.89696 1.000 42.57713 315 THR A N 1
ATOM 2431 C CA . THR A 1 315 ? 44.89888 10.88927 52.10193 1.000 35.67012 315 THR A CA 1
ATOM 2432 C C . THR A 1 315 ? 44.56178 11.93760 53.16707 1.000 42.11674 315 THR A C 1
ATOM 2433 O O . THR A 1 315 ? 43.98216 12.98220 52.85773 1.000 39.80166 315 THR A O 1
ATOM 2437 N N . PRO A 1 316 ? 44.89233 11.66618 54.43989 1.000 39.01016 316 PRO A N 1
ATOM 2438 C CA . PRO A 1 316 ? 44.43747 12.55346 55.53396 1.000 50.31305 316 PRO A CA 1
ATOM 2439 C C . PRO A 1 316 ? 44.92761 13.99710 55.45144 1.000 46.65609 316 PRO A C 1
ATOM 2440 O O . PRO A 1 316 ? 44.31322 14.86945 56.07632 1.000 48.98482 316 PRO A O 1
ATOM 2444 N N . ASP A 1 317 ? 46.03087 14.28046 54.75553 1.000 47.11548 317 ASP A N 1
ATOM 2445 C CA . ASP A 1 317 ? 46.45805 15.67092 54.62463 1.000 49.26338 317 ASP A CA 1
ATOM 2446 C C . ASP A 1 317 ? 45.43319 16.50279 53.86369 1.000 53.80054 317 ASP A C 1
ATOM 2447 O O . ASP A 1 317 ? 45.34485 17.72006 54.06854 1.000 53.02331 317 ASP A O 1
ATOM 2452 N N . LEU A 1 318 ? 44.65010 15.87368 52.98839 1.000 51.51554 318 LEU A N 1
ATOM 2453 C CA . LEU A 1 318 ? 43.66783 16.62370 52.21799 1.000 52.50146 318 LEU A CA 1
ATOM 2454 C C . LEU A 1 318 ? 42.31740 16.66204 52.91508 1.000 63.29299 318 LEU A C 1
ATOM 2455 O O . LEU A 1 318 ? 41.62828 17.68818 52.87886 1.000 68.54549 318 LEU A O 1
ATOM 2460 N N . ALA A 1 319 ? 41.91038 15.54927 53.51598 1.000 64.00907 319 ALA A N 1
ATOM 2461 C CA . ALA A 1 319 ? 40.70263 15.51617 54.32663 1.000 70.84251 319 ALA A CA 1
ATOM 2462 C C . ALA A 1 319 ? 40.85263 14.45854 55.40573 1.000 75.71809 319 ALA A C 1
ATOM 2463 O O . ALA A 1 319 ? 41.06687 13.28832 55.08326 1.000 74.74062 319 ALA A O 1
ATOM 2465 N N . LYS A 1 320 ? 40.80268 14.85822 56.67728 1.000 82.01594 320 LYS A N 1
ATOM 2466 C CA . LYS A 1 320 ? 40.64864 13.87012 57.74031 1.000 88.84566 320 LYS A CA 1
ATOM 2467 C C . LYS A 1 320 ? 39.17947 13.51576 57.96504 1.000 100.56248 320 LYS A C 1
ATOM 2468 O O . LYS A 1 320 ? 38.79163 13.12448 59.07409 1.000 90.33030 320 LYS A O 1
ATOM 2474 N N . ASP A 1 321 ? 38.35017 13.68900 56.93100 1.000 119.86820 321 ASP A N 1
ATOM 2475 C CA . ASP A 1 321 ? 36.89876 13.53594 56.99861 1.000 118.89820 321 ASP A CA 1
ATOM 2476 C C . ASP A 1 321 ? 36.51197 12.07035 56.82581 1.000 123.19820 321 ASP A C 1
ATOM 2477 O O . ASP A 1 321 ? 35.87412 11.47570 57.70056 1.000 110.61820 321 ASP A O 1
ATOM 2482 N N . SER A 1 322 ? 36.86620 11.49088 55.68257 1.000 122.29820 322 SER A N 1
ATOM 2483 C CA . SER A 1 322 ? 36.73871 10.05387 55.43446 1.000 111.05610 322 SER A CA 1
ATOM 2484 C C . SER A 1 322 ? 38.03589 9.60830 54.77039 1.000 111.98432 322 SER A C 1
ATOM 2485 O O . SER A 1 322 ? 38.07619 9.32987 53.56544 1.000 101.68196 322 SER A O 1
ATOM 2488 N N . PRO A 1 323 ? 39.12911 9.54075 55.53122 1.000 111.80942 323 PRO A N 1
ATOM 2489 C CA . PRO A 1 323 ? 40.44581 9.36051 54.91357 1.000 91.73604 323 PRO A CA 1
ATOM 2490 C C . PRO A 1 323 ? 40.86150 7.91631 54.67906 1.000 80.06547 323 PRO A C 1
ATOM 2491 O O . PRO A 1 323 ? 40.47460 6.98405 55.38842 1.000 72.28311 323 PRO A O 1
ATOM 2495 N N . CYS A 1 324 ? 41.67603 7.75675 53.64214 1.000 75.96111 324 CYS A N 1
ATOM 2496 C CA . CYS A 1 324 ? 42.37422 6.53310 53.27207 1.000 57.14504 324 CYS A CA 1
ATOM 2497 C C . CYS A 1 324 ? 43.88961 6.74415 53.27474 1.000 52.14280 324 CYS A C 1
ATOM 2498 O O . CYS A 1 324 ? 44.39071 7.81697 53.60720 1.000 51.26699 324 CYS A O 1
ATOM 2501 N N . GLY A 1 325 ? 44.61916 5.71099 52.84467 1.000 45.31007 325 GLY A N 1
ATOM 2502 C CA . GLY A 1 325 ? 46.06443 5.73817 52.81086 1.000 42.94971 325 GLY A CA 1
ATOM 2503 C C . GLY A 1 325 ? 46.66376 5.91359 51.41405 1.000 41.98752 325 GLY A C 1
ATOM 2504 O O . GLY A 1 325 ? 45.97645 6.06555 50.40466 1.000 38.16098 325 GLY A O 1
ATOM 2505 N N . THR A 1 326 ? 48.00035 5.88020 51.38688 1.000 42.70738 326 THR A N 1
ATOM 2506 C CA . THR A 1 326 ? 48.75769 6.09065 50.15099 1.000 41.52173 326 THR A CA 1
ATOM 2507 C C . THR A 1 326 ? 48.29778 5.15089 49.04124 1.000 35.64488 326 THR A C 1
ATOM 2508 O O . THR A 1 326 ? 48.06801 5.58282 47.89993 1.000 37.12017 326 THR A O 1
ATOM 2512 N N . ALA A 1 327 ? 48.18345 3.84898 49.35452 1.000 38.73736 327 ALA A N 1
ATOM 2513 C CA . ALA A 1 327 ? 47.88209 2.84868 48.32553 1.000 41.26453 327 ALA A CA 1
ATOM 2514 C C . ALA A 1 327 ? 46.46648 3.00753 47.73792 1.000 37.37409 327 ALA A C 1
ATOM 2515 O O . ALA A 1 327 ? 46.32511 2.95402 46.50652 1.000 44.57391 327 ALA A O 1
ATOM 2517 N N . GLN A 1 328 ? 45.41279 3.17554 48.58040 1.000 42.11381 328 GLN A N 1
ATOM 2518 C CA . GLN A 1 328 ? 44.12492 3.70629 48.08543 1.000 41.50223 328 GLN A CA 1
ATOM 2519 C C . GLN A 1 328 ? 44.24911 4.73760 47.01491 1.000 46.83705 328 GLN A C 1
ATOM 2520 O O . GLN A 1 328 ? 43.73065 4.57968 45.90344 1.000 46.82243 328 GLN A O 1
ATOM 2526 N N . MET A 1 329 ? 44.75054 5.89199 47.42990 1.000 34.47033 329 MET A N 1
ATOM 2527 C CA . MET A 1 329 ? 44.72774 7.05364 46.57535 1.000 40.92354 329 MET A CA 1
ATOM 2528 C C . MET A 1 329 ? 45.43692 6.75403 45.27430 1.000 35.15969 329 MET A C 1
ATOM 2529 O O . MET A 1 329 ? 44.96418 7.14358 44.19987 1.000 41.52813 329 MET A O 1
ATOM 2534 N N . ALA A 1 330 ? 46.53791 5.99092 45.35193 1.000 35.16851 330 ALA A N 1
ATOM 2535 C CA . ALA A 1 330 ? 47.23045 5.58842 44.13247 1.000 44.02301 330 ALA A CA 1
ATOM 2536 C C . ALA A 1 330 ? 46.31799 4.72635 43.24263 1.000 42.45227 330 ALA A C 1
ATOM 2537 O O . ALA A 1 330 ? 46.28946 4.90354 42.02294 1.000 35.91825 330 ALA A O 1
ATOM 2539 N N . GLU A 1 331 ? 45.57306 3.77069 43.82672 1.000 42.34882 331 GLU A N 1
ATOM 2540 C CA . GLU A 1 331 ? 44.69917 2.91739 43.01152 1.000 48.31194 331 GLU A CA 1
ATOM 2541 C C . GLU A 1 331 ? 43.58555 3.71837 42.38479 1.000 44.43172 331 GLU A C 1
ATOM 2542 O O . GLU A 1 331 ? 43.28987 3.52225 41.20617 1.000 44.61728 331 GLU A O 1
ATOM 2548 N N . ALA A 1 332 ? 43.00059 4.66321 43.13960 1.000 45.52273 332 ALA A N 1
ATOM 2549 C CA . ALA A 1 332 ? 41.98876 5.56550 42.57693 1.000 40.80682 332 ALA A CA 1
ATOM 2550 C C . ALA A 1 332 ? 42.53427 6.33712 41.38037 1.000 45.93575 332 ALA A C 1
ATOM 2551 O O . ALA A 1 332 ? 41.88012 6.43771 40.32454 1.000 56.22879 332 ALA A O 1
ATOM 2553 N N . ILE A 1 333 ? 43.76055 6.84228 41.50997 1.000 43.75837 333 ILE A N 1
ATOM 2554 C CA . ILE A 1 333 ? 44.34290 7.58234 40.40466 1.000 49.84824 333 ILE A CA 1
ATOM 2555 C C . ILE A 1 333 ? 44.61124 6.65600 39.22405 1.000 40.51217 333 ILE A C 1
ATOM 2556 O O . ILE A 1 333 ? 44.42349 7.05353 38.07635 1.000 39.01490 333 ILE A O 1
ATOM 2561 N N . VAL A 1 334 ? 45.08249 5.42880 39.47646 1.000 41.20012 334 VAL A N 1
ATOM 2562 C CA . VAL A 1 334 ? 45.33035 4.47494 38.39008 1.000 51.71902 334 VAL A CA 1
ATOM 2563 C C . VAL A 1 334 ? 44.04002 4.19860 37.62765 1.000 49.83544 334 VAL A C 1
ATOM 2564 O O . VAL A 1 334 ? 43.98538 4.27322 36.38507 1.000 53.01892 334 VAL A O 1
ATOM 2568 N N . GLU A 1 335 ? 42.96263 3.96394 38.37295 1.000 47.72420 335 GLU A N 1
ATOM 2569 C CA . GLU A 1 335 ? 41.67819 3.67384 37.75586 1.000 54.79288 335 GLU A CA 1
ATOM 2570 C C . GLU A 1 335 ? 41.20058 4.84693 36.90303 1.000 60.31696 335 GLU A C 1
ATOM 2571 O O . GLU A 1 335 ? 40.65365 4.64161 35.81024 1.000 65.77723 335 GLU A O 1
ATOM 2577 N N . ARG A 1 336 ? 41.39724 6.08952 37.39082 1.000 54.67372 336 ARG A N 1
ATOM 2578 C CA . ARG A 1 336 ? 41.00234 7.27979 36.62397 1.000 46.06537 336 ARG A CA 1
ATOM 2579 C C . ARG A 1 336 ? 41.89784 7.52350 35.41548 1.000 49.54487 336 ARG A C 1
ATOM 2580 O O . ARG A 1 336 ? 41.40498 7.88371 34.33874 1.000 56.89179 336 ARG A O 1
ATOM 2588 N N . VAL A 1 337 ? 43.20903 7.29769 35.55960 1.000 54.72830 337 VAL A N 1
ATOM 2589 C CA . VAL A 1 337 ? 44.12067 7.42724 34.42683 1.000 56.65245 337 VAL A CA 1
ATOM 2590 C C . VAL A 1 337 ? 43.60082 6.55750 33.32346 1.000 68.26299 337 VAL A C 1
ATOM 2591 O O . VAL A 1 337 ? 43.81951 6.80049 32.12696 1.000 67.73052 337 VAL A O 1
ATOM 2595 N N . ARG A 1 338 ? 42.96730 5.47865 33.72832 1.000 68.79008 338 ARG A N 1
ATOM 2596 C CA . ARG A 1 338 ? 43.02891 4.33824 32.86824 1.000 70.21733 338 ARG A CA 1
ATOM 2597 C C . ARG A 1 338 ? 41.70464 4.23718 32.10364 1.000 74.70684 338 ARG A C 1
ATOM 2598 O O . ARG A 1 338 ? 41.53481 3.36319 31.26851 1.000 79.25809 338 ARG A O 1
ATOM 2606 N N . GLN A 1 339 ? 40.76005 5.12793 32.42073 1.000 66.18781 339 GLN A N 1
ATOM 2607 C CA . GLN A 1 339 ? 39.65303 5.52094 31.58665 1.000 63.49704 339 GLN A CA 1
ATOM 2608 C C . GLN A 1 339 ? 40.04586 6.85967 30.94216 1.000 73.69573 339 GLN A C 1
ATOM 2609 O O . GLN A 1 339 ? 39.30063 7.83783 31.06060 1.000 62.79049 339 GLN A O 1
ATOM 2615 N N A MET B 1 1 ? 57.29249 63.80837 81.10803 0.402 48.19954 1 MET B N 1
ATOM 2616 N N B MET B 1 1 ? 57.26964 63.74568 81.06385 0.598 48.22575 1 MET B N 1
ATOM 2617 C CA A MET B 1 1 ? 57.74607 62.63135 81.84185 0.402 46.24551 1 MET B CA 1
ATOM 2618 C CA B MET B 1 1 ? 57.66190 62.57257 81.83923 0.598 46.22268 1 MET B CA 1
ATOM 2619 C C A MET B 1 1 ? 58.63377 61.73864 80.96095 0.402 45.42684 1 MET B C 1
ATOM 2620 C C B MET B 1 1 ? 58.49987 61.60712 80.98391 0.598 45.53439 1 MET B C 1
ATOM 2621 O O A MET B 1 1 ? 59.58291 61.12850 81.45188 0.402 47.99009 1 MET B O 1
ATOM 2622 O O B MET B 1 1 ? 59.28447 60.82207 81.51453 0.598 48.33946 1 MET B O 1
ATOM 2631 N N . HIS B 1 2 ? 58.34236 61.67729 79.66095 1.000 38.62273 2 HIS B N 1
ATOM 2632 C CA . HIS B 1 2 ? 59.07000 60.81148 78.73256 1.000 38.20574 2 HIS B CA 1
ATOM 2633 C C . HIS B 1 2 ? 59.65248 61.63757 77.59617 1.000 29.20533 2 HIS B C 1
ATOM 2634 O O . HIS B 1 2 ? 58.91502 62.31893 76.88095 1.000 38.69568 2 HIS B O 1
ATOM 2641 N N . LYS B 1 3 ? 60.96375 61.57286 77.42655 1.000 29.85306 3 LYS B N 1
ATOM 2642 C CA . LYS B 1 3 ? 61.63652 62.18988 76.29152 1.000 36.59153 3 LYS B CA 1
ATOM 2643 C C . LYS B 1 3 ? 61.99831 61.10049 75.28451 1.000 31.44523 3 LYS B C 1
ATOM 2644 O O . LYS B 1 3 ? 62.71916 60.15576 75.62057 1.000 30.65886 3 LYS B O 1
ATOM 2650 N N . ILE B 1 4 ? 61.49734 61.22959 74.05855 1.000 27.83754 4 ILE B N 1
ATOM 2651 C CA . ILE B 1 4 ? 61.56549 60.16487 73.06136 1.000 23.80454 4 ILE B CA 1
ATOM 2652 C C . ILE B 1 4 ? 62.01903 60.76559 71.74365 1.000 25.52562 4 ILE B C 1
ATOM 2653 O O . ILE B 1 4 ? 61.45740 61.77629 71.30224 1.000 26.55077 4 ILE B O 1
ATOM 2658 N N . THR B 1 5 ? 63.04034 60.16069 71.12358 1.000 21.98325 5 THR B N 1
ATOM 2659 C CA . THR B 1 5 ? 63.48103 60.59705 69.79675 1.000 19.76259 5 THR B CA 1
ATOM 2660 C C . THR B 1 5 ? 62.44883 60.18954 68.75226 1.000 21.70366 5 THR B C 1
ATOM 2661 O O . THR B 1 5 ? 61.97755 59.04981 68.75735 1.000 22.59391 5 THR B O 1
ATOM 2665 N N . LEU B 1 6 ? 62.08830 61.11038 67.85870 1.000 23.49846 6 LEU B N 1
ATOM 2666 C CA . LEU B 1 6 ? 61.00401 60.89457 66.90270 1.000 24.64846 6 LEU B CA 1
ATOM 2667 C C . LEU B 1 6 ? 61.52894 61.08804 65.48529 1.000 25.00430 6 LEU B C 1
ATOM 2668 O O . LEU B 1 6 ? 62.01947 62.17339 65.15436 1.000 28.27130 6 LEU B O 1
ATOM 2673 N N . ILE B 1 7 ? 61.39201 60.06938 64.64590 1.000 24.30590 7 ILE B N 1
ATOM 2674 C CA . ILE B 1 7 ? 61.93074 60.09099 63.28550 1.000 25.29377 7 ILE B CA 1
ATOM 2675 C C . ILE B 1 7 ? 60.78492 59.86602 62.30639 1.000 20.84369 7 ILE B C 1
ATOM 2676 O O . ILE B 1 7 ? 60.32771 58.73879 62.12244 1.000 24.89448 7 ILE B O 1
ATOM 2681 N N . PRO B 1 8 ? 60.30470 60.92111 61.63754 1.000 23.12948 8 PRO B N 1
ATOM 2682 C CA . PRO B 1 8 ? 59.11783 60.75418 60.77778 1.000 19.03016 8 PRO B CA 1
ATOM 2683 C C . PRO B 1 8 ? 59.34769 59.82260 59.60656 1.000 22.37242 8 PRO B C 1
ATOM 2684 O O . PRO B 1 8 ? 58.42455 59.09877 59.21968 1.000 19.58207 8 PRO B O 1
ATOM 2688 N N . GLY B 1 9 ? 60.55139 59.82348 59.02951 1.000 22.11808 9 GLY B N 1
ATOM 2689 C CA . GLY B 1 9 ? 60.90615 58.87222 57.99551 1.000 17.09447 9 GLY B CA 1
ATOM 2690 C C . GLY B 1 9 ? 60.51751 59.23245 56.57448 1.000 24.43483 9 GLY B C 1
ATOM 2691 O O . GLY B 1 9 ? 60.36618 60.41170 56.22398 1.000 24.95975 9 GLY B O 1
ATOM 2692 N N . ASP B 1 10 ? 60.32190 58.20625 55.75125 1.000 22.43741 10 ASP B N 1
ATOM 2693 C CA . ASP B 1 10 ? 60.23114 58.35599 54.31067 1.000 23.66806 10 ASP B CA 1
ATOM 2694 C C . ASP B 1 10 ? 58.86174 57.90374 53.82996 1.000 24.04456 10 ASP B C 1
ATOM 2695 O O . ASP B 1 10 ? 58.17369 57.12176 54.49950 1.000 22.82440 10 ASP B O 1
ATOM 2700 N N . GLY B 1 11 ? 58.47052 58.41738 52.66269 1.000 22.32587 11 GLY B N 1
ATOM 2701 C CA . GLY B 1 11 ? 57.25456 57.95679 52.00570 1.000 17.73604 11 GLY B CA 1
ATOM 2702 C C . GLY B 1 11 ? 56.02959 58.15048 52.88386 1.000 28.97882 11 GLY B C 1
ATOM 2703 O O . GLY B 1 11 ? 55.74131 59.25822 53.34867 1.000 28.70742 11 GLY B O 1
ATOM 2704 N N . ILE B 1 12 ? 55.29947 57.06617 53.16788 1.000 23.44236 12 ILE B N 1
ATOM 2705 C CA . ILE B 1 12 ? 54.11910 57.20638 54.01795 1.000 24.62048 12 ILE B CA 1
ATOM 2706 C C . ILE B 1 12 ? 54.47621 57.50735 55.46288 1.000 23.96160 12 ILE B C 1
ATOM 2707 O O . ILE B 1 12 ? 53.57687 57.77973 56.26480 1.000 21.40269 12 ILE B O 1
ATOM 2712 N N . GLY B 1 13 ? 55.76548 57.47342 55.80618 1.000 20.50283 13 GLY B N 1
ATOM 2713 C CA . GLY B 1 13 ? 56.22320 57.65611 57.16441 1.000 22.57128 13 GLY B CA 1
ATOM 2714 C C . GLY B 1 13 ? 55.61467 58.83880 57.90456 1.000 32.29603 13 GLY B C 1
ATOM 2715 O O . GLY B 1 13 ? 54.95085 58.67113 58.93810 1.000 30.21965 13 GLY B O 1
ATOM 2716 N N . PRO B 1 14 ? 55.85586 60.06207 57.40986 1.000 28.25032 14 PRO B N 1
ATOM 2717 C CA . PRO B 1 14 ? 55.37347 61.25005 58.13973 1.000 28.40060 14 PRO B CA 1
ATOM 2718 C C . PRO B 1 14 ? 53.88249 61.23363 58.45253 1.000 26.10521 14 PRO B C 1
ATOM 2719 O O . PRO B 1 14 ? 53.50434 61.60504 59.56938 1.000 25.27725 14 PRO B O 1
ATOM 2723 N N A SER B 1 15 ? 53.03342 60.80486 57.51591 0.233 26.05553 15 SER B N 1
ATOM 2724 N N B SER B 1 15 ? 53.02585 60.78836 57.52797 0.767 25.15067 15 SER B N 1
ATOM 2725 C CA A SER B 1 15 ? 51.60188 60.73701 57.79367 0.233 28.59034 15 SER B CA 1
ATOM 2726 C CA B SER B 1 15 ? 51.59442 60.77334 57.82528 0.767 28.71862 15 SER B CA 1
ATOM 2727 C C A SER B 1 15 ? 51.31591 59.80623 58.96818 0.233 28.70395 15 SER B C 1
ATOM 2728 C C B SER B 1 15 ? 51.27385 59.79803 58.96163 0.767 29.12571 15 SER B C 1
ATOM 2729 O O A SER B 1 15 ? 50.76671 60.22771 59.99366 0.233 33.41138 15 SER B O 1
ATOM 2730 O O B SER B 1 15 ? 50.67765 60.19059 59.97426 0.767 33.77946 15 SER B O 1
ATOM 2735 N N . ILE B 1 16 ? 51.71419 58.53438 58.84607 1.000 25.79870 16 ILE B N 1
ATOM 2736 C CA . ILE B 1 16 ? 51.36265 57.54376 59.87326 1.000 26.74594 16 ILE B CA 1
ATOM 2737 C C . ILE B 1 16 ? 51.99820 57.89669 61.21632 1.000 22.48183 16 ILE B C 1
ATOM 2738 O O . ILE B 1 16 ? 51.37104 57.74026 62.27211 1.000 22.83722 16 ILE B O 1
ATOM 2743 N N . VAL B 1 17 ? 53.22442 58.43050 61.20622 1.000 24.56984 17 VAL B N 1
ATOM 2744 C CA . VAL B 1 17 ? 53.82373 58.83110 62.47732 1.000 27.51237 17 VAL B CA 1
ATOM 2745 C C . VAL B 1 17 ? 52.99466 59.94558 63.09727 1.000 30.16411 17 VAL B C 1
ATOM 2746 O O . VAL B 1 17 ? 52.68276 59.91734 64.30186 1.000 25.08015 17 VAL B O 1
ATOM 2750 N N . ASP B 1 18 ? 52.54863 60.89658 62.26345 1.000 25.59616 18 ASP B N 1
ATOM 2751 C CA . ASP B 1 18 ? 51.67053 61.94798 62.76303 1.000 28.45876 18 ASP B CA 1
ATOM 2752 C C . ASP B 1 18 ? 50.44804 61.32849 63.42034 1.000 31.32556 18 ASP B C 1
ATOM 2753 O O . ASP B 1 18 ? 50.13504 61.61481 64.58694 1.000 26.68798 18 ASP B O 1
ATOM 2758 N N . ALA B 1 19 ? 49.80380 60.39729 62.70580 1.000 25.08376 19 ALA B N 1
ATOM 2759 C CA . ALA B 1 19 ? 48.64183 59.71326 63.24695 1.000 27.65025 19 ALA B CA 1
ATOM 2760 C C . ALA B 1 19 ? 48.97204 59.09411 64.59733 1.000 30.77972 19 ALA B C 1
ATOM 2761 O O . ALA B 1 19 ? 48.26489 59.31722 65.59302 1.000 30.15315 19 ALA B O 1
ATOM 2763 N N . ALA B 1 20 ? 50.09411 58.36277 64.66369 1.000 24.04395 20 ALA B N 1
ATOM 2764 C CA . ALA B 1 20 ? 50.39712 57.63885 65.88930 1.000 23.74076 20 ALA B CA 1
ATOM 2765 C C . ALA B 1 20 ? 50.65370 58.61360 67.02451 1.000 22.50073 20 ALA B C 1
ATOM 2766 O O . ALA B 1 20 ? 50.20848 58.38781 68.16212 1.000 27.42138 20 ALA B O 1
ATOM 2768 N N . VAL B 1 21 ? 51.33997 59.72240 66.72811 1.000 25.32577 21 VAL B N 1
ATOM 2769 C CA . VAL B 1 21 ? 51.60860 60.69153 67.78589 1.000 24.96117 21 VAL B CA 1
ATOM 2770 C C . VAL B 1 21 ? 50.29267 61.20205 68.34542 1.000 26.37975 21 VAL B C 1
ATOM 2771 O O . VAL B 1 21 ? 50.08871 61.22155 69.57057 1.000 27.32760 21 VAL B O 1
ATOM 2775 N N . LYS B 1 22 ? 49.32986 61.49040 67.45312 1.000 25.52829 22 LYS B N 1
ATOM 2776 C CA . LYS B 1 22 ? 48.02532 61.95355 67.91730 1.000 31.33035 22 LYS B CA 1
ATOM 2777 C C . LYS B 1 22 ? 47.38985 60.90935 68.81736 1.000 29.55697 22 LYS B C 1
ATOM 2778 O O . LYS B 1 22 ? 46.91976 61.22760 69.92103 1.000 26.18685 22 LYS B O 1
ATOM 2784 N N . VAL B 1 23 ? 47.45330 59.63771 68.40658 1.000 26.38356 23 VAL B N 1
ATOM 2785 C CA . VAL B 1 23 ? 46.82733 58.60206 69.22492 1.000 28.06554 23 VAL B CA 1
ATOM 2786 C C . VAL B 1 23 ? 47.53358 58.50936 70.56958 1.000 32.51833 23 VAL B C 1
ATOM 2787 O O . VAL B 1 23 ? 46.88166 58.47492 71.62625 1.000 26.87537 23 VAL B O 1
ATOM 2791 N N . ILE B 1 24 ? 48.87497 58.57617 70.56586 1.000 24.87816 24 ILE B N 1
ATOM 2792 C CA . ILE B 1 24 ? 49.58476 58.50620 71.84394 1.000 28.24017 24 ILE B CA 1
ATOM 2793 C C . ILE B 1 24 ? 49.17228 59.67345 72.72923 1.000 29.03566 24 ILE B C 1
ATOM 2794 O O . ILE B 1 24 ? 48.88912 59.50362 73.92644 1.000 30.40683 24 ILE B O 1
ATOM 2799 N N . GLU B 1 25 ? 49.07514 60.87012 72.14219 1.000 23.72427 25 GLU B N 1
ATOM 2800 C CA . GLU B 1 25 ? 48.75092 62.02483 72.96174 1.000 28.30828 25 GLU B CA 1
ATOM 2801 C C . GLU B 1 25 ? 47.32061 61.93620 73.48230 1.000 31.23137 25 GLU B C 1
ATOM 2802 O O . GLU B 1 25 ? 47.02775 62.45313 74.56355 1.000 29.70034 25 GLU B O 1
ATOM 2808 N N . ALA B 1 26 ? 46.43545 61.24123 72.76069 1.000 29.96231 26 ALA B N 1
ATOM 2809 C CA . ALA B 1 26 ? 45.06664 61.10709 73.24018 1.000 27.95832 26 ALA B CA 1
ATOM 2810 C C . ALA B 1 26 ? 44.98348 60.33849 74.54957 1.000 32.24650 26 ALA B C 1
ATOM 2811 O O . ALA B 1 26 ? 43.98044 60.47109 75.25247 1.000 30.12801 26 ALA B O 1
ATOM 2813 N N . THR B 1 27 ? 45.99644 59.52537 74.88745 1.000 31.53415 27 THR B N 1
ATOM 2814 C CA . THR B 1 27 ? 45.93628 58.74051 76.12230 1.000 27.47856 27 THR B CA 1
ATOM 2815 C C . THR B 1 27 ? 46.22892 59.56278 77.36713 1.000 34.91459 27 THR B C 1
ATOM 2816 O O . THR B 1 27 ? 46.03209 59.06304 78.47904 1.000 35.33159 27 THR B O 1
ATOM 2820 N N . GLY B 1 28 ? 46.74949 60.77270 77.21347 1.000 30.60938 28 GLY B N 1
ATOM 2821 C CA . GLY B 1 28 ? 47.15828 61.57797 78.33971 1.000 26.33683 28 GLY B CA 1
ATOM 2822 C C . GLY B 1 28 ? 48.58882 61.37550 78.77494 1.000 29.85062 28 GLY B C 1
ATOM 2823 O O . GLY B 1 28 ? 49.04763 62.08351 79.67650 1.000 37.49651 28 GLY B O 1
ATOM 2824 N N . VAL B 1 29 ? 49.31917 60.44704 78.15640 1.000 33.46500 29 VAL B N 1
ATOM 2825 C CA . VAL B 1 29 ? 50.72386 60.27536 78.49971 1.000 33.92406 29 VAL B CA 1
ATOM 2826 C C . VAL B 1 29 ? 51.50649 61.51007 78.07322 1.000 26.83259 29 VAL B C 1
ATOM 2827 O O . VAL B 1 29 ? 51.26947 62.08552 77.00516 1.000 33.32049 29 VAL B O 1
ATOM 2831 N N . GLN B 1 30 ? 52.43904 61.92387 78.91773 1.000 29.82279 30 GLN B N 1
ATOM 2832 C CA . GLN B 1 30 ? 53.24657 63.11317 78.69714 1.000 32.55311 30 GLN B CA 1
ATOM 2833 C C . GLN B 1 30 ? 54.51270 62.71509 77.95902 1.000 29.57519 30 GLN B C 1
ATOM 2834 O O . GLN B 1 30 ? 55.32110 61.94428 78.48587 1.000 36.44807 30 GLN B O 1
ATOM 2840 N N . VAL B 1 31 ? 54.68101 63.22432 76.74382 1.000 29.97303 31 VAL B N 1
ATOM 2841 C CA . VAL B 1 31 ? 55.84944 62.92237 75.92903 1.000 31.09809 31 VAL B CA 1
ATOM 2842 C C . VAL B 1 31 ? 56.47409 64.22103 75.44001 1.000 35.01411 31 VAL B C 1
ATOM 2843 O O . VAL B 1 31 ? 55.80354 65.04700 74.80607 1.000 34.26511 31 VAL B O 1
ATOM 2847 N N . GLN B 1 32 ? 57.76232 64.38705 75.71370 1.000 30.41305 32 GLN B N 1
ATOM 2848 C CA . GLN B 1 32 ? 58.59082 65.37499 75.02900 1.000 32.44676 32 GLN B CA 1
ATOM 2849 C C . GLN B 1 32 ? 59.22188 64.70357 73.80854 1.000 29.34327 32 GLN B C 1
ATOM 2850 O O . GLN B 1 32 ? 60.12542 63.88217 73.95064 1.000 26.87403 32 GLN B O 1
ATOM 2856 N N . TRP B 1 33 ? 58.72094 65.01218 72.60814 1.000 27.67858 33 TRP B N 1
ATOM 2857 C CA . TRP B 1 33 ? 59.29279 64.47310 71.37386 1.000 31.19774 33 TRP B CA 1
ATOM 2858 C C . TRP B 1 33 ? 60.55947 65.22923 70.97147 1.000 34.06072 33 TRP B C 1
ATOM 2859 O O . TRP B 1 33 ? 60.56610 66.46291 70.90805 1.000 33.07575 33 TRP B O 1
ATOM 2870 N N . ASP B 1 34 ? 61.60934 64.48034 70.64356 1.000 30.26514 34 ASP B N 1
ATOM 2871 C CA . ASP B 1 34 ? 62.89108 65.00135 70.14889 1.000 27.94621 34 ASP B CA 1
ATOM 2872 C C . ASP B 1 34 ? 62.99345 64.64898 68.65844 1.000 27.49624 34 ASP B C 1
ATOM 2873 O O . ASP B 1 34 ? 63.50304 63.59036 68.28971 1.000 27.44834 34 ASP B O 1
ATOM 2878 N N . THR B 1 35 ? 62.51090 65.54344 67.80000 1.000 21.54671 35 THR B N 1
ATOM 2879 C CA . THR B 1 35 ? 62.39144 65.22706 66.37918 1.000 25.81799 35 THR B CA 1
ATOM 2880 C C . THR B 1 35 ? 63.75331 65.25457 65.69103 1.000 30.70072 35 THR B C 1
ATOM 2881 O O . THR B 1 35 ? 64.52078 66.20820 65.83207 1.000 30.88877 35 THR B O 1
ATOM 2885 N N . GLN B 1 36 ? 64.06361 64.17631 64.97628 1.000 27.30051 36 GLN B N 1
ATOM 2886 C CA . GLN B 1 36 ? 65.32954 64.02309 64.28364 1.000 26.45013 36 GLN B CA 1
ATOM 2887 C C . GLN B 1 36 ? 65.05347 63.45962 62.89988 1.000 30.66801 36 GLN B C 1
ATOM 2888 O O . GLN B 1 36 ? 63.97580 62.92500 62.63054 1.000 31.55012 36 GLN B O 1
ATOM 2894 N N . SER B 1 37 ? 66.05116 63.55565 62.03139 1.000 30.18368 37 SER B N 1
ATOM 2895 C CA . SER B 1 37 ? 65.91373 63.16746 60.63759 1.000 24.27868 37 SER B CA 1
ATOM 2896 C C . SER B 1 37 ? 66.76770 61.93666 60.34087 1.000 27.94303 37 SER B C 1
ATOM 2897 O O . SER B 1 37 ? 67.85588 61.76437 60.90366 1.000 29.64216 37 SER B O 1
ATOM 2900 N N . ALA B 1 38 ? 66.26614 61.07573 59.45284 1.000 25.89680 38 ALA B N 1
ATOM 2901 C CA . ALA B 1 38 ? 67.02404 59.90247 59.02997 1.000 28.87735 38 ALA B CA 1
ATOM 2902 C C . ALA B 1 38 ? 66.50551 59.41853 57.68408 1.000 23.38050 38 ALA B C 1
ATOM 2903 O O . ALA B 1 38 ? 65.42520 59.80149 57.23191 1.000 27.92230 38 ALA B O 1
ATOM 2905 N N . GLY B 1 39 ? 67.30061 58.56097 57.04855 1.000 27.15201 39 GLY B N 1
ATOM 2906 C CA . GLY B 1 39 ? 66.88748 57.93803 55.80391 1.000 30.37289 39 GLY B CA 1
ATOM 2907 C C . GLY B 1 39 ? 66.96692 58.90339 54.63310 1.000 27.37929 39 GLY B C 1
ATOM 2908 O O . GLY B 1 39 ? 67.73485 59.86157 54.64569 1.000 24.92243 39 GLY B O 1
ATOM 2909 N N . MET B 1 40 ? 66.12657 58.65713 53.62188 1.000 25.00778 40 MET B N 1
ATOM 2910 C CA . MET B 1 40 ? 66.19391 59.46295 52.40801 1.000 28.82558 40 MET B CA 1
ATOM 2911 C C . MET B 1 40 ? 65.90388 60.92441 52.70429 1.000 33.85841 40 MET B C 1
ATOM 2912 O O . MET B 1 40 ? 66.54011 61.81086 52.11597 1.000 34.43587 40 MET B O 1
ATOM 2917 N N . ALA B 1 41 ? 64.98667 61.19424 53.64432 1.000 27.98779 41 ALA B N 1
ATOM 2918 C CA . ALA B 1 41 ? 64.72860 62.57327 54.04766 1.000 27.48084 41 ALA B CA 1
ATOM 2919 C C . ALA B 1 41 ? 66.01562 63.24052 54.50123 1.000 33.47910 41 ALA B C 1
ATOM 2920 O O . ALA B 1 41 ? 66.35003 64.33960 54.04106 1.000 31.74072 41 ALA B O 1
ATOM 2922 N N . ALA B 1 42 ? 66.80139 62.54361 55.32328 1.000 26.77602 42 ALA B N 1
ATOM 2923 C CA . ALA B 1 42 ? 68.05109 63.12666 55.78081 1.000 31.77312 42 ALA B CA 1
ATOM 2924 C C . ALA B 1 42 ? 69.04450 63.25660 54.62987 1.000 27.97336 42 ALA B C 1
ATOM 2925 O O . ALA B 1 42 ? 69.78053 64.24676 54.55940 1.000 27.07266 42 ALA B O 1
ATOM 2927 N N . VAL B 1 43 ? 69.04533 62.30655 53.69225 1.000 29.53542 43 VAL B N 1
ATOM 2928 C CA . VAL B 1 43 ? 69.90963 62.46119 52.52801 1.000 28.93916 43 VAL B CA 1
ATOM 2929 C C . VAL B 1 43 ? 69.52797 63.72659 51.77627 1.000 34.64406 43 VAL B C 1
ATOM 2930 O O . VAL B 1 43 ? 70.39414 64.50953 51.35700 1.000 31.12752 43 VAL B O 1
ATOM 2934 N N . GLU B 1 44 ? 68.22310 63.97233 51.63574 1.000 27.96153 44 GLU B N 1
ATOM 2935 C CA . GLU B 1 44 ? 67.80875 65.14026 50.88070 1.000 34.67653 44 GLU B CA 1
ATOM 2936 C C . GLU B 1 44 ? 68.14472 66.41429 51.63301 1.000 35.01018 44 GLU B C 1
ATOM 2937 O O . GLU B 1 44 ? 68.44952 67.44081 51.01417 1.000 32.83405 44 GLU B O 1
ATOM 2943 N N . LYS B 1 45 ? 68.12349 66.36188 52.96169 1.000 29.21736 45 LYS B N 1
ATOM 2944 C CA . LYS B 1 45 ? 68.22676 67.59038 53.72254 1.000 33.37546 45 LYS B CA 1
ATOM 2945 C C . LYS B 1 45 ? 69.64227 67.85631 54.20814 1.000 39.19988 45 LYS B C 1
ATOM 2946 O O . LYS B 1 45 ? 70.10755 68.99600 54.15621 1.000 33.84444 45 LYS B O 1
ATOM 2952 N N . PHE B 1 46 ? 70.34401 66.81997 54.65841 1.000 29.26579 46 PHE B N 1
ATOM 2953 C CA . PHE B 1 46 ? 71.63774 66.97621 55.29125 1.000 32.78839 46 PHE B CA 1
ATOM 2954 C C . PHE B 1 46 ? 72.75390 66.29954 54.51798 1.000 29.24439 46 PHE B C 1
ATOM 2955 O O . PHE B 1 46 ? 73.91009 66.37781 54.94041 1.000 33.69189 46 PHE B O 1
ATOM 2963 N N . GLY B 1 47 ? 72.44154 65.62874 53.41154 1.000 28.93249 47 GLY B N 1
ATOM 2964 C CA . GLY B 1 47 ? 73.44522 64.93288 52.63833 1.000 30.25665 47 GLY B CA 1
ATOM 2965 C C . GLY B 1 47 ? 73.97251 63.64786 53.24310 1.000 32.32680 47 GLY B C 1
ATOM 2966 O O . GLY B 1 47 ? 74.92210 63.08046 52.70102 1.000 37.63608 47 GLY B O 1
ATOM 2967 N N . THR B 1 48 ? 73.38928 63.16500 54.34440 1.000 29.97560 48 THR B N 1
ATOM 2968 C CA . THR B 1 48 ? 73.78117 61.90592 54.97684 1.000 28.26676 48 THR B CA 1
ATOM 2969 C C . THR B 1 48 ? 72.53361 61.15177 55.41758 1.000 29.15111 48 THR B C 1
ATOM 2970 O O . THR B 1 48 ? 71.56692 61.77054 55.88254 1.000 23.63600 48 THR B O 1
ATOM 2974 N N . PRO B 1 49 ? 72.52007 59.82375 55.30107 1.000 30.01938 49 PRO B N 1
ATOM 2975 C CA . PRO B 1 49 ? 71.32147 59.07876 55.72083 1.000 24.50523 49 PRO B CA 1
ATOM 2976 C C . PRO B 1 49 ? 71.15215 58.99439 57.22985 1.000 24.17520 49 PRO B C 1
ATOM 2977 O O . PRO B 1 49 ? 70.05065 58.68027 57.69273 1.000 24.26150 49 PRO B O 1
ATOM 2981 N N . LEU B 1 50 ? 72.19476 59.26196 58.01278 1.000 23.08660 50 LEU B N 1
ATOM 2982 C CA . LEU B 1 50 ? 72.11352 59.16918 59.46893 1.000 27.45239 50 LEU B CA 1
ATOM 2983 C C . LEU B 1 50 ? 72.96063 60.27506 60.07808 1.000 27.19041 50 LEU B C 1
ATOM 2984 O O . LEU B 1 50 ? 74.13523 60.06694 60.41252 1.000 29.37119 50 LEU B O 1
ATOM 2989 N N . PRO B 1 51 ? 72.39511 61.47065 60.24001 1.000 34.89436 51 PRO B N 1
ATOM 2990 C CA . PRO B 1 51 ? 73.13381 62.54670 60.92201 1.000 27.91064 51 PRO B CA 1
ATOM 2991 C C . PRO B 1 51 ? 73.58929 62.10573 62.30264 1.000 33.59453 51 PRO B C 1
ATOM 2992 O O . PRO B 1 51 ? 72.89063 61.36390 63.00089 1.000 30.71915 51 PRO B O 1
ATOM 2996 N N . ASP B 1 52 ? 74.78915 62.55567 62.68277 1.000 34.75134 52 ASP B N 1
ATOM 2997 C CA . ASP B 1 52 ? 75.29498 62.28795 64.02556 1.000 35.63658 52 ASP B CA 1
ATOM 2998 C C . ASP B 1 52 ? 74.31119 62.73344 65.09651 1.000 34.96631 52 ASP B C 1
ATOM 2999 O O . ASP B 1 52 ? 74.18114 62.07814 66.13463 1.000 36.58506 52 ASP B O 1
ATOM 3004 N N . ALA B 1 53 ? 73.64411 63.87371 64.88457 1.000 30.47048 53 ALA B N 1
ATOM 3005 C CA . ALA B 1 53 ? 72.72335 64.38659 65.89818 1.000 32.09955 53 ALA B CA 1
ATOM 3006 C C . ALA B 1 53 ? 71.56370 63.42341 66.14785 1.000 34.44668 53 ALA B C 1
ATOM 3007 O O . ALA B 1 53 ? 71.11081 63.27877 67.29110 1.000 31.12607 53 ALA B O 1
ATOM 3009 N N . THR B 1 54 ? 71.09970 62.72353 65.10712 1.000 26.38288 54 THR B N 1
ATOM 3010 C CA . THR B 1 54 ? 70.02545 61.74573 65.28445 1.000 25.10184 54 THR B CA 1
ATOM 3011 C C . THR B 1 54 ? 70.45499 60.62338 66.22934 1.000 26.40477 54 THR B C 1
ATOM 3012 O O . THR B 1 54 ? 69.75076 60.27873 67.19578 1.000 28.40358 54 THR B O 1
ATOM 3016 N N . LEU B 1 55 ? 71.63198 60.05736 65.96540 1.000 29.22300 55 LEU B N 1
ATOM 3017 C CA . LEU B 1 55 ? 72.16062 58.98034 66.80019 1.000 29.67307 55 LEU B CA 1
ATOM 3018 C C . LEU B 1 55 ? 72.47916 59.46603 68.21556 1.000 32.71823 55 LEU B C 1
ATOM 3019 O O . LEU B 1 55 ? 72.24622 58.74268 69.19406 1.000 34.10388 55 LEU B O 1
ATOM 3024 N N . ASP B 1 56 ? 73.08134 60.65503 68.34782 1.000 33.60946 56 ASP B N 1
ATOM 3025 C CA . ASP B 1 56 ? 73.31027 61.23971 69.67140 1.000 33.14836 56 ASP B CA 1
ATOM 3026 C C . ASP B 1 56 ? 72.00580 61.36365 70.44958 1.000 28.77132 56 ASP B C 1
ATOM 3027 O O . ASP B 1 56 ? 71.94968 61.03839 71.64228 1.000 29.56972 56 ASP B O 1
ATOM 3032 N N . SER B 1 57 ? 70.94321 61.82540 69.77716 1.000 23.07055 57 SER B N 1
ATOM 3033 C CA . SER B 1 57 ? 69.64100 61.95782 70.42247 1.000 32.90217 57 SER B CA 1
ATOM 3034 C C . SER B 1 57 ? 69.13679 60.60985 70.92436 1.000 32.15768 57 SER B C 1
ATOM 3035 O O . SER B 1 57 ? 68.65036 60.49765 72.06037 1.000 25.49774 57 SER B O 1
ATOM 3038 N N . ILE B 1 58 ? 69.26123 59.56556 70.10225 1.000 32.01684 58 ILE B N 1
ATOM 3039 C CA . ILE B 1 58 ? 68.77803 58.26350 70.56106 1.000 26.49143 58 ILE B CA 1
ATOM 3040 C C . ILE B 1 58 ? 69.63140 57.74093 71.71425 1.000 27.28368 58 ILE B C 1
ATOM 3041 O O . ILE B 1 58 ? 69.10921 57.15052 72.67071 1.000 27.58705 58 ILE B O 1
ATOM 3046 N N . ARG B 1 59 ? 70.94845 57.94545 71.65849 1.000 28.09261 59 ARG B N 1
ATOM 3047 C CA . ARG B 1 59 ? 71.78135 57.45735 72.75495 1.000 31.64075 59 ARG B CA 1
ATOM 3048 C C . ARG B 1 59 ? 71.50654 58.20745 74.05001 1.000 31.92997 59 ARG B C 1
ATOM 3049 O O . ARG B 1 59 ? 71.67353 57.64185 75.13400 1.000 37.66793 59 ARG B O 1
ATOM 3057 N N . ALA B 1 60 ? 71.08624 59.47415 73.96745 1.000 29.07681 60 ALA B N 1
ATOM 3058 C CA . ALA B 1 60 ? 70.70972 60.20546 75.18113 1.000 29.72654 60 ALA B CA 1
ATOM 3059 C C . ALA B 1 60 ? 69.35441 59.74620 75.70875 1.000 29.62694 60 ALA B C 1
ATOM 3060 O O . ALA B 1 60 ? 69.20810 59.45210 76.90324 1.000 31.29670 60 ALA B O 1
ATOM 3062 N N . ASN B 1 61 ? 68.34205 59.68334 74.83049 1.000 26.96734 61 ASN B N 1
ATOM 3063 C CA . ASN B 1 61 ? 66.97905 59.39418 75.28015 1.000 28.74208 61 ASN B CA 1
ATOM 3064 C C . ASN B 1 61 ? 66.73659 57.92164 75.57340 1.000 29.68435 61 ASN B C 1
ATOM 3065 O O . ASN B 1 61 ? 65.91728 57.60634 76.44701 1.000 30.79309 61 ASN B O 1
ATOM 3070 N N . ARG B 1 62 ? 67.39046 57.01898 74.83985 1.000 30.25510 62 ARG B N 1
ATOM 3071 C CA . ARG B 1 62 ? 67.31703 55.55991 74.99437 1.000 32.86879 62 ARG B CA 1
ATOM 3072 C C . ARG B 1 62 ? 66.01008 55.00671 74.41858 1.000 25.84893 62 ARG B C 1
ATOM 3073 O O . ARG B 1 62 ? 65.82617 53.77968 74.41380 1.000 29.16512 62 ARG B O 1
ATOM 3081 N N . ILE B 1 63 ? 65.09316 55.85727 73.95274 1.000 28.07994 63 ILE B N 1
ATOM 3082 C CA . ILE B 1 63 ? 63.81851 55.43798 73.37857 1.000 25.16520 63 ILE B CA 1
ATOM 3083 C C . ILE B 1 63 ? 63.62773 56.18386 72.06913 1.000 24.54733 63 ILE B C 1
ATOM 3084 O O . ILE B 1 63 ? 63.81052 57.40594 72.00725 1.000 24.94042 63 ILE B O 1
ATOM 3089 N N . CYS B 1 64 ? 63.19950 55.46227 71.03809 1.000 20.81557 64 CYS B N 1
ATOM 3090 C CA . CYS B 1 64 ? 63.02758 56.05926 69.72411 1.000 19.97533 64 CYS B CA 1
ATOM 3091 C C . CYS B 1 64 ? 61.76351 55.50694 69.08164 1.000 22.06151 64 CYS B C 1
ATOM 3092 O O . CYS B 1 64 ? 61.48703 54.30634 69.16568 1.000 22.47616 64 CYS B O 1
ATOM 3095 N N . PHE B 1 65 ? 60.99645 56.40131 68.46162 1.000 18.73606 65 PHE B N 1
ATOM 3096 C CA . PHE B 1 65 ? 59.79670 56.08557 67.69289 1.000 23.38633 65 PHE B CA 1
ATOM 3097 C C . PHE B 1 65 ? 60.10022 56.47251 66.24112 1.000 18.54988 65 PHE B C 1
ATOM 3098 O O . PHE B 1 65 ? 60.30546 57.65531 65.94303 1.000 24.37976 65 PHE B O 1
ATOM 3106 N N . LYS B 1 66 ? 60.16157 55.48281 65.34228 1.000 22.30969 66 LYS B N 1
ATOM 3107 C CA . LYS B 1 66 ? 60.79975 55.65585 64.02880 1.000 20.38364 66 LYS B CA 1
ATOM 3108 C C . LYS B 1 66 ? 59.87155 55.20281 62.91095 1.000 21.32244 66 LYS B C 1
ATOM 3109 O O . LYS B 1 66 ? 59.55338 54.01638 62.81234 1.000 22.93864 66 LYS B O 1
ATOM 3115 N N . GLY B 1 67 ? 59.48838 56.12407 62.03052 1.000 19.89882 67 GLY B N 1
ATOM 3116 C CA . GLY B 1 67 ? 58.74955 55.74487 60.85384 1.000 14.13721 67 GLY B CA 1
ATOM 3117 C C . GLY B 1 67 ? 59.62528 54.95974 59.89716 1.000 18.46586 67 GLY B C 1
ATOM 3118 O O . GLY B 1 67 ? 60.84458 54.83744 60.08298 1.000 20.15698 67 GLY B O 1
ATOM 3119 N N . PRO B 1 68 ? 59.02233 54.42167 58.84403 1.000 20.33969 68 PRO B N 1
ATOM 3120 C CA . PRO B 1 68 ? 59.78870 53.59948 57.89857 1.000 22.28512 68 PRO B CA 1
ATOM 3121 C C . PRO B 1 68 ? 60.86498 54.41071 57.19258 1.000 24.01549 68 PRO B C 1
ATOM 3122 O O . PRO B 1 68 ? 60.68756 55.59623 56.90253 1.000 24.63823 68 PRO B O 1
ATOM 3126 N N . LEU B 1 69 ? 61.99121 53.74686 56.90705 1.000 20.76641 69 LEU B N 1
ATOM 3127 C CA . LEU B 1 69 ? 63.16825 54.37497 56.31114 1.000 21.08307 69 LEU B CA 1
ATOM 3128 C C . LEU B 1 69 ? 63.49669 53.65058 55.01384 1.000 27.02011 69 LEU B C 1
ATOM 3129 O O . LEU B 1 69 ? 63.65752 52.42194 55.00783 1.000 25.51487 69 LEU B O 1
ATOM 3134 N N . THR B 1 70 ? 63.56850 54.40302 53.91802 1.000 19.43138 70 THR B N 1
ATOM 3135 C CA . THR B 1 70 ? 63.92438 53.83769 52.61933 1.000 24.54488 70 THR B CA 1
ATOM 3136 C C . THR B 1 70 ? 65.38483 53.36919 52.59256 1.000 23.89951 70 THR B C 1
ATOM 3137 O O . THR B 1 70 ? 66.27743 54.07059 53.07708 1.000 27.56719 70 THR B O 1
ATOM 3141 N N . THR B 1 71 ? 65.62544 52.17025 52.05143 1.000 22.32519 71 THR B N 1
ATOM 3142 C CA . THR B 1 71 ? 66.96968 51.70891 51.71143 1.000 24.03760 71 THR B CA 1
ATOM 3143 C C . THR B 1 71 ? 67.08979 51.48920 50.20587 1.000 27.05221 71 THR B C 1
ATOM 3144 O O . THR B 1 71 ? 66.27788 50.74885 49.62595 1.000 26.54031 71 THR B O 1
ATOM 3148 N N . PRO B 1 72 ? 68.09405 52.07680 49.54799 1.000 24.79269 72 PRO B N 1
ATOM 3149 C CA . PRO B 1 72 ? 68.25976 51.87390 48.09937 1.000 28.90002 72 PRO B CA 1
ATOM 3150 C C . PRO B 1 72 ? 68.65172 50.44008 47.76724 1.000 29.17410 72 PRO B C 1
ATOM 3151 O O . PRO B 1 72 ? 69.36255 49.77492 48.52882 1.000 26.46406 72 PRO B O 1
ATOM 3155 N N . VAL B 1 73 ? 68.19478 49.97709 46.60019 1.000 22.99859 73 VAL B N 1
ATOM 3156 C CA . VAL B 1 73 ? 68.43056 48.60778 46.13375 1.000 31.39800 73 VAL B CA 1
ATOM 3157 C C . VAL B 1 73 ? 69.64515 48.57408 45.20740 1.000 35.53333 73 VAL B C 1
ATOM 3158 O O . VAL B 1 73 ? 69.77988 49.41231 44.30470 1.000 34.30934 73 VAL B O 1
ATOM 3162 N N . GLY B 1 74 ? 70.54213 47.60952 45.44099 1.000 33.94044 74 GLY B N 1
ATOM 3163 C CA . GLY B 1 74 ? 71.64761 47.33664 44.54019 1.000 28.45832 74 GLY B CA 1
ATOM 3164 C C . GLY B 1 74 ? 72.86027 48.21034 44.74378 1.000 38.35423 74 GLY B C 1
ATOM 3165 O O . GLY B 1 74 ? 73.90098 47.96788 44.11837 1.000 41.96813 74 GLY B O 1
ATOM 3166 N N . GLY B 1 75 ? 72.76021 49.21386 45.59659 1.000 32.54048 75 GLY B N 1
ATOM 3167 C CA . GLY B 1 75 ? 73.85367 50.13386 45.81149 1.000 32.90265 75 GLY B CA 1
ATOM 3168 C C . GLY B 1 75 ? 73.38066 51.15546 46.81255 1.000 38.36379 75 GLY B C 1
ATOM 3169 O O . GLY B 1 75 ? 72.39890 50.92305 47.52310 1.000 32.13713 75 GLY B O 1
ATOM 3170 N N . GLY B 1 76 ? 74.07713 52.28404 46.86763 1.000 33.95233 76 GLY B N 1
ATOM 3171 C CA . GLY B 1 76 ? 73.69681 53.30799 47.80887 1.000 23.57902 76 GLY B CA 1
ATOM 3172 C C . GLY B 1 76 ? 73.99254 52.93782 49.25422 1.000 27.95676 76 GLY B C 1
ATOM 3173 O O . GLY B 1 76 ? 74.62045 51.92831 49.57064 1.000 27.07552 76 GLY B O 1
ATOM 3174 N N . TYR B 1 77 ? 73.50192 53.78810 50.14675 1.000 20.21087 77 TYR B N 1
ATOM 3175 C CA . TYR B 1 77 ? 73.83580 53.62601 51.54809 1.000 26.94628 77 TYR B CA 1
ATOM 3176 C C . TYR B 1 77 ? 73.22617 52.34225 52.11878 1.000 22.37122 77 TYR B C 1
ATOM 3177 O O . TYR B 1 77 ? 72.20735 51.83613 51.63825 1.000 21.46898 77 TYR B O 1
ATOM 3186 N N . ARG B 1 78 ? 73.90365 51.79360 53.12555 1.000 26.62442 78 ARG B N 1
ATOM 3187 C CA . ARG B 1 78 ? 73.38744 50.65538 53.86558 1.000 22.00763 78 ARG B CA 1
ATOM 3188 C C . ARG B 1 78 ? 72.18716 51.07234 54.70454 1.000 25.82546 78 ARG B C 1
ATOM 3189 O O . ARG B 1 78 ? 72.11300 52.20115 55.19003 1.000 22.16913 78 ARG B O 1
ATOM 3197 N N . SER B 1 79 ? 71.24512 50.14383 54.86683 1.000 19.66115 79 SER B N 1
ATOM 3198 C CA . SER B 1 79 ? 70.01820 50.37912 55.61165 1.000 22.14539 79 SER B CA 1
ATOM 3199 C C . SER B 1 79 ? 70.29235 51.11466 56.91468 1.000 22.08431 79 SER B C 1
ATOM 3200 O O . SER B 1 79 ? 71.09301 50.66311 57.74536 1.000 18.90548 79 SER B O 1
ATOM 3203 N N . VAL B 1 80 ? 69.62111 52.25486 57.09235 1.000 18.30269 80 VAL B N 1
ATOM 3204 C CA . VAL B 1 80 ? 69.71230 52.97596 58.35754 1.000 20.51902 80 VAL B CA 1
ATOM 3205 C C . VAL B 1 80 ? 68.99685 52.21629 59.46487 1.000 20.17464 80 VAL B C 1
ATOM 3206 O O . VAL B 1 80 ? 69.40730 52.27124 60.63332 1.000 19.52361 80 VAL B O 1
ATOM 3210 N N . ASN B 1 81 ? 67.93826 51.47733 59.12335 1.000 20.59418 81 ASN B N 1
ATOM 3211 C CA . ASN B 1 81 ? 67.26585 50.64658 60.12097 1.000 18.54213 81 ASN B CA 1
ATOM 3212 C C . ASN B 1 81 ? 68.24735 49.67700 60.74657 1.000 17.80456 81 ASN B C 1
ATOM 3213 O O . ASN B 1 81 ? 68.35595 49.58277 61.97741 1.000 22.82136 81 ASN B O 1
ATOM 3218 N N . VAL B 1 82 ? 69.05059 49.03430 59.90067 1.000 20.19613 82 VAL B N 1
ATOM 3219 C CA . VAL B 1 82 ? 70.02198 48.04672 60.35511 1.000 21.14585 82 VAL B CA 1
ATOM 3220 C C . VAL B 1 82 ? 71.12611 48.71700 61.14965 1.000 21.27618 82 VAL B C 1
ATOM 3221 O O . VAL B 1 82 ? 71.53522 48.22628 62.21206 1.000 21.95282 82 VAL B O 1
ATOM 3225 N N . THR B 1 83 ? 71.64902 49.83214 60.63308 1.000 21.43437 83 THR B N 1
ATOM 3226 C CA . THR B 1 83 ? 72.69833 50.56297 61.34096 1.000 19.61581 83 THR B CA 1
ATOM 3227 C C . THR B 1 83 ? 72.23403 50.95803 62.73780 1.000 21.63867 83 THR B C 1
ATOM 3228 O O . THR B 1 83 ? 72.97214 50.81496 63.71627 1.000 25.69001 83 THR B O 1
ATOM 3232 N N . LEU B 1 84 ? 71.01325 51.48355 62.84047 1.000 23.07800 84 LEU B N 1
ATOM 3233 C CA . LEU B 1 84 ? 70.45183 51.84192 64.13852 1.000 21.82484 84 LEU B CA 1
ATOM 3234 C C . LEU B 1 84 ? 70.39534 50.62599 65.05478 1.000 21.46508 84 LEU B C 1
ATOM 3235 O O . LEU B 1 84 ? 70.82507 50.68445 66.21232 1.000 25.29696 84 LEU B O 1
ATOM 3240 N N . ARG B 1 85 ? 69.85603 49.50891 64.55251 1.000 22.13961 85 ARG B N 1
ATOM 3241 C CA . ARG B 1 85 ? 69.77843 48.31008 65.38028 1.000 20.89550 85 ARG B CA 1
ATOM 3242 C C . ARG B 1 85 ? 71.15486 47.91032 65.90622 1.000 21.92917 85 ARG B C 1
ATOM 3243 O O . ARG B 1 85 ? 71.31293 47.58292 67.09347 1.000 19.31700 85 ARG B O 1
ATOM 3251 N N . GLN B 1 86 ? 72.16915 47.97303 65.04593 1.000 21.98180 86 GLN B N 1
ATOM 3252 C CA . GLN B 1 86 ? 73.50092 47.51496 65.43468 1.000 28.74108 86 GLN B CA 1
ATOM 3253 C C . GLN B 1 86 ? 74.21991 48.51621 66.33910 1.000 25.76812 86 GLN B C 1
ATOM 3254 O O . GLN B 1 86 ? 74.85678 48.11781 67.31773 1.000 25.16545 86 GLN B O 1
ATOM 3260 N N . ALA B 1 87 ? 74.11144 49.81203 66.04379 1.000 23.76116 87 ALA B N 1
ATOM 3261 C CA . ALA B 1 87 ? 74.77300 50.83868 66.84776 1.000 23.63896 87 ALA B CA 1
ATOM 3262 C C . ALA B 1 87 ? 74.21476 50.91020 68.26228 1.000 25.48121 87 ALA B C 1
ATOM 3263 O O . ALA B 1 87 ? 74.95304 51.22221 69.20004 1.000 28.85868 87 ALA B O 1
ATOM 3265 N N . LEU B 1 88 ? 72.93008 50.62048 68.44427 1.000 23.04812 88 LEU B N 1
ATOM 3266 C CA . LEU B 1 88 ? 72.31927 50.67587 69.76378 1.000 22.06320 88 LEU B CA 1
ATOM 3267 C C . LEU B 1 88 ? 72.18785 49.30224 70.40657 1.000 24.48838 88 LEU B C 1
ATOM 3268 O O . LEU B 1 88 ? 71.57853 49.18515 71.47720 1.000 24.81093 88 LEU B O 1
ATOM 3273 N N . ASN B 1 89 ? 72.73789 48.25982 69.77386 1.000 19.86226 89 ASN B N 1
ATOM 3274 C CA . ASN B 1 89 ? 72.71559 46.89474 70.32411 1.000 17.61831 89 ASN B CA 1
ATOM 3275 C C . ASN B 1 89 ? 71.29567 46.40027 70.58194 1.000 19.82663 89 ASN B C 1
ATOM 3276 O O . ASN B 1 89 ? 71.01733 45.74108 71.58980 1.000 23.61441 89 ASN B O 1
ATOM 3281 N N . LEU B 1 90 ? 70.38839 46.69228 69.65560 1.000 20.28282 90 LEU B N 1
ATOM 3282 C CA . LEU B 1 90 ? 68.99591 46.27318 69.80543 1.000 20.29222 90 LEU B CA 1
ATOM 3283 C C . LEU B 1 90 ? 68.88291 44.88003 69.19548 1.000 21.15492 90 LEU B C 1
ATOM 3284 O O . LEU B 1 90 ? 68.45199 44.69264 68.05561 1.000 23.33766 90 LEU B O 1
ATOM 3289 N N . TYR B 1 91 ? 69.33024 43.88379 69.96115 1.000 17.88409 91 TYR B N 1
ATOM 3290 C CA . TYR B 1 91 ? 69.50803 42.55783 69.38341 1.000 17.39469 91 TYR B CA 1
ATOM 3291 C C . TYR B 1 91 ? 68.20605 41.77882 69.22885 1.000 20.01347 91 TYR B C 1
ATOM 3292 O O . TYR B 1 91 ? 68.19198 40.79789 68.48488 1.000 20.87648 91 TYR B O 1
ATOM 3301 N N . ALA B 1 92 ? 67.12155 42.15799 69.91272 1.000 16.37005 92 ALA B N 1
ATOM 3302 C CA . ALA B 1 92 ? 65.87105 41.40854 69.81095 1.000 21.29064 92 ALA B CA 1
ATOM 3303 C C . ALA B 1 92 ? 64.85669 42.22339 69.01828 1.000 21.08934 92 ALA B C 1
ATOM 3304 O O . ALA B 1 92 ? 64.51895 43.34114 69.41367 1.000 22.15574 92 ALA B O 1
ATOM 3306 N N . ASN B 1 93 ? 64.32474 41.65346 67.93779 1.000 23.17531 93 ASN B N 1
ATOM 3307 C CA . ASN B 1 93 ? 63.26525 42.29502 67.15397 1.000 20.20852 93 ASN B CA 1
ATOM 3308 C C . ASN B 1 93 ? 62.00058 41.47639 67.40466 1.000 20.53793 93 ASN B C 1
ATOM 3309 O O . ASN B 1 93 ? 61.89950 40.33037 66.96473 1.000 16.92660 93 ASN B O 1
ATOM 3314 N N . VAL B 1 94 ? 61.06408 42.04410 68.15652 1.000 18.62141 94 VAL B N 1
ATOM 3315 C CA . VAL B 1 94 ? 59.89228 41.32662 68.64720 1.000 19.39077 94 VAL B CA 1
ATOM 3316 C C . VAL B 1 94 ? 58.68707 41.78810 67.83976 1.000 20.81156 94 VAL B C 1
ATOM 3317 O O . VAL B 1 94 ? 58.30992 42.96602 67.90137 1.000 18.33819 94 VAL B O 1
ATOM 3321 N N . ARG B 1 95 ? 58.07197 40.86041 67.10417 1.000 18.55257 95 ARG B N 1
ATOM 3322 C CA . ARG B 1 95 ? 57.00489 41.17067 66.15102 1.000 19.38858 95 ARG B CA 1
ATOM 3323 C C . ARG B 1 95 ? 55.78554 40.30014 66.42210 1.000 23.41566 95 ARG B C 1
ATOM 3324 O O . ARG B 1 95 ? 55.71444 39.13849 65.97983 1.000 24.34648 95 ARG B O 1
ATOM 3332 N N . PRO B 1 96 ? 54.82426 40.81055 67.18577 1.000 20.68072 96 PRO B N 1
ATOM 3333 C CA . PRO B 1 96 ? 53.57514 40.06350 67.41240 1.000 26.68558 96 PRO B CA 1
ATOM 3334 C C . PRO B 1 96 ? 52.65371 40.11753 66.20011 1.000 23.34867 96 PRO B C 1
ATOM 3335 O O . PRO B 1 96 ? 52.46648 41.17175 65.58343 1.000 20.88955 96 PRO B O 1
ATOM 3339 N N . ALA B 1 97 ? 52.04400 38.97261 65.88533 1.000 23.62892 97 ALA B N 1
ATOM 3340 C CA . ALA B 1 97 ? 50.99877 38.85973 64.86375 1.000 26.68734 97 ALA B CA 1
ATOM 3341 C C . ALA B 1 97 ? 49.80057 38.17087 65.52452 1.000 24.62356 97 ALA B C 1
ATOM 3342 O O . ALA B 1 97 ? 49.78912 36.94132 65.67810 1.000 20.44422 97 ALA B O 1
ATOM 3344 N N . ILE B 1 98 ? 48.81690 38.97827 65.92212 1.000 19.53783 98 ILE B N 1
ATOM 3345 C CA . ILE B 1 98 ? 47.63013 38.54912 66.66429 1.000 22.87269 98 ILE B CA 1
ATOM 3346 C C . ILE B 1 98 ? 46.38881 39.05188 65.93186 1.000 23.33669 98 ILE B C 1
ATOM 3347 O O . ILE B 1 98 ? 46.25113 40.25943 65.70122 1.000 26.08418 98 ILE B O 1
ATOM 3352 N N . SER B 1 99 ? 45.48540 38.12952 65.58008 1.000 24.15796 99 SER B N 1
ATOM 3353 C CA . SER B 1 99 ? 44.34807 38.43882 64.71297 1.000 22.65648 99 SER B CA 1
ATOM 3354 C C . SER B 1 99 ? 43.51808 39.61149 65.22907 1.000 25.51319 99 SER B C 1
ATOM 3355 O O . SER B 1 99 ? 43.31850 39.77370 66.43654 1.000 22.41320 99 SER B O 1
ATOM 3358 N N . PHE B 1 100 ? 43.01362 40.41568 64.28998 1.000 23.04576 100 PHE B N 1
ATOM 3359 C CA . PHE B 1 100 ? 42.09763 41.51678 64.56710 1.000 25.57188 100 PHE B CA 1
ATOM 3360 C C . PHE B 1 100 ? 40.70750 41.09251 64.12172 1.000 28.03281 100 PHE B C 1
ATOM 3361 O O . PHE B 1 100 ? 40.48332 40.84886 62.92738 1.000 27.23986 100 PHE B O 1
ATOM 3369 N N . GLU B 1 101 ? 39.77644 41.03431 65.06581 1.000 30.06077 101 GLU B N 1
ATOM 3370 C CA . GLU B 1 101 ? 38.39349 40.73125 64.72172 1.000 27.10434 101 GLU B CA 1
ATOM 3371 C C . GLU B 1 101 ? 37.88728 41.70470 63.66350 1.000 29.38240 101 GLU B C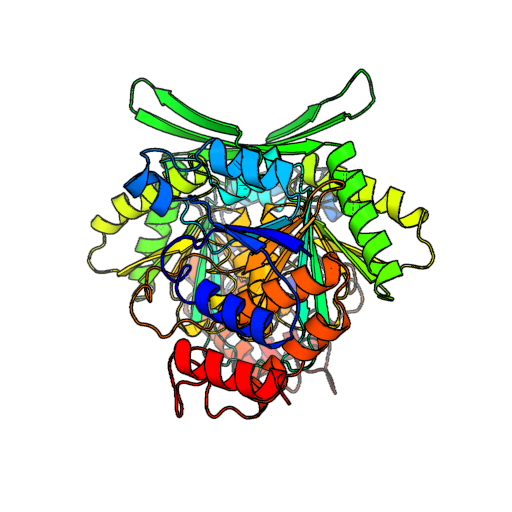 1
ATOM 3372 O O . GLU B 1 101 ? 38.08686 42.92345 63.76785 1.000 25.14297 101 GLU B O 1
ATOM 3378 N N . GLY B 1 102 ? 37.27275 41.15474 62.62004 1.000 31.20053 102 GLY B N 1
ATOM 3379 C CA . GLY B 1 102 ? 36.68090 41.94299 61.55873 1.000 28.59851 102 GLY B CA 1
ATOM 3380 C C . GLY B 1 102 ? 37.45892 41.95966 60.26059 1.000 36.15216 102 GLY B C 1
ATOM 3381 O O . GLY B 1 102 ? 36.92370 42.43682 59.25301 1.000 37.74383 102 GLY B O 1
ATOM 3382 N N . THR B 1 103 ? 38.68439 41.43589 60.22854 1.000 32.52486 103 THR B N 1
ATOM 3383 C CA . THR B 1 103 ? 39.46094 41.47015 58.99316 1.000 29.75638 103 THR B CA 1
ATOM 3384 C C . THR B 1 103 ? 38.92469 40.45856 57.98617 1.000 28.42426 103 THR B C 1
ATOM 3385 O O . THR B 1 103 ? 38.37159 39.41307 58.34231 1.000 24.05729 103 THR B O 1
ATOM 3389 N N . ASP B 1 104 ? 39.12580 40.77224 56.70896 1.000 28.28031 104 ASP B N 1
ATOM 3390 C CA . ASP B 1 104 ? 38.76668 39.87211 55.62014 1.000 31.43016 104 ASP B CA 1
ATOM 3391 C C . ASP B 1 104 ? 39.93038 38.90845 55.38647 1.000 26.31055 104 ASP B C 1
ATOM 3392 O O . ASP B 1 104 ? 40.67952 39.00764 54.41742 1.000 32.69963 104 ASP B O 1
ATOM 3397 N N . THR B 1 105 ? 40.05613 37.93723 56.28273 1.000 29.82975 105 THR B N 1
ATOM 3398 C CA . THR B 1 105 ? 41.17140 36.99912 56.28927 1.000 22.83905 105 THR B CA 1
ATOM 3399 C C . THR B 1 105 ? 40.64601 35.57564 56.39314 1.000 27.71038 105 THR B C 1
ATOM 3400 O O . THR B 1 105 ? 39.59504 35.32651 56.99082 1.000 27.98862 105 THR B O 1
ATOM 3404 N N . ALA B 1 106 ? 41.39330 34.63254 55.81830 1.000 29.62077 106 ALA B N 1
ATOM 3405 C CA . ALA B 1 106 ? 41.01582 33.23025 55.96420 1.000 31.16823 106 ALA B CA 1
ATOM 3406 C C . ALA B 1 106 ? 41.00014 32.81087 57.43136 1.000 28.43384 106 ALA B C 1
ATOM 3407 O O . ALA B 1 106 ? 40.16006 32.00338 57.84063 1.000 33.39562 106 ALA B O 1
ATOM 3409 N N . PHE B 1 107 ? 41.92634 33.33022 58.23813 1.000 22.96665 107 PHE B N 1
ATOM 3410 C CA . PHE B 1 107 ? 42.01984 32.94298 59.63839 1.000 20.12475 107 PHE B CA 1
ATOM 3411 C C . PHE B 1 107 ? 41.62777 34.09598 60.55351 1.000 26.88768 107 PHE B C 1
ATOM 3412 O O . PHE B 1 107 ? 41.81904 35.27065 60.22759 1.000 28.13477 107 PHE B O 1
ATOM 3420 N N . SER B 1 108 ? 41.08887 33.74516 61.71878 1.000 29.17966 108 SER B N 1
ATOM 3421 C CA . SER B 1 108 ? 40.73579 34.72892 62.72559 1.000 23.60102 108 SER B CA 1
ATOM 3422 C C . SER B 1 108 ? 41.35710 34.44649 64.08184 1.000 24.95180 108 SER B C 1
ATOM 3423 O O . SER B 1 108 ? 41.04749 35.16163 65.03561 1.000 23.39710 108 SER B O 1
ATOM 3426 N N . ASP B 1 109 ? 42.18119 33.41055 64.21360 1.000 27.77914 109 ASP B N 1
ATOM 3427 C CA . ASP B 1 109 ? 42.73769 33.04365 65.50883 1.000 28.94322 109 ASP B CA 1
ATOM 3428 C C . ASP B 1 109 ? 44.25825 32.85781 65.43773 1.000 27.31648 109 ASP B C 1
ATOM 3429 O O . ASP B 1 109 ? 44.82962 31.95720 66.06490 1.000 23.25041 109 ASP B O 1
ATOM 3434 N N . VAL B 1 110 ? 44.94119 33.72503 64.69341 1.000 25.67224 110 VAL B N 1
ATOM 3435 C CA . VAL B 1 110 ? 46.39587 33.75394 64.71654 1.000 19.84852 110 VAL B CA 1
ATOM 3436 C C . VAL B 1 110 ? 46.86397 34.44031 65.99088 1.000 23.25202 110 VAL B C 1
ATOM 3437 O O . VAL B 1 110 ? 46.35449 35.50075 66.36995 1.000 24.25793 110 VAL B O 1
ATOM 3441 N N . ASN B 1 111 ? 47.86042 33.85022 66.64617 1.000 19.84946 111 ASN B N 1
ATOM 3442 C CA . ASN B 1 111 ? 48.37707 34.42743 67.87275 1.000 23.32668 111 ASN B CA 1
ATOM 3443 C C . ASN B 1 111 ? 49.82243 33.99037 68.05769 1.000 27.12467 111 ASN B C 1
ATOM 3444 O O . ASN B 1 111 ? 50.11285 33.04646 68.80025 1.000 26.46658 111 ASN B O 1
ATOM 3449 N N . LEU B 1 112 ? 50.74273 34.66702 67.38423 1.000 26.48267 112 LEU B N 1
ATOM 3450 C CA . LEU B 1 112 ? 52.13480 34.24666 67.41049 1.000 23.25915 112 LEU B CA 1
ATOM 3451 C C . LEU B 1 112 ? 53.01679 35.47613 67.59722 1.000 26.74066 112 LEU B C 1
ATOM 3452 O O . LEU B 1 112 ? 52.58338 36.61186 67.39105 1.000 25.73331 112 LEU B O 1
ATOM 3457 N N . VAL B 1 113 ? 54.24571 35.24682 68.04514 1.000 21.08355 113 VAL B N 1
ATOM 3458 C CA . VAL B 1 113 ? 55.23199 36.30944 68.20679 1.000 21.97216 113 VAL B CA 1
ATOM 3459 C C . VAL B 1 113 ? 56.53623 35.83372 67.58365 1.000 20.69719 113 VAL B C 1
ATOM 3460 O O . VAL B 1 113 ? 57.04884 34.77165 67.95751 1.000 24.10214 113 VAL B O 1
ATOM 3464 N N . THR B 1 114 ? 57.06308 36.60004 66.62834 1.000 19.69601 114 THR B N 1
ATOM 3465 C CA . THR B 1 114 ? 58.37671 36.32242 66.06261 1.000 18.39574 114 THR B CA 1
ATOM 3466 C C . THR B 1 114 ? 59.43448 37.08930 66.84249 1.000 20.08335 114 THR B C 1
ATOM 3467 O O . THR B 1 114 ? 59.33011 38.30562 67.01428 1.000 21.53780 114 THR B O 1
ATOM 3471 N N . VAL B 1 115 ? 60.45069 36.37820 67.30088 1.000 16.81221 115 VAL B N 1
ATOM 3472 C CA . VAL B 1 115 ? 61.62398 36.95207 67.92866 1.000 22.12176 115 VAL B CA 1
ATOM 3473 C C . VAL B 1 115 ? 62.76357 36.74191 66.95473 1.000 16.89706 115 VAL B C 1
ATOM 3474 O O . VAL B 1 115 ? 63.24398 35.61070 66.76442 1.000 22.97183 115 VAL B O 1
ATOM 3478 N N . ARG B 1 116 ? 63.18053 37.83814 66.32984 1.000 19.30306 116 ARG B N 1
ATOM 3479 C CA . ARG B 1 116 ? 64.16166 37.83987 65.25669 1.000 24.11184 116 ARG B CA 1
ATOM 3480 C C . ARG B 1 116 ? 65.48133 38.37242 65.80023 1.000 17.28585 116 ARG B C 1
ATOM 3481 O O . ARG B 1 116 ? 65.52346 39.47755 66.36643 1.000 16.51338 116 ARG B O 1
ATOM 3489 N N . GLU B 1 117 ? 66.54461 37.57778 65.66063 1.000 21.21506 117 GLU B N 1
ATOM 3490 C CA . GLU B 1 117 ? 67.88542 38.10246 65.88411 1.000 23.88460 117 GLU B CA 1
ATOM 3491 C C . GLU B 1 117 ? 68.09330 39.29704 64.96015 1.000 24.11233 117 GLU B C 1
ATOM 3492 O O . GLU B 1 117 ? 67.85950 39.21833 63.75108 1.000 20.44711 117 GLU B O 1
ATOM 3498 N N . ASN B 1 118 ? 68.53699 40.40329 65.53983 1.000 17.58088 118 ASN B N 1
ATOM 3499 C CA . ASN B 1 118 ? 68.37854 41.70739 64.93195 1.000 21.65062 118 ASN B CA 1
ATOM 3500 C C . ASN B 1 118 ? 69.69949 42.37728 64.58971 1.000 26.89630 118 ASN B C 1
ATOM 3501 O O . ASN B 1 118 ? 69.67586 43.52086 64.12968 1.000 24.88150 118 ASN B O 1
ATOM 3506 N N . THR B 1 119 ? 70.85028 41.72942 64.83100 1.000 21.64819 119 THR B N 1
ATOM 3507 C CA . THR B 1 119 ? 72.14452 42.39670 64.65179 1.000 27.38570 119 THR B CA 1
ATOM 3508 C C . THR B 1 119 ? 73.12562 41.68743 63.72179 1.000 27.46310 119 THR B C 1
ATOM 3509 O O . THR B 1 119 ? 74.09919 42.32422 63.29695 1.000 24.30176 119 THR B O 1
ATOM 3513 N N . GLU B 1 120 ? 72.92443 40.41635 63.38719 1.000 19.58007 120 GLU B N 1
ATOM 3514 C CA . GLU B 1 120 ? 73.93445 39.73112 62.58435 1.000 23.78305 120 GLU B CA 1
ATOM 3515 C C . GLU B 1 120 ? 73.27890 38.88369 61.48756 1.000 19.90716 120 GLU B C 1
ATOM 3516 O O . GLU B 1 120 ? 72.33594 39.33822 60.83141 1.000 24.41917 120 GLU B O 1
ATOM 3522 N N . GLY B 1 121 ? 73.75978 37.66410 61.27483 1.000 16.67053 121 GLY B N 1
ATOM 3523 C CA . GLY B 1 121 ? 73.28673 36.86964 60.14313 1.000 20.36385 121 GLY B CA 1
ATOM 3524 C C . GLY B 1 121 ? 73.67801 37.50646 58.82145 1.000 21.30250 121 GLY B C 1
ATOM 3525 O O . GLY B 1 121 ? 74.78328 38.03572 58.65580 1.000 22.64399 121 GLY B O 1
ATOM 3526 N N . LEU B 1 122 ? 72.74660 37.48853 57.87348 1.000 25.55432 122 LEU B N 1
ATOM 3527 C CA . LEU B 1 122 ? 72.97611 38.06987 56.55486 1.000 22.14339 122 LEU B CA 1
ATOM 3528 C C . LEU B 1 122 ? 72.86934 39.58209 56.56425 1.000 31.15851 122 LEU B C 1
ATOM 3529 O O . LEU B 1 122 ? 72.93419 40.18597 55.49282 1.000 22.20925 122 LEU B O 1
ATOM 3534 N N . TYR B 1 123 ? 72.70585 40.18718 57.74540 1.000 24.00813 123 TYR B N 1
ATOM 3535 C CA . TYR B 1 123 ? 72.66813 41.63381 57.92332 1.000 21.91476 123 TYR B CA 1
ATOM 3536 C C . TYR B 1 123 ? 73.97674 42.17319 58.47166 1.000 24.90172 123 TYR B C 1
ATOM 3537 O O . TYR B 1 123 ? 74.05306 43.35199 58.83156 1.000 23.92446 123 TYR B O 1
ATOM 3546 N N . ALA B 1 124 ? 75.01113 41.33234 58.54696 1.000 22.78397 124 ALA B N 1
ATOM 3547 C CA . ALA B 1 124 ? 76.30967 41.79112 59.03329 1.000 23.32389 124 ALA B CA 1
ATOM 3548 C C . ALA B 1 124 ? 76.92172 42.88458 58.16176 1.000 23.27291 124 ALA B C 1
ATOM 3549 O O . ALA B 1 124 ? 77.85318 43.55792 58.60222 1.000 30.30418 124 ALA B O 1
ATOM 3551 N N . GLY B 1 125 ? 76.45889 43.06126 56.92965 1.000 24.55894 125 GLY B N 1
ATOM 3552 C CA . GLY B 1 125 ? 77.04082 44.08363 56.08187 1.000 24.16389 125 GLY B CA 1
ATOM 3553 C C . GLY B 1 125 ? 78.33991 43.66944 55.42064 1.000 33.03656 125 GLY B C 1
ATOM 3554 O O . GLY B 1 125 ? 79.15979 44.53641 55.08225 1.000 26.92685 125 GLY B O 1
ATOM 3555 N N . ILE B 1 126 ? 78.55947 42.36708 55.22575 1.000 17.94944 126 ILE B N 1
ATOM 3556 C CA . ILE B 1 126 ? 79.83763 41.84557 54.73082 1.000 24.98062 126 ILE B CA 1
ATOM 3557 C C . ILE B 1 126 ? 79.61454 41.21408 53.36084 1.000 25.62599 126 ILE B C 1
ATOM 3558 O O . ILE B 1 126 ? 78.98360 40.15628 53.25618 1.000 22.88988 126 ILE B O 1
ATOM 3563 N N . GLU B 1 127 ? 80.08478 41.88507 52.30703 1.000 19.66028 127 GLU B N 1
ATOM 3564 C CA . GLU B 1 127 ? 79.90575 41.44004 50.92700 1.000 22.30738 127 GLU B CA 1
ATOM 3565 C C . GLU B 1 127 ? 81.00337 42.02737 50.07246 1.000 27.97051 127 GLU B C 1
ATOM 3566 O O . GLU B 1 127 ? 81.61110 43.03824 50.42426 1.000 26.68638 127 GLU B O 1
ATOM 3572 N N . HIS B 1 128 ? 81.16101 41.44613 48.88849 1.000 18.83283 128 HIS B N 1
ATOM 3573 C CA . HIS B 1 128 ? 82.10931 42.00391 47.94123 1.000 26.79096 128 HIS B CA 1
ATOM 3574 C C . HIS B 1 128 ? 81.78827 41.48336 46.55165 1.000 22.63713 128 HIS B C 1
ATOM 3575 O O . HIS B 1 128 ? 81.15380 40.44252 46.38046 1.000 22.51835 128 HIS B O 1
ATOM 3582 N N . PHE B 1 129 ? 82.22083 42.23845 45.56165 1.000 24.98476 129 PHE B N 1
ATOM 3583 C CA . PHE B 1 129 ? 82.27548 41.74557 44.19912 1.000 22.69872 129 PHE B CA 1
ATOM 3584 C C . PHE B 1 129 ? 83.61165 41.05517 43.96846 1.000 23.83630 129 PHE B C 1
ATOM 3585 O O . PHE B 1 129 ? 84.61506 41.38253 44.60014 1.000 27.65868 129 PHE B O 1
ATOM 3593 N N . ILE B 1 130 ? 83.61293 40.07893 43.07594 1.000 22.62132 130 ILE B N 1
ATOM 3594 C CA . ILE B 1 130 ? 84.83343 39.55750 42.48685 1.000 23.86085 130 ILE B CA 1
ATOM 3595 C C . ILE B 1 130 ? 84.89975 40.12560 41.08214 1.000 29.91057 130 ILE B C 1
ATOM 3596 O O . ILE B 1 130 ? 83.99889 39.87665 40.25634 1.000 27.12648 130 ILE B O 1
ATOM 3601 N N . LYS B 1 131 ? 85.96262 40.90097 40.84649 1.000 28.43482 131 LYS B N 1
ATOM 3602 C CA . LYS B 1 131 ? 86.15929 41.70347 39.65648 1.000 36.51766 131 LYS B CA 1
ATOM 3603 C C . LYS B 1 131 ? 87.51718 41.42138 39.04156 1.000 36.89002 131 LYS B C 1
ATOM 3604 O O . LYS B 1 131 ? 88.47877 41.07244 39.73646 1.000 36.43562 131 LYS B O 1
ATOM 3610 N N A VAL B 1 132 ? 87.57480 41.58553 37.72433 0.370 34.84394 132 VAL B N 1
ATOM 3611 N N B VAL B 1 132 ? 87.59089 41.57802 37.72778 0.630 34.88370 132 VAL B N 1
ATOM 3612 C CA A VAL B 1 132 ? 88.81543 41.75010 36.97793 0.370 34.06667 132 VAL B CA 1
ATOM 3613 C CA B VAL B 1 132 ? 88.85813 41.75131 37.03118 0.630 34.04206 132 VAL B CA 1
ATOM 3614 C C A VAL B 1 132 ? 88.81120 43.18884 36.47895 0.370 35.44732 132 VAL B C 1
ATOM 3615 C C B VAL B 1 132 ? 88.83652 43.16756 36.48240 0.630 35.48424 132 VAL B C 1
ATOM 3616 O O A VAL B 1 132 ? 88.00080 43.55054 35.61503 0.370 32.51011 132 VAL B O 1
ATOM 3617 O O B VAL B 1 132 ? 88.03891 43.48793 35.59125 0.630 32.31824 132 VAL B O 1
ATOM 3624 N N . ASP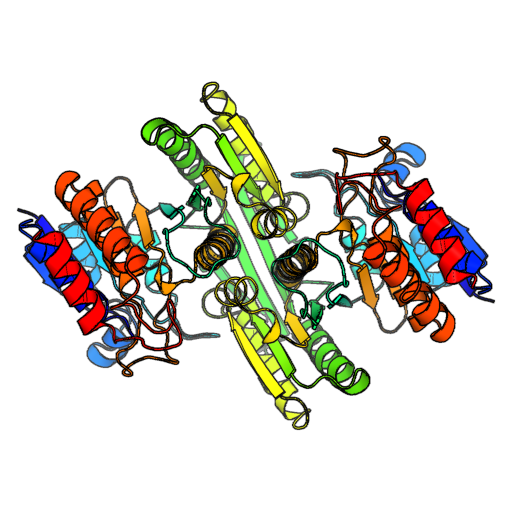 B 1 133 ? 89.69013 44.02001 37.04611 1.000 35.33661 133 ASP B N 1
ATOM 3625 C CA . ASP B 1 133 ? 89.63456 45.45490 36.81342 1.000 32.02581 133 ASP B CA 1
ATOM 3626 C C . ASP B 1 133 ? 88.23288 45.93311 37.18297 1.000 35.82546 133 ASP B C 1
ATOM 3627 O O . ASP B 1 133 ? 87.83466 45.84897 38.34739 1.000 43.00245 133 ASP B O 1
ATOM 3632 N N . GLU B 1 134 ? 87.46360 46.40844 36.21715 1.000 29.09856 134 GLU B N 1
ATOM 3633 C CA . GLU B 1 134 ? 86.16706 46.98512 36.51545 1.000 37.08793 134 GLU B CA 1
ATOM 3634 C C . GLU B 1 134 ? 85.00238 46.06503 36.15171 1.000 38.58418 134 GLU B C 1
ATOM 3635 O O . GLU B 1 134 ? 83.84230 46.40671 36.41033 1.000 40.78126 134 GLU B O 1
ATOM 3641 N N . GLU B 1 135 ? 85.27819 44.88969 35.60736 1.000 36.15298 135 GLU B N 1
ATOM 3642 C CA . GLU B 1 135 ? 84.23723 43.93898 35.24620 1.000 36.76904 135 GLU B CA 1
ATOM 3643 C C . GLU B 1 135 ? 83.91587 43.01463 36.42272 1.000 36.25794 135 GLU B C 1
ATOM 3644 O O . GLU B 1 135 ? 84.81194 42.36268 36.97687 1.000 28.28618 135 GLU B O 1
ATOM 3650 N N . LYS B 1 136 ? 82.63167 42.95329 36.78544 1.000 32.68368 136 LYS B N 1
ATOM 3651 C CA . LYS B 1 136 ? 82.14696 42.09616 37.86619 1.000 33.65782 136 LYS B CA 1
ATOM 3652 C C . LYS B 1 136 ? 81.87879 40.69483 37.32652 1.000 32.57191 136 LYS B C 1
ATOM 3653 O O . LYS B 1 136 ? 81.00007 40.51343 36.47897 1.000 33.01040 136 LYS B O 1
ATOM 3659 N N . ILE B 1 137 ? 82.61899 39.69923 37.80790 1.000 25.62889 137 ILE B N 1
ATOM 3660 C CA . ILE B 1 137 ? 82.34775 38.33527 37.37273 1.000 29.36950 137 ILE B CA 1
ATOM 3661 C C . ILE B 1 137 ? 81.52724 37.56596 38.40350 1.000 26.82108 137 ILE B C 1
ATOM 3662 O O . ILE B 1 137 ? 80.84745 36.59226 38.03298 1.000 26.71325 137 ILE B O 1
ATOM 3667 N N . ALA B 1 138 ? 81.54753 37.98027 39.67022 1.000 23.45113 138 ALA B N 1
ATOM 3668 C CA . ALA B 1 138 ? 80.74370 37.28225 40.66588 1.000 22.19476 138 ALA B CA 1
ATOM 3669 C C . ALA B 1 138 ? 80.57851 38.18707 41.87057 1.000 18.56777 138 ALA B C 1
ATOM 3670 O O . ALA B 1 138 ? 81.16742 39.25883 41.94147 1.000 23.00404 138 ALA B O 1
ATOM 3672 N N . ALA B 1 139 ? 79.78303 37.72393 42.83117 1.000 17.17277 139 ALA B N 1
ATOM 3673 C CA . ALA B 1 139 ? 79.54474 38.44579 44.06470 1.000 20.79634 139 ALA B CA 1
ATOM 3674 C C . ALA B 1 139 ? 79.40460 37.45062 45.20673 1.000 22.83809 139 ALA B C 1
ATOM 3675 O O . ALA B 1 139 ? 78.96149 36.31431 45.01633 1.000 20.16717 139 ALA B O 1
ATOM 3677 N N . GLU B 1 140 ? 79.77251 37.89453 46.40252 1.000 20.36548 140 GLU B N 1
ATOM 3678 C CA . GLU B 1 140 ? 79.64749 37.06662 47.58608 1.000 19.37166 140 GLU B CA 1
ATOM 3679 C C . GLU B 1 140 ? 79.09140 37.90659 48.72347 1.000 21.65980 140 GLU B C 1
ATOM 3680 O O . GLU B 1 140 ? 79.37825 39.09860 48.83368 1.000 22.24580 140 GLU B O 1
ATOM 3686 N N . SER B 1 141 ? 78.29981 37.25977 49.57136 1.000 20.69098 141 SER B N 1
ATOM 3687 C CA . SER B 1 141 ? 77.73437 37.85259 50.77280 1.000 15.65609 141 SER B CA 1
ATOM 3688 C C . SER B 1 141 ? 77.95271 36.88115 51.91997 1.000 23.97119 141 SER B C 1
ATOM 3689 O O . SER B 1 141 ? 77.76302 35.67309 51.75926 1.000 22.31110 141 SER B O 1
ATOM 3692 N N . ILE B 1 142 ? 78.35497 37.38992 53.07527 1.000 19.67041 142 ILE B N 1
ATOM 3693 C CA . ILE B 1 142 ? 78.71260 36.53437 54.20086 1.000 21.84013 142 ILE B CA 1
ATOM 3694 C C . ILE B 1 142 ? 77.66566 36.69039 55.29364 1.000 18.67165 142 ILE B C 1
ATOM 3695 O O . ILE B 1 142 ? 77.37416 37.80958 55.73453 1.000 22.37969 142 ILE B O 1
ATOM 3700 N N . ALA B 1 143 ? 77.06894 35.57361 55.69461 1.000 18.31951 143 ALA B N 1
ATOM 3701 C CA . ALA B 1 143 ? 76.24321 35.51457 56.89144 1.000 20.35575 143 ALA B CA 1
ATOM 3702 C C . ALA B 1 143 ? 77.13673 35.19744 58.08965 1.000 20.96607 143 ALA B C 1
ATOM 3703 O O . ALA B 1 143 ? 77.98174 34.30095 58.01082 1.000 21.52796 143 ALA B O 1
ATOM 3705 N N . VAL B 1 144 ? 76.95644 35.93174 59.18928 1.000 20.23831 144 VAL B N 1
ATOM 3706 C CA . VAL B 1 144 ? 77.74085 35.74690 60.41274 1.000 21.62768 144 VAL B CA 1
ATOM 3707 C C . VAL B 1 144 ? 76.81613 35.37080 61.56611 1.000 22.47252 144 VAL B C 1
ATOM 3708 O O . VAL B 1 144 ? 75.85075 36.08468 61.84816 1.000 22.67176 144 VAL B O 1
ATOM 3712 N N . VAL B 1 145 ? 77.13414 34.27724 62.25124 1.000 18.67748 145 VAL B N 1
ATOM 3713 C CA . VAL B 1 145 ? 76.47218 33.86845 63.48362 1.000 19.35542 145 VAL B CA 1
ATOM 3714 C C . VAL B 1 145 ? 77.52584 33.74321 64.57370 1.000 20.11768 145 VAL B C 1
ATOM 3715 O O . VAL B 1 145 ? 78.49923 33.01043 64.39823 1.000 18.39597 145 VAL B O 1
ATOM 3719 N N . THR B 1 146 ? 77.32145 34.41912 65.70708 1.000 20.64807 146 THR B N 1
ATOM 3720 C CA . THR B 1 146 ? 78.20867 34.26010 66.85587 1.000 22.77998 146 THR B CA 1
ATOM 3721 C C . THR B 1 146 ? 77.52599 33.43141 67.93658 1.000 22.06849 146 THR B C 1
ATOM 3722 O O . THR B 1 146 ? 76.29620 33.44400 68.07252 1.000 20.55575 146 THR B O 1
ATOM 3726 N N . ARG B 1 147 ? 78.33512 32.71668 68.71961 1.000 18.09011 147 ARG B N 1
ATOM 3727 C CA . ARG B 1 147 ? 77.78394 32.01706 69.87785 1.000 23.55518 147 ARG B CA 1
ATOM 3728 C C . ARG B 1 147 ? 77.02956 32.98458 70.77868 1.000 21.58355 147 ARG B C 1
ATOM 3729 O O . ARG B 1 147 ? 75.91338 32.69685 71.23823 1.000 21.13594 147 ARG B O 1
ATOM 3737 N N . LYS B 1 148 ? 77.57542 34.17441 70.96988 1.000 22.73426 148 LYS B N 1
ATOM 3738 C CA . LYS B 1 148 ? 77.02402 35.01104 72.02087 1.000 25.28434 148 LYS B CA 1
ATOM 3739 C C . LYS B 1 148 ? 75.74649 35.71734 71.53704 1.000 25.00310 148 LYS B C 1
ATOM 3740 O O . LYS B 1 148 ? 74.76139 35.84523 72.29174 1.000 25.12569 148 LYS B O 1
ATOM 3746 N N . GLY B 1 149 ? 75.70843 36.07543 70.24080 1.000 23.47672 149 GLY B N 1
ATOM 3747 C CA . GLY B 1 149 ? 74.48826 36.61249 69.64372 1.000 25.76312 149 GLY B CA 1
ATOM 3748 C C . GLY B 1 149 ? 73.34392 35.62313 69.66875 1.000 20.14959 149 GLY B C 1
ATOM 3749 O O . GLY B 1 149 ? 72.19823 35.98903 69.97080 1.000 22.54644 149 GLY B O 1
ATOM 3750 N N . SER B 1 150 ? 73.63999 34.35535 69.34788 1.000 20.12346 150 SER B N 1
ATOM 3751 C CA . SER B 1 150 ? 72.62240 33.30614 69.38902 1.000 22.53587 150 SER B CA 1
ATOM 3752 C C . SER B 1 150 ? 72.11514 33.09099 70.80890 1.000 20.95268 150 SER B C 1
ATOM 3753 O O . SER B 1 150 ? 70.90286 32.97030 71.03933 1.000 24.20793 150 SER B O 1
ATOM 3756 N N . GLU B 1 151 ? 73.03945 33.00922 71.76922 1.000 19.60030 151 GLU B N 1
ATOM 3757 C CA . GLU B 1 151 ? 72.66318 32.84085 73.17274 1.000 34.14127 151 GLU B CA 1
ATOM 3758 C C . GLU B 1 151 ? 71.67672 33.91888 73.62035 1.000 26.72373 151 GLU B C 1
ATOM 3759 O O . GLU B 1 151 ? 70.64752 33.60789 74.23461 1.000 22.79094 151 GLU B O 1
ATOM 3765 N N . ARG B 1 152 ? 71.96822 35.19496 73.33144 1.000 19.31098 152 ARG B N 1
ATOM 3766 C CA . ARG B 1 152 ? 71.07421 36.23194 73.85545 1.000 25.59752 152 ARG B CA 1
ATOM 3767 C C . ARG B 1 152 ? 69.72394 36.24372 73.12947 1.000 22.91887 152 ARG B C 1
ATOM 3768 O O . ARG B 1 152 ? 68.68481 36.44686 73.77131 1.000 21.21789 152 ARG B O 1
ATOM 3776 N N . ILE B 1 153 ? 69.69377 35.99642 71.81288 1.000 18.82972 153 ILE B N 1
ATOM 3777 C CA . ILE B 1 153 ? 68.37336 36.04324 71.18524 1.000 17.18621 153 ILE B CA 1
ATOM 3778 C C . ILE B 1 153 ? 67.51919 34.86564 71.65166 1.000 19.10649 153 ILE B C 1
ATOM 3779 O O . ILE B 1 153 ? 66.31710 35.01063 71.90433 1.000 21.64313 153 ILE B O 1
ATOM 3784 N N . ILE B 1 154 ? 68.12715 33.70044 71.84679 1.000 20.32599 154 ILE B N 1
ATOM 3785 C CA . ILE B 1 154 ? 67.31814 32.55175 72.23377 1.000 20.67014 154 ILE B CA 1
ATOM 3786 C C . ILE B 1 154 ? 66.87899 32.66581 73.69261 1.000 22.72636 154 ILE B C 1
ATOM 3787 O O . ILE B 1 154 ? 65.72199 32.35767 74.02983 1.000 24.69916 154 ILE B O 1
ATOM 3792 N N . ARG B 1 155 ? 67.76593 33.14131 74.58208 1.000 21.26453 155 ARG B N 1
ATOM 3793 C CA . ARG B 1 155 ? 67.31502 33.40126 75.95150 1.000 26.77646 155 ARG B CA 1
ATOM 3794 C C . ARG B 1 155 ? 66.23373 34.47485 75.97658 1.000 27.90016 155 ARG B C 1
ATOM 3795 O O . ARG B 1 155 ? 65.29581 34.39888 76.78125 1.000 23.30292 155 ARG B O 1
ATOM 3803 N N . TYR B 1 156 ? 66.35589 35.50192 75.13176 1.000 20.77892 156 TYR B N 1
ATOM 3804 C CA . TYR B 1 156 ? 65.28666 36.48671 75.07025 1.000 24.61139 156 TYR B CA 1
ATOM 3805 C C . TYR B 1 156 ? 63.96686 35.82195 74.70556 1.000 24.07435 156 TYR B C 1
ATOM 3806 O O . TYR B 1 156 ? 62.92528 36.15521 75.28025 1.000 22.63288 156 TYR B O 1
ATOM 3815 N N . ALA B 1 157 ? 63.99021 34.87709 73.75793 1.000 19.30361 157 ALA B N 1
ATOM 3816 C CA . ALA B 1 157 ? 62.74685 34.22882 73.34203 1.000 21.32174 157 ALA B CA 1
ATOM 3817 C C . ALA B 1 157 ? 62.12047 33.44117 74.49224 1.000 23.20763 157 ALA B C 1
ATOM 3818 O O . ALA B 1 157 ? 60.90561 33.51013 74.71985 1.000 18.78306 157 ALA B O 1
ATOM 3820 N N . PHE B 1 158 ? 62.93463 32.67668 75.22327 1.000 19.10451 158 PHE B N 1
ATOM 3821 C CA . PHE B 1 158 ? 62.40076 31.92297 76.36683 1.000 24.18774 158 PHE B CA 1
ATOM 3822 C C . PHE B 1 158 ? 61.93612 32.83756 77.50586 1.000 24.29651 158 PHE B C 1
ATOM 3823 O O . PHE B 1 158 ? 60.87494 32.60695 78.11524 1.000 23.35610 158 PHE B O 1
ATOM 3831 N N . ASP B 1 159 ? 62.73006 33.85542 77.84058 1.000 21.34740 159 ASP B N 1
ATOM 3832 C CA . ASP B 1 159 ? 62.31711 34.79405 78.87858 1.000 24.89535 159 ASP B CA 1
ATOM 3833 C C . ASP B 1 159 ? 61.00692 35.46304 78.49919 1.000 27.45807 159 ASP B C 1
ATOM 3834 O O . ASP B 1 159 ? 60.11812 35.64269 79.33904 1.000 29.63488 159 ASP B O 1
ATOM 3839 N N . TYR B 1 160 ? 60.86514 35.81256 77.22224 1.000 27.51799 160 TYR B N 1
ATOM 3840 C CA . TYR B 1 160 ? 59.65238 36.44906 76.75311 1.000 26.82209 160 TYR B CA 1
ATOM 3841 C C . TYR B 1 160 ? 58.47750 35.50311 76.84912 1.000 23.84492 160 TYR B C 1
ATOM 3842 O O . TYR B 1 160 ? 57.37512 35.91139 77.23233 1.000 23.98891 160 TYR B O 1
ATOM 3851 N N . ALA B 1 161 ? 58.68718 34.24381 76.46781 1.000 23.63861 161 ALA B N 1
ATOM 3852 C CA . ALA B 1 161 ? 57.62967 33.25246 76.60745 1.000 25.50362 161 ALA B CA 1
ATOM 3853 C C . ALA B 1 161 ? 57.13915 33.18400 78.04935 1.000 29.08364 161 ALA B C 1
ATOM 3854 O O . ALA B 1 161 ? 55.93049 33.15115 78.30324 1.000 28.51689 161 ALA B O 1
ATOM 3856 N N . ARG B 1 162 ? 58.06361 33.17479 79.00819 1.000 30.46732 162 ARG B N 1
ATOM 3857 C CA . ARG B 1 162 ? 57.65228 33.16545 80.41125 1.000 39.32676 162 ARG B CA 1
ATOM 3858 C C . ARG B 1 162 ? 56.86784 34.42178 80.75995 1.000 39.36968 162 ARG B C 1
ATOM 3859 O O . ARG B 1 162 ? 55.75096 34.35285 81.29049 1.000 41.71098 162 ARG B O 1
ATOM 3867 N N . ARG B 1 163 ? 57.45216 35.58220 80.47603 1.000 32.05822 163 ARG B N 1
ATOM 3868 C CA . ARG B 1 163 ? 56.84858 36.85271 80.85146 1.000 29.93183 163 ARG B CA 1
ATOM 3869 C C . ARG B 1 163 ? 55.46804 37.03250 80.22082 1.000 39.60583 163 ARG B C 1
ATOM 3870 O O . ARG B 1 163 ? 54.57285 37.61736 80.83977 1.000 40.55412 163 ARG B O 1
ATOM 3878 N N . ALA B 1 164 ? 55.26609 36.52390 79.00781 1.000 33.79849 164 ALA B N 1
ATOM 3879 C CA . ALA B 1 164 ? 53.98758 36.64329 78.31536 1.000 31.97891 164 ALA B CA 1
ATOM 3880 C C . ALA B 1 164 ? 53.04543 35.47147 78.58411 1.000 36.15196 164 ALA B C 1
ATOM 3881 O O . ALA B 1 164 ? 51.95404 35.42973 78.00742 1.000 34.90258 164 ALA B O 1
ATOM 3883 N N . ARG B 1 165 ? 53.43849 34.52070 79.43317 1.000 36.36294 165 ARG B N 1
ATOM 3884 C CA . ARG B 1 165 ? 52.63546 33.32385 79.71549 1.000 41.25884 165 ARG B CA 1
ATOM 3885 C C . ARG B 1 165 ? 52.33457 32.54156 78.43678 1.000 37.70525 165 ARG B C 1
ATOM 3886 O O . ARG B 1 165 ? 51.24113 31.99913 78.25790 1.000 42.25053 165 ARG B O 1
ATOM 3894 N N . ARG B 1 166 ? 53.32050 32.44491 77.55581 1.000 31.67959 166 ARG B N 1
ATOM 3895 C CA . ARG B 1 166 ? 53.22525 31.56832 76.40092 1.000 27.78157 166 ARG B CA 1
ATOM 3896 C C . ARG B 1 166 ? 53.89740 30.23023 76.70534 1.000 27.31776 166 ARG B C 1
ATOM 3897 O O . ARG B 1 166 ? 54.66838 30.09453 77.65770 1.000 31.71445 166 ARG B O 1
ATOM 3905 N N . LYS B 1 167 ? 53.60455 29.23816 75.86615 1.000 27.40561 167 LYS B N 1
ATOM 3906 C CA . LYS B 1 167 ? 53.86948 27.84812 76.20785 1.000 31.28955 167 LYS B CA 1
ATOM 3907 C C . LYS B 1 167 ? 54.95544 27.19956 75.37269 1.000 32.64297 167 LYS B C 1
ATOM 3908 O O . LYS B 1 167 ? 55.53129 26.20219 75.81662 1.000 27.66886 167 LYS B O 1
ATOM 3914 N N . LYS B 1 168 ? 55.25847 27.73994 74.19274 1.000 33.28455 168 LYS B N 1
ATOM 3915 C CA . LYS B 1 168 ? 56.13847 27.06004 73.25751 1.000 27.73524 168 LYS B CA 1
ATOM 3916 C C . LYS B 1 168 ? 57.02731 28.05173 72.51822 1.000 27.43306 168 LYS B C 1
ATOM 3917 O O . LYS B 1 168 ? 56.58065 29.12967 72.10373 1.000 24.46848 168 LYS B O 1
ATOM 3923 N N . VAL B 1 169 ? 58.29367 27.67295 72.38193 1.000 23.24943 169 VAL B N 1
ATOM 3924 C CA . VAL B 1 169 ? 59.25965 28.32472 71.51068 1.000 21.24145 169 VAL B CA 1
ATOM 3925 C C . VAL B 1 169 ? 59.62649 27.35017 70.40421 1.000 24.93040 169 VAL B C 1
ATOM 3926 O O . VAL B 1 169 ? 60.04679 26.21683 70.68230 1.000 26.41375 169 VAL B O 1
ATOM 3930 N N . THR B 1 170 ? 59.48019 27.79576 69.15694 1.000 24.15450 170 THR B N 1
ATOM 3931 C CA . THR B 1 170 ? 59.90464 27.07034 67.96457 1.000 20.91838 170 THR B CA 1
ATOM 3932 C C . THR B 1 170 ? 61.08762 27.78836 67.32339 1.000 21.47757 170 THR B C 1
ATOM 3933 O O . THR B 1 170 ? 60.94846 28.93416 66.88554 1.000 24.12841 170 THR B O 1
ATOM 3937 N N . LEU B 1 171 ? 62.23667 27.11194 67.24156 1.000 17.87140 171 LEU B N 1
ATOM 3938 C CA . LEU B 1 171 ? 63.42072 27.66549 66.59007 1.000 22.79597 171 LEU B CA 1
ATOM 3939 C C . LEU B 1 171 ? 63.40725 27.32919 65.09944 1.000 19.93354 171 LEU B C 1
ATOM 3940 O O . LEU B 1 171 ? 63.32917 26.15853 64.71724 1.000 22.80628 171 LEU B O 1
ATOM 3945 N N . VAL B 1 172 ? 63.51358 28.34767 64.25818 1.000 17.56581 172 VAL B N 1
ATOM 3946 C CA . VAL B 1 172 ? 63.42528 28.16801 62.81259 1.000 16.73625 172 VAL B CA 1
ATOM 3947 C C . VAL B 1 172 ? 64.80919 28.33781 62.21079 1.000 18.23222 172 VAL B C 1
ATOM 3948 O O . VAL B 1 172 ? 65.51428 29.30168 62.52905 1.000 20.99815 172 VAL B O 1
ATOM 3952 N N . HIS B 1 173 ? 65.18848 27.41838 61.32371 1.000 18.18290 173 HIS B N 1
ATOM 3953 C CA . HIS B 1 173 ? 66.56982 27.34100 60.86412 1.000 18.90786 173 HIS B CA 1
ATOM 3954 C C . HIS B 1 173 ? 66.61701 26.70570 59.47924 1.000 17.65870 173 HIS B C 1
ATOM 3955 O O . HIS B 1 173 ? 65.62367 26.18224 58.97682 1.000 16.59038 173 HIS B O 1
ATOM 3962 N N . LYS B 1 174 ? 67.80582 26.69448 58.89154 1.000 17.37428 174 LYS B N 1
ATOM 3963 C CA . LYS B 1 174 ? 68.07815 25.91625 57.68470 1.000 20.80017 174 LYS B CA 1
ATOM 3964 C C . LYS B 1 174 ? 69.38215 25.13743 57.86665 1.000 17.95893 174 LYS B C 1
ATOM 3965 O O . LYS B 1 174 ? 70.30944 25.18906 57.05571 1.000 21.08665 174 LYS B O 1
ATOM 3971 N N . ALA B 1 175 ? 69.44863 24.36837 58.94664 1.000 16.62463 175 ALA B N 1
ATOM 3972 C CA . ALA B 1 175 ? 70.70991 23.77408 59.35868 1.000 22.42889 175 ALA B CA 1
ATOM 3973 C C . ALA B 1 175 ? 71.06979 22.52920 58.56286 1.000 20.95785 175 ALA B C 1
ATOM 3974 O O . ALA B 1 175 ? 72.19825 22.04457 58.68251 1.000 21.32311 175 ALA B O 1
ATOM 3976 N N . ASN B 1 176 ? 70.16151 22.00815 57.74021 1.000 21.57165 176 ASN B N 1
ATOM 3977 C CA . ASN B 1 176 ? 70.56396 20.92753 56.84907 1.000 19.76050 176 ASN B CA 1
ATOM 3978 C C . ASN B 1 176 ? 71.48295 21.43142 55.74540 1.000 22.59067 176 ASN B C 1
ATOM 3979 O O . ASN B 1 176 ? 72.41368 20.72017 55.34788 1.000 25.04858 176 ASN B O 1
ATOM 3984 N N . ILE B 1 177 ? 71.27370 22.65568 55.26855 1.000 19.84795 177 ILE B N 1
ATOM 3985 C CA . ILE B 1 177 ? 72.09322 23.23678 54.20035 1.000 18.16257 177 ILE B CA 1
ATOM 3986 C C . ILE B 1 177 ? 73.17153 24.16541 54.75465 1.000 23.93159 177 ILE B C 1
ATOM 3987 O O . ILE B 1 177 ? 74.32595 24.12328 54.33103 1.000 19.86986 177 ILE B O 1
ATOM 3992 N N . LEU B 1 178 ? 72.79007 25.04959 55.66637 1.000 19.00099 178 LEU B N 1
ATOM 3993 C CA . LEU B 1 178 ? 73.71994 25.95546 56.33704 1.000 20.75387 178 LEU B CA 1
ATOM 3994 C C . LEU B 1 178 ? 74.15729 25.28352 57.63526 1.000 17.96022 178 LEU B C 1
ATOM 3995 O O . LEU B 1 178 ? 73.69620 25.58988 58.73302 1.000 22.09175 178 LEU B O 1
ATOM 4000 N N . LYS B 1 179 ? 75.03419 24.29993 57.47424 1.000 18.52296 179 LYS B N 1
ATOM 4001 C CA . LYS B 1 179 ? 75.40649 23.46036 58.60265 1.000 21.25941 179 LYS B CA 1
ATOM 4002 C C . LYS B 1 179 ? 76.16473 24.24042 59.66847 1.000 21.10966 179 LYS B C 1
ATOM 4003 O O . LYS B 1 179 ? 76.11068 23.88068 60.84701 1.000 28.83299 179 LYS B O 1
ATOM 4009 N N . CYS B 1 180 ? 76.89769 25.28314 59.28426 1.000 28.64956 180 CYS B N 1
ATOM 4010 C CA . CYS B 1 180 ? 77.72011 26.01129 60.25075 1.000 24.75324 180 CYS B CA 1
ATOM 4011 C C . CYS B 1 180 ? 76.93800 27.11493 60.96123 1.000 19.49008 180 CYS B C 1
ATOM 4012 O O . CYS B 1 180 ? 76.89011 27.14173 62.18865 1.000 22.53397 180 CYS B O 1
ATOM 4015 N N . THR B 1 181 ? 76.32961 28.03812 60.21182 1.000 18.49921 181 THR B N 1
ATOM 4016 C CA . THR B 1 181 ? 75.65334 29.16656 60.84979 1.000 22.18412 181 THR B CA 1
ATOM 4017 C C . THR B 1 181 ? 74.33438 28.72517 61.46698 1.000 21.67713 181 THR B C 1
ATOM 4018 O O . THR B 1 181 ? 74.13038 28.82620 62.68370 1.000 19.25422 181 THR B O 1
ATOM 4022 N N . SER B 1 182 ? 73.41856 28.23644 60.62380 1.000 23.47355 182 SER B N 1
ATOM 4023 C CA . SER B 1 182 ? 72.14293 27.73272 61.11585 1.000 20.11703 182 SER B CA 1
ATOM 4024 C C . SER B 1 182 ? 72.34582 26.58771 62.09430 1.000 19.34708 182 SER B C 1
ATOM 4025 O O . SER B 1 182 ? 71.63496 26.49586 63.10235 1.000 20.30693 182 SER B O 1
ATOM 4028 N N . GLY B 1 183 ? 73.32337 25.71132 61.81888 1.000 22.54029 183 GLY B N 1
ATOM 4029 C CA . GLY B 1 183 ? 73.59335 24.59904 62.72140 1.000 19.71168 183 GLY B CA 1
ATOM 4030 C C . GLY B 1 183 ? 74.04248 25.04459 64.10234 1.000 24.71543 183 GLY B C 1
ATOM 4031 O O . GLY B 1 183 ? 73.62224 24.48206 65.11545 1.000 26.24566 183 GLY B O 1
ATOM 4032 N N . LEU B 1 184 ? 74.93137 26.03537 64.16293 1.000 21.41278 184 LEU B N 1
ATOM 4033 C CA . LEU B 1 184 ? 75.37257 26.52435 65.46290 1.000 21.75099 184 LEU B CA 1
ATOM 4034 C C . LEU B 1 184 ? 74.21793 27.17516 66.21383 1.000 23.67561 184 LEU B C 1
ATOM 4035 O O . LEU B 1 184 ? 74.05690 26.96944 67.42989 1.000 20.38810 184 LEU B O 1
ATOM 4040 N N . PHE B 1 185 ? 73.39328 27.94991 65.49704 1.000 19.43877 185 PHE B N 1
ATOM 4041 C CA . PHE B 1 185 ? 72.19956 28.54463 66.10586 1.000 20.43280 185 PHE B CA 1
ATOM 4042 C C . PHE B 1 185 ? 71.28748 27.47004 66.70962 1.000 18.02549 185 PHE B C 1
ATOM 4043 O O . PHE B 1 185 ? 70.89106 27.55926 67.87588 1.000 21.43597 185 PHE B O 1
ATOM 4051 N N . LEU B 1 186 ? 70.98521 26.42176 65.93652 1.000 20.18421 186 LEU B N 1
ATOM 4052 C CA . LEU B 1 186 ? 70.13138 25.32578 66.41316 1.000 22.70732 186 LEU B CA 1
ATOM 4053 C C . LEU B 1 186 ? 70.74236 24.59857 67.60835 1.000 26.18986 186 LEU B C 1
ATOM 4054 O O . LEU B 1 186 ? 70.03414 24.24190 68.55808 1.000 18.62930 186 LEU B O 1
ATOM 4059 N N . GLU B 1 187 ? 72.04291 24.28781 67.53744 1.000 20.72825 187 GLU B N 1
ATOM 4060 C CA . GLU B 1 187 ? 72.70223 23.57615 68.63282 1.000 23.50993 187 GLU B CA 1
ATOM 4061 C C . GLU B 1 187 ? 72.65074 24.38559 69.92198 1.000 21.66406 187 GLU B C 1
ATOM 4062 O O . GLU B 1 187 ? 72.34466 23.85302 71.00562 1.000 23.75656 187 GLU B O 1
ATOM 4068 N N . ILE B 1 188 ? 72.92670 25.68490 69.82194 1.000 18.07827 188 ILE B N 1
ATOM 4069 C CA . ILE B 1 188 ? 72.80801 26.54111 70.99454 1.000 19.33353 188 ILE B CA 1
ATOM 4070 C C . ILE B 1 188 ? 71.36508 26.55733 71.50908 1.000 24.44587 188 ILE B C 1
ATOM 4071 O O . ILE B 1 188 ? 71.13221 26.49430 72.72283 1.000 20.84089 188 ILE B O 1
ATOM 4076 N N . GLY B 1 189 ? 70.37609 26.61774 70.60117 1.000 20.44784 189 GLY B N 1
ATOM 4077 C CA . GLY B 1 189 ? 68.97685 26.60185 71.03074 1.000 19.76486 189 GLY B CA 1
ATOM 4078 C C . GLY B 1 189 ? 68.58240 25.34572 71.79902 1.000 27.65980 189 GLY B C 1
ATOM 4079 O O . GLY B 1 189 ? 67.92572 25.42930 72.84222 1.000 23.80204 189 GLY B O 1
ATOM 4080 N N . ARG B 1 190 ? 68.99835 24.16875 71.30892 1.000 22.13376 190 ARG B N 1
ATOM 4081 C CA . ARG B 1 190 ? 68.73998 22.91654 72.03920 1.000 32.51033 190 ARG B CA 1
ATOM 4082 C C . ARG B 1 190 ? 69.37846 22.93645 73.42809 1.000 29.06290 190 ARG B C 1
ATOM 4083 O O . ARG B 1 190 ? 68.79714 22.46058 74.41265 1.000 31.85194 190 ARG B O 1
ATOM 4091 N N . GLU B 1 191 ? 70.57287 23.50693 73.50440 1.000 25.94511 191 GLU B N 1
ATOM 4092 C CA . GLU B 1 191 ? 71.35430 23.68818 74.71908 1.000 31.02505 191 GLU B CA 1
ATOM 4093 C C . GLU B 1 191 ? 70.61522 24.59127 75.72546 1.000 35.22431 191 GLU B C 1
ATOM 4094 O O . GLU B 1 191 ? 70.40455 24.23246 76.89960 1.000 32.59345 191 GLU B O 1
ATOM 4100 N N . ILE B 1 192 ? 70.12782 25.74003 75.24884 1.000 26.51439 192 ILE B N 1
ATOM 4101 C CA . ILE B 1 192 ? 69.49341 26.69719 76.14977 1.000 23.64717 192 ILE B CA 1
ATOM 4102 C C . ILE B 1 192 ? 68.10508 26.21498 76.55971 1.000 26.32699 192 ILE B C 1
ATOM 4103 O O . ILE B 1 192 ? 67.64718 26.50650 77.67334 1.000 27.09378 192 ILE B O 1
ATOM 4108 N N . ALA B 1 193 ? 67.43495 25.43366 75.69789 1.000 22.84438 193 ALA B N 1
ATOM 4109 C CA . ALA B 1 193 ? 66.08675 24.95829 76.00307 1.000 24.09382 193 ALA B CA 1
ATOM 4110 C C . ALA B 1 193 ? 66.03395 24.14158 77.29164 1.000 33.61107 193 ALA B C 1
ATOM 4111 O O . ALA B 1 193 ? 65.00012 24.12644 77.97108 1.000 27.23940 193 ALA B O 1
ATOM 4113 N N . LYS B 1 194 ? 67.12315 23.45556 77.63688 1.000 26.35426 194 LYS B N 1
ATOM 4114 C CA . LYS B 1 194 ? 67.15721 22.65576 78.85493 1.000 37.08517 194 LYS B CA 1
ATOM 4115 C C . LYS B 1 194 ? 67.12899 23.52232 80.10783 1.000 34.99534 194 LYS B C 1
ATOM 4116 O O . LYS B 1 194 ? 66.77010 23.02675 81.17770 1.000 38.27282 194 LYS B O 1
ATOM 4122 N N . GLU B 1 195 ? 67.46288 24.80750 79.99301 1.000 33.58830 195 GLU B N 1
ATOM 4123 C CA . GLU B 1 195 ? 67.33414 25.74276 81.10446 1.000 29.83730 195 GLU B CA 1
ATOM 4124 C C . GLU B 1 195 ? 65.89781 26.18347 81.34465 1.000 35.69122 195 GLU B C 1
ATOM 4125 O O . GLU B 1 195 ? 65.63775 26.87272 82.33689 1.000 36.01756 195 GLU B O 1
ATOM 4131 N N . TYR B 1 196 ? 64.96750 25.80854 80.46648 1.000 31.63964 196 TYR B N 1
ATOM 4132 C CA . TYR B 1 196 ? 63.58148 26.27929 80.52127 1.000 31.08598 196 TYR B CA 1
ATOM 4133 C C . TYR B 1 196 ? 62.63886 25.09207 80.39193 1.000 31.75273 196 TYR B C 1
ATOM 4134 O O . TYR B 1 196 ? 61.84162 25.01689 79.45502 1.000 31.42089 196 TYR B O 1
ATOM 4143 N N . PRO B 1 197 ? 62.70911 24.12998 81.31674 1.000 38.49123 197 PRO B N 1
ATOM 4144 C CA . PRO B 1 197 ? 61.83879 22.94826 81.19368 1.000 37.96101 197 PRO B CA 1
ATOM 4145 C C . PRO B 1 197 ? 60.36392 23.28447 81.29544 1.000 33.66452 197 PRO B C 1
ATOM 4146 O O . PRO B 1 197 ? 59.53091 22.47402 80.87695 1.000 35.35103 197 PRO B O 1
ATOM 4150 N N . ASP B 1 198 ? 60.00846 24.45792 81.82303 1.000 33.33190 198 ASP B N 1
ATOM 4151 C CA . ASP B 1 198 ? 58.61092 24.87115 81.81712 1.000 33.93761 198 ASP B CA 1
ATOM 4152 C C . ASP B 1 198 ? 58.10247 25.24539 80.42192 1.000 34.76143 198 ASP B C 1
ATOM 4153 O O . ASP B 1 198 ? 56.88889 25.38643 80.24300 1.000 29.65174 198 ASP B O 1
ATOM 4158 N N . ILE B 1 199 ? 58.98139 25.45095 79.44176 1.000 34.41670 199 ILE B N 1
ATOM 4159 C CA . ILE B 1 199 ? 58.58831 25.90755 78.10720 1.000 28.73979 199 ILE B CA 1
ATOM 4160 C C . ILE B 1 199 ? 58.84069 24.79108 77.10452 1.000 25.46147 199 ILE B C 1
ATOM 4161 O O . ILE B 1 199 ? 59.92234 24.19317 77.09784 1.000 31.00604 199 ILE B O 1
ATOM 4166 N N . GLU B 1 200 ? 57.85214 24.50802 76.25544 1.000 26.45328 200 GLU B N 1
ATOM 4167 C CA . GLU B 1 200 ? 58.05308 23.52419 75.19614 1.000 26.37251 200 GLU B CA 1
ATOM 4168 C C . GLU B 1 200 ? 58.97719 24.10982 74.13316 1.000 27.81566 200 GLU B C 1
ATOM 4169 O O . GLU B 1 200 ? 58.92203 25.30546 73.83073 1.000 24.96428 200 GLU B O 1
ATOM 4175 N N . PHE B 1 201 ? 59.84547 23.26923 73.58159 1.000 28.02377 201 PHE B N 1
ATOM 4176 C CA . PHE B 1 201 ? 60.81577 23.68174 72.57925 1.000 27.77129 201 PHE B CA 1
ATOM 4177 C C . PHE B 1 201 ? 60.77144 22.70233 71.42529 1.000 29.15919 201 PHE B C 1
ATOM 4178 O O . PHE B 1 201 ? 60.86557 21.49439 71.64998 1.000 30.77288 201 PHE B O 1
ATOM 4186 N N . ASP B 1 202 ? 60.63578 23.21483 70.19775 1.000 23.44896 202 ASP B N 1
ATOM 4187 C CA . ASP B 1 202 ? 60.86811 22.40785 69.00271 1.000 24.11817 202 ASP B CA 1
ATOM 4188 C C . ASP B 1 202 ? 61.55649 23.27455 67.95170 1.000 24.56012 202 ASP B C 1
ATOM 4189 O O . ASP B 1 202 ? 61.88179 24.44162 68.19489 1.000 20.12755 202 ASP B O 1
ATOM 4194 N N . ASP B 1 203 ? 61.83030 22.67729 66.79307 1.000 19.52439 203 ASP B N 1
ATOM 4195 C CA . ASP B 1 203 ? 62.55453 23.35422 65.73153 1.000 25.17382 203 ASP B CA 1
ATOM 4196 C C . ASP B 1 203 ? 61.93531 22.97357 64.39214 1.000 26.52556 203 ASP B C 1
ATOM 4197 O O . ASP B 1 203 ? 61.33565 21.90664 64.25540 1.000 26.52902 203 ASP B O 1
ATOM 4202 N N . ARG B 1 204 ? 62.05450 23.87477 63.41402 1.000 23.06127 204 ARG B N 1
ATOM 4203 C CA . ARG B 1 204 ? 61.52067 23.66553 62.07458 1.000 22.42321 204 ARG B CA 1
ATOM 4204 C C . ARG B 1 204 ? 62.49042 24.22277 61.05030 1.000 21.70843 204 ARG B C 1
ATOM 4205 O O . ARG B 1 204 ? 63.09133 25.28106 61.26748 1.000 23.03751 204 ARG B O 1
ATOM 4213 N N . ILE B 1 205 ? 62.61085 23.51941 59.92582 1.000 20.21530 205 ILE B N 1
ATOM 4214 C CA . ILE B 1 205 ? 63.32684 24.04839 58.77359 1.000 19.72051 205 ILE B CA 1
ATOM 4215 C C . ILE B 1 205 ? 62.47139 25.11646 58.09949 1.000 25.74969 205 ILE B C 1
ATOM 4216 O O . ILE B 1 205 ? 61.25329 24.95350 57.93689 1.000 25.45779 205 ILE B O 1
ATOM 4221 N N . VAL B 1 206 ? 63.11184 26.22265 57.70019 1.000 25.14710 206 VAL B N 1
ATOM 4222 C CA . VAL B 1 206 ? 62.38253 27.44443 57.35747 1.000 21.88309 206 VAL B CA 1
ATOM 4223 C C . VAL B 1 206 ? 61.38304 27.22809 56.21493 1.000 24.31561 206 VAL B C 1
ATOM 4224 O O . VAL B 1 206 ? 60.30836 27.84764 56.20050 1.000 20.35707 206 VAL B O 1
ATOM 4228 N N . ASP B 1 207 ? 61.68988 26.35552 55.24981 1.000 20.97280 207 ASP B N 1
ATOM 4229 C CA . ASP B 1 207 ? 60.74830 26.20605 54.13718 1.000 30.96952 207 ASP B CA 1
ATOM 4230 C C . ASP B 1 207 ? 59.49230 25.44181 54.57320 1.000 24.93212 207 ASP B C 1
ATOM 4231 O O . ASP B 1 207 ? 58.35653 25.87582 54.30003 1.000 30.76488 207 ASP B O 1
ATOM 4236 N N . ALA B 1 208 ? 59.66825 24.32792 55.29443 1.000 25.22305 208 ALA B N 1
ATOM 4237 C CA . ALA B 1 208 ? 58.50838 23.63415 55.85954 1.000 25.86591 208 ALA B CA 1
ATOM 4238 C C . ALA B 1 208 ? 57.73412 24.55520 56.79158 1.000 26.15006 208 ALA B C 1
ATOM 4239 O O . ALA B 1 208 ? 56.49627 24.54409 56.81229 1.000 22.77641 208 ALA B O 1
ATOM 4241 N N . CYS B 1 209 ? 58.45870 25.37450 57.55492 1.000 23.27722 209 CYS B N 1
ATOM 4242 C CA . CYS B 1 209 ? 57.82419 26.31583 58.46171 1.000 22.17797 209 CYS B CA 1
ATOM 4243 C C . CYS B 1 209 ? 56.95018 27.32098 57.71588 1.000 23.60421 209 CYS B C 1
ATOM 4244 O O . CYS B 1 209 ? 55.87605 27.68508 58.19706 1.000 21.90565 209 CYS B O 1
ATOM 4247 N N A SER B 1 210 ? 57.39596 27.79518 56.54810 0.446 23.36094 210 SER B N 1
ATOM 4248 N N B SER B 1 210 ? 57.39480 27.78922 56.54751 0.554 23.34027 210 SER B N 1
ATOM 4249 C CA A SER B 1 210 ? 56.56524 28.74238 55.80537 0.446 25.66184 210 SER B CA 1
ATOM 4250 C CA B SER B 1 210 ? 56.57431 28.73624 55.79606 0.554 25.94041 210 SER B CA 1
ATOM 4251 C C A SER B 1 210 ? 55.30105 28.06664 55.28296 0.446 25.54863 210 SER B C 1
ATOM 4252 C C B SER B 1 210 ? 55.30393 28.06580 55.28511 0.554 25.57543 210 SER B C 1
ATOM 4253 O O A SER B 1 210 ? 54.20319 28.64794 55.33852 0.446 23.42504 210 SER B O 1
ATOM 4254 O O B SER B 1 210 ? 54.20809 28.65107 55.34520 0.554 23.18169 210 SER B O 1
ATOM 4259 N N . MET B 1 211 ? 55.43896 26.83568 54.77483 1.000 25.37117 211 MET B N 1
ATOM 4260 C CA . MET B 1 211 ? 54.25330 26.07334 54.37924 1.000 24.73344 211 MET B CA 1
ATOM 4261 C C . MET B 1 211 ? 53.28205 25.94271 55.55071 1.000 24.66623 211 MET B C 1
ATOM 4262 O O . MET B 1 211 ? 52.06808 26.15687 55.39795 1.000 28.39260 211 MET B O 1
ATOM 4267 N N . GLN B 1 212 ? 53.80673 25.60773 56.73280 1.000 21.00899 212 GLN B N 1
ATOM 4268 C CA . GLN B 1 212 ? 52.95951 25.40634 57.90969 1.000 26.21831 212 GLN B CA 1
ATOM 4269 C C . GLN B 1 212 ? 52.30037 26.70311 58.35664 1.000 27.15352 212 GLN B C 1
ATOM 4270 O O . GLN B 1 212 ? 51.15956 26.69132 58.82468 1.000 24.82175 212 GLN B O 1
ATOM 4276 N N . MET B 1 213 ? 52.99763 27.83112 58.23273 1.000 25.66894 213 MET B N 1
ATOM 4277 C CA . MET B 1 213 ? 52.37409 29.09524 58.60349 1.000 25.68683 213 MET B CA 1
ATOM 4278 C C . MET B 1 213 ? 51.24098 29.44061 57.65405 1.000 27.27792 213 MET B C 1
ATOM 4279 O O . MET B 1 213 ? 50.21564 29.98242 58.07811 1.000 27.91195 213 MET B O 1
ATOM 4284 N N . VAL B 1 214 ? 51.41053 29.15451 56.36349 1.000 24.30607 214 VAL B N 1
ATOM 4285 C CA . VAL B 1 214 ? 50.31026 29.42770 55.44691 1.000 20.95063 214 VAL B CA 1
ATOM 4286 C C . VAL B 1 214 ? 49.12489 28.50881 55.74874 1.000 27.53234 214 VAL B C 1
ATOM 4287 O O . VAL B 1 214 ? 47.96241 28.92244 55.67135 1.000 25.64742 214 VAL B O 1
ATOM 4291 N N . MET B 1 215 ? 49.39155 27.25677 56.11559 1.000 24.79333 215 MET B N 1
ATOM 4292 C CA . MET B 1 215 ? 48.28517 26.30663 56.20305 1.000 24.45082 215 MET B CA 1
ATOM 4293 C C . MET B 1 215 ? 47.60575 26.27283 57.56909 1.000 28.22650 215 MET B C 1
ATOM 4294 O O . MET B 1 215 ? 46.39098 26.08025 57.63946 1.000 30.80085 215 MET B O 1
ATOM 4299 N N . GLN B 1 216 ? 48.34012 26.47161 58.66326 1.000 26.69804 216 GLN B N 1
ATOM 4300 C CA . GLN B 1 216 ? 47.77840 26.36069 60.00691 1.000 24.59733 216 GLN B CA 1
ATOM 4301 C C . GLN B 1 216 ? 48.64379 27.17085 60.96685 1.000 27.00830 216 GLN B C 1
ATOM 4302 O O . GLN B 1 216 ? 49.36374 26.61957 61.81142 1.000 21.29637 216 GLN B O 1
ATOM 4308 N N . PRO B 1 217 ? 48.56415 28.50468 60.87698 1.000 24.88146 217 PRO B N 1
ATOM 4309 C CA . PRO B 1 217 ? 49.41696 29.35581 61.73206 1.000 23.02773 217 PRO B CA 1
ATOM 4310 C C . PRO B 1 217 ? 49.09550 29.22330 63.21077 1.000 26.71495 217 PRO B C 1
ATOM 4311 O O . PRO B 1 217 ? 49.87368 29.70083 64.05036 1.000 22.76627 217 PRO B O 1
ATOM 4315 N N . GLN B 1 218 ? 47.95955 28.60896 63.54698 1.000 29.04695 218 GLN B N 1
ATOM 4316 C CA . GLN B 1 218 ? 47.58906 28.36680 64.93578 1.000 27.75524 218 GLN B CA 1
ATOM 4317 C C . GLN B 1 218 ? 48.59865 27.46869 65.64379 1.000 25.53711 218 GLN B C 1
ATOM 4318 O O . GLN B 1 218 ? 48.62037 27.42875 66.88089 1.000 25.65542 218 GLN B O 1
ATOM 4324 N N . ARG B 1 219 ? 49.42103 26.73432 64.88185 1.000 25.73198 219 ARG B N 1
ATOM 4325 C CA . ARG B 1 219 ? 50.43793 25.85452 65.45645 1.000 31.11741 219 ARG B CA 1
ATOM 4326 C C . ARG B 1 219 ? 51.52372 26.60968 66.19628 1.000 23.90257 219 ARG B C 1
ATOM 4327 O O . ARG B 1 219 ? 52.21153 26.01806 67.03213 1.000 28.72130 219 ARG B O 1
ATOM 4335 N N . PHE B 1 220 ? 51.69162 27.89251 65.91403 1.000 24.99175 220 PHE B N 1
ATOM 4336 C CA . PHE B 1 220 ? 52.85357 28.63210 66.37359 1.000 24.59638 220 PHE B CA 1
ATOM 4337 C C . PHE B 1 220 ? 52.50406 29.51545 67.55619 1.000 27.88891 220 PHE B C 1
ATOM 4338 O O . PHE B 1 220 ? 51.39453 30.04297 67.66436 1.000 24.05434 220 PHE B O 1
ATOM 4346 N N . ASP B 1 221 ? 53.47819 29.65654 68.44747 1.000 25.92107 221 ASP B N 1
ATOM 4347 C CA . ASP B 1 221 ? 53.36722 30.43655 69.66931 1.000 24.91571 221 ASP B CA 1
ATOM 4348 C C . ASP B 1 221 ? 54.47010 31.49387 69.62196 1.000 28.79988 221 ASP B C 1
ATOM 4349 O O . ASP B 1 221 ? 54.26795 32.55739 69.02426 1.000 24.60208 221 ASP B O 1
ATOM 4354 N N . VAL B 1 222 ? 55.64742 31.20831 70.19528 1.000 20.92393 222 VAL B N 1
ATOM 4355 C CA . VAL B 1 222 ? 56.83717 32.03735 69.98271 1.000 21.85239 222 VAL B CA 1
ATOM 4356 C C . VAL B 1 222 ? 57.72211 31.37188 68.93651 1.000 23.13308 222 VAL B C 1
ATOM 4357 O O . VAL B 1 222 ? 57.99277 30.17073 69.02270 1.000 23.72693 222 VAL B O 1
ATOM 4361 N N . LEU B 1 223 ? 58.11725 32.12834 67.91572 1.000 17.11768 223 LEU B N 1
ATOM 4362 C CA . LEU B 1 223 ? 59.12696 31.70151 66.94987 1.000 22.36397 223 LEU B CA 1
ATOM 4363 C C . LEU B 1 223 ? 60.41333 32.44066 67.26366 1.000 23.13744 223 LEU B C 1
ATOM 4364 O O . LEU B 1 223 ? 60.37998 33.63810 67.51781 1.000 24.03707 223 LEU B O 1
ATOM 4369 N N . VAL B 1 224 ? 61.54338 31.74715 67.26088 1.000 18.12703 224 VAL B N 1
ATOM 4370 C CA . VAL B 1 224 ? 62.82661 32.42556 67.37449 1.000 18.84904 224 VAL B CA 1
ATOM 4371 C C . VAL B 1 224 ? 63.66907 32.04492 66.16901 1.000 20.80332 224 VAL B C 1
ATOM 4372 O O . VAL B 1 224 ? 63.72411 30.86632 65.77506 1.000 18.98858 224 VAL B O 1
ATOM 4376 N N . THR B 1 225 ? 64.28223 33.04715 65.54814 1.000 16.15632 225 THR B N 1
ATOM 4377 C CA . THR B 1 225 ? 65.03515 32.74365 64.33956 1.000 19.01722 225 THR B CA 1
ATOM 4378 C C . THR B 1 225 ? 66.04879 33.84530 64.07987 1.000 20.11258 225 THR B C 1
ATOM 4379 O O . THR B 1 225 ? 66.15651 34.82202 64.83226 1.000 20.10393 225 THR B O 1
ATOM 4383 N N . THR B 1 226 ? 66.83359 33.63946 63.02865 1.000 17.81246 226 THR B N 1
ATOM 4384 C CA . THR B 1 226 ? 67.87325 34.56733 62.63420 1.000 19.53100 226 THR B CA 1
ATOM 4385 C C . THR B 1 226 ? 67.27796 35.69862 61.78799 1.000 21.70151 226 THR B C 1
ATOM 4386 O O . THR B 1 226 ? 66.08272 35.72413 61.47361 1.000 20.32852 226 THR B O 1
ATOM 4390 N N . ASN B 1 227 ? 68.15454 36.63502 61.41637 1.000 17.00595 227 ASN B N 1
ATOM 4391 C CA . ASN B 1 227 ? 67.75947 37.94763 60.91795 1.000 21.82337 227 ASN B CA 1
ATOM 4392 C C . ASN B 1 227 ? 66.88407 37.85787 59.66096 1.000 19.00054 227 ASN B C 1
ATOM 4393 O O . ASN B 1 227 ? 65.74396 38.33611 59.64642 1.000 20.01719 227 ASN B O 1
ATOM 4398 N N . LEU B 1 228 ? 67.39875 37.25988 58.58391 1.000 20.41820 228 LEU B N 1
ATOM 4399 C CA . LEU B 1 228 ? 66.64454 37.23186 57.32967 1.000 23.01525 228 LEU B CA 1
ATOM 4400 C C . LEU B 1 228 ? 65.37669 36.38783 57.46486 1.000 27.82758 228 LEU B C 1
ATOM 4401 O O . LEU B 1 228 ? 64.29596 36.78655 56.99018 1.000 25.10645 228 LEU B O 1
ATOM 4406 N N . PHE B 1 229 ? 65.49537 35.20738 58.09469 1.000 22.97118 229 PHE B N 1
ATOM 4407 C CA . PHE B 1 229 ? 64.32712 34.34603 58.25134 1.000 21.33527 229 PHE B CA 1
ATOM 4408 C C . PHE B 1 229 ? 63.26679 35.05431 59.07679 1.000 20.59671 229 PHE B C 1
ATOM 4409 O O . PHE B 1 229 ? 62.06632 34.91280 58.81418 1.000 25.26116 229 PHE B O 1
ATOM 4417 N N . GLY B 1 230 ? 63.68804 35.82453 60.08325 1.000 19.93837 230 GLY B N 1
ATOM 4418 C CA . GLY B 1 230 ? 62.72210 36.59570 60.85620 1.000 26.33851 230 GLY B CA 1
ATOM 4419 C C . GLY B 1 230 ? 62.02201 37.64792 60.02062 1.000 24.52222 230 GLY B C 1
ATOM 4420 O O . GLY B 1 230 ? 60.79915 37.82542 60.11501 1.000 21.13636 230 GLY B O 1
ATOM 4421 N N . ASP B 1 231 ? 62.78517 38.34578 59.17915 1.000 21.69902 231 ASP B N 1
ATOM 4422 C CA . ASP B 1 231 ? 62.19448 39.32720 58.27187 1.000 22.54101 231 ASP B CA 1
ATOM 4423 C C . ASP B 1 231 ? 61.09408 38.68838 57.41557 1.000 21.18097 231 ASP B C 1
ATOM 4424 O O . ASP B 1 231 ? 59.94317 39.16999 57.37680 1.000 21.92763 231 ASP B O 1
ATOM 4429 N N . ILE B 1 232 ? 61.40734 37.54514 56.79887 1.000 20.73702 232 ILE B N 1
ATOM 4430 C CA . ILE B 1 232 ? 60.46165 36.91252 55.87377 1.000 22.17097 232 ILE B CA 1
ATOM 4431 C C . ILE B 1 232 ? 59.25262 36.36022 56.62030 1.000 23.75034 232 ILE B C 1
ATOM 4432 O O . ILE B 1 232 ? 58.09759 36.58077 56.22626 1.000 22.26543 232 ILE B O 1
ATOM 4437 N N . LEU B 1 233 ? 59.49937 35.63194 57.70958 1.000 22.38347 233 LEU B N 1
ATOM 4438 C CA . LEU B 1 233 ? 58.40991 34.98806 58.42574 1.000 26.64338 233 LEU B CA 1
ATOM 4439 C C . LEU B 1 233 ? 57.48062 36.01829 59.05082 1.000 28.73754 233 LEU B C 1
ATOM 4440 O O . LEU B 1 233 ? 56.26131 35.82851 59.05635 1.000 25.05509 233 LEU B O 1
ATOM 4445 N N . SER B 1 234 ? 58.02727 37.11986 59.58271 1.000 26.73430 234 SER B N 1
ATOM 4446 C CA . SER B 1 234 ? 57.15857 38.13609 60.15589 1.000 23.30017 234 SER B CA 1
ATOM 4447 C C . SER B 1 234 ? 56.33466 38.83957 59.07806 1.000 24.83573 234 SER B C 1
ATOM 4448 O O . SER B 1 234 ? 55.17726 39.19922 59.33474 1.000 25.95683 234 SER B O 1
ATOM 4451 N N . ASP B 1 235 ? 56.86684 38.99645 57.85350 1.000 21.68460 235 ASP B N 1
ATOM 4452 C CA . ASP B 1 235 ? 56.01562 39.57903 56.81019 1.000 27.23498 235 ASP B CA 1
ATOM 4453 C C . ASP B 1 235 ? 54.92680 38.60544 56.35858 1.000 26.16540 235 ASP B C 1
ATOM 4454 O O . ASP B 1 235 ? 53.79568 39.02002 56.06833 1.000 25.56362 235 ASP B O 1
ATOM 4459 N N . LEU B 1 236 ? 55.25050 37.30983 56.30535 1.000 25.51731 236 LEU B N 1
ATOM 4460 C CA . LEU B 1 236 ? 54.24664 36.28162 56.04886 1.000 19.49981 236 LEU B CA 1
ATOM 4461 C C . LEU B 1 236 ? 53.12541 36.33394 57.07965 1.000 27.00685 236 LEU B C 1
ATOM 4462 O O . LEU B 1 236 ? 51.93428 36.32574 56.72888 1.000 22.55659 236 LEU B O 1
ATOM 4467 N N . ALA B 1 237 ? 53.49198 36.36085 58.36541 1.000 22.93239 237 ALA B N 1
ATOM 4468 C CA . ALA B 1 237 ? 52.49003 36.42896 59.42424 1.000 26.89090 237 ALA B CA 1
ATOM 4469 C C . ALA B 1 237 ? 51.64148 37.69284 59.30175 1.000 24.88802 237 ALA B C 1
ATOM 4470 O O . ALA B 1 237 ? 50.41345 37.66237 59.50404 1.000 25.93079 237 ALA B O 1
ATOM 4472 N N . ALA B 1 238 ? 52.28161 38.81751 58.98729 1.000 19.39703 238 ALA B N 1
ATOM 4473 C CA . ALA B 1 238 ? 51.52581 40.04280 58.77525 1.000 24.47434 238 ALA B CA 1
ATOM 4474 C C . ALA B 1 238 ? 50.48824 39.83214 57.68400 1.000 24.47693 238 ALA B C 1
ATOM 4475 O O . ALA B 1 238 ? 49.31697 40.19973 57.83948 1.000 23.57825 238 ALA B O 1
ATOM 4477 N N . GLY B 1 239 ? 50.90043 39.21741 56.57864 1.000 22.04496 239 GLY B N 1
ATOM 4478 C CA . GLY B 1 239 ? 49.94639 38.89284 55.54149 1.000 19.90533 239 GLY B CA 1
ATOM 4479 C C . GLY B 1 239 ? 48.79305 38.06611 56.06490 1.000 26.64240 239 GLY B C 1
ATOM 4480 O O . GLY B 1 239 ? 47.63341 38.30421 55.71461 1.000 25.12139 239 GLY B O 1
ATOM 4481 N N . LEU B 1 240 ? 49.09586 37.09020 56.92204 1.000 20.66366 240 LEU B N 1
ATOM 4482 C CA . LEU B 1 240 ? 48.04680 36.21521 57.44174 1.000 23.28865 240 LEU B CA 1
ATOM 4483 C C . LEU B 1 240 ? 47.01235 36.98176 58.24471 1.000 33.26266 240 LEU B C 1
ATOM 4484 O O . LEU B 1 240 ? 45.82608 36.62833 58.22009 1.000 29.62513 240 LEU B O 1
ATOM 4489 N N . ILE B 1 241 ? 47.42156 38.01794 58.97638 1.000 22.29148 241 ILE B N 1
ATOM 4490 C CA . ILE B 1 241 ? 46.44957 38.70783 59.81470 1.000 23.23896 241 ILE B CA 1
ATOM 4491 C C . ILE B 1 241 ? 45.85626 39.93032 59.11758 1.000 21.73030 241 ILE B C 1
ATOM 4492 O O . ILE B 1 241 ? 45.07605 40.66338 59.72698 1.000 24.47164 241 ILE B O 1
ATOM 4497 N N . GLY B 1 242 ? 46.16347 40.13692 57.83890 1.000 27.25615 242 GLY B N 1
ATOM 4498 C CA . GLY B 1 242 ? 45.50526 41.18060 57.07029 1.000 24.39091 242 GLY B CA 1
ATOM 4499 C C . GLY B 1 242 ? 46.40717 42.25015 56.49164 1.000 29.40812 242 GLY B C 1
ATOM 4500 O O . GLY B 1 242 ? 45.88397 43.18773 55.87052 1.000 24.87520 242 GLY B O 1
ATOM 4501 N N . GLY B 1 243 ? 47.72401 42.18401 56.65204 1.000 22.70637 243 GLY B N 1
ATOM 4502 C CA . GLY B 1 243 ? 48.62945 42.99241 55.85740 1.000 19.41230 243 GLY B CA 1
ATOM 4503 C C . GLY B 1 243 ? 49.67830 43.69514 56.70169 1.000 25.48853 243 GLY B C 1
ATOM 4504 O O . GLY B 1 243 ? 49.59705 43.77679 57.92192 1.000 22.36257 243 GLY B O 1
ATOM 4505 N N . LEU B 1 244 ? 50.67680 44.22878 55.98725 1.000 29.14303 244 LEU B N 1
ATOM 4506 C CA . LEU B 1 244 ? 51.75450 44.98714 56.61742 1.000 30.27776 244 LEU B CA 1
ATOM 4507 C C . LEU B 1 244 ? 51.24725 46.24879 57.29045 1.000 26.68315 244 LEU B C 1
ATOM 4508 O O . LEU B 1 244 ? 51.93203 46.78992 58.16468 1.000 37.08242 244 LEU B O 1
ATOM 4513 N N . GLY B 1 245 ? 50.08858 46.75285 56.86666 1.000 28.52186 245 GLY B N 1
ATOM 4514 C CA . GLY B 1 245 ? 49.45362 47.89407 57.49678 1.000 26.00075 245 GLY B CA 1
ATOM 4515 C C . GLY B 1 245 ? 49.06382 47.68715 58.94223 1.000 24.85640 245 GLY B C 1
ATOM 4516 O O . GLY B 1 245 ? 48.66885 48.66260 59.59670 1.000 25.65658 245 GLY B O 1
ATOM 4517 N N . LEU B 1 246 ? 49.14654 46.45290 59.45609 1.000 25.70733 246 LEU B N 1
ATOM 4518 C CA . LEU B 1 246 ? 48.65725 46.13305 60.79594 1.000 23.87900 246 LEU B CA 1
ATOM 4519 C C . LEU B 1 246 ? 49.73471 45.87348 61.84356 1.000 26.81662 246 LEU B C 1
ATOM 4520 O O . LEU B 1 246 ? 49.41043 45.89613 63.03580 1.000 24.24747 246 LEU B O 1
ATOM 4525 N N . THR B 1 247 ? 50.97987 45.58937 61.44852 1.000 21.19626 247 THR B N 1
ATOM 4526 C CA . THR B 1 247 ? 51.92942 44.89689 62.31955 1.000 22.18298 247 THR B CA 1
ATOM 4527 C C . THR B 1 247 ? 53.08705 45.79546 62.74742 1.000 22.39032 247 THR B C 1
ATOM 4528 O O . THR B 1 247 ? 53.64479 46.54851 61.93716 1.000 22.47611 247 THR B O 1
ATOM 4532 N N . ALA B 1 248 ? 53.48063 45.66801 64.01484 1.000 23.57604 248 ALA B N 1
ATOM 4533 C CA . ALA B 1 248 ? 54.51281 46.49965 64.61232 1.000 21.28459 248 ALA B CA 1
ATOM 4534 C C . ALA B 1 248 ? 55.64653 45.63998 65.15520 1.000 28.47516 248 ALA B C 1
ATOM 4535 O O . ALA B 1 248 ? 55.49770 44.43611 65.37894 1.000 21.32394 248 ALA B O 1
ATOM 4537 N N . GLY B 1 249 ? 56.79117 46.28009 65.36362 1.000 22.71651 249 GLY B N 1
ATOM 4538 C CA . GLY B 1 249 ? 57.97398 45.60431 65.84801 1.000 21.01935 249 GLY B CA 1
ATOM 4539 C C . GLY B 1 249 ? 58.68382 46.44688 66.87632 1.000 23.52992 249 GLY B C 1
ATOM 4540 O O . GLY B 1 249 ? 58.77563 47.68052 66.75883 1.000 25.55821 249 GLY B O 1
ATOM 4541 N N . ALA B 1 250 ? 59.18212 45.77869 67.90650 1.000 22.26526 250 ALA B N 1
ATOM 4542 C CA . ALA B 1 250 ? 59.98090 46.40979 68.94560 1.000 20.17273 250 ALA B CA 1
ATOM 4543 C C . ALA B 1 250 ? 61.42473 45.93224 68.79978 1.000 18.86889 250 ALA B C 1
ATOM 4544 O O . ALA B 1 250 ? 61.67398 44.72538 68.77767 1.000 20.87075 250 ALA B O 1
ATOM 4546 N N . ASN B 1 251 ? 62.36980 46.86998 68.68562 1.000 18.09462 251 ASN B N 1
ATOM 4547 C CA . ASN B 1 251 ? 63.80004 46.57190 68.65504 1.000 21.14378 251 ASN B CA 1
ATOM 4548 C C . ASN B 1 251 ? 64.34019 46.83184 70.06413 1.000 19.24209 251 ASN B C 1
ATOM 4549 O O . ASN B 1 251 ? 64.46918 47.98569 70.48050 1.000 21.90848 251 ASN B O 1
ATOM 4554 N N . ILE B 1 252 ? 64.65733 45.76280 70.79174 1.000 18.51537 252 ILE B N 1
ATOM 4555 C CA . ILE B 1 252 ? 64.99838 45.81499 72.21301 1.000 19.86270 252 ILE B CA 1
ATOM 4556 C C . ILE B 1 252 ? 66.47092 45.48069 72.38270 1.000 19.28259 252 ILE B C 1
ATOM 4557 O O . ILE B 1 252 ? 66.93921 44.44484 71.88444 1.000 21.59519 252 ILE B O 1
ATOM 4562 N N . GLY B 1 253 ? 67.18530 46.33847 73.11783 1.000 22.73730 253 GLY B N 1
ATOM 4563 C CA . GLY B 1 253 ? 68.48108 46.00439 73.68182 1.000 23.60525 253 GLY B CA 1
ATOM 4564 C C . GLY B 1 253 ? 68.45211 46.12713 75.19579 1.000 30.09233 253 GLY B C 1
ATOM 4565 O O . GLY B 1 253 ? 67.38995 46.38178 75.76397 1.000 28.57288 253 GLY B O 1
ATOM 4566 N N A THR B 1 254 ? 69.59635 45.95013 75.86253 0.340 28.55239 254 THR B N 1
ATOM 4567 N N B THR B 1 254 ? 69.60135 45.95052 75.85888 0.660 28.20289 254 THR B N 1
ATOM 4568 C CA A THR B 1 254 ? 69.61276 46.06542 77.31856 0.340 29.39533 254 THR B CA 1
ATOM 4569 C CA B THR B 1 254 ? 69.62948 46.06231 77.31566 0.660 29.25062 254 THR B CA 1
ATOM 4570 C C A THR B 1 254 ? 69.42161 47.50882 77.77419 0.340 31.94700 254 THR B C 1
ATOM 4571 C C B THR B 1 254 ? 69.43197 47.50397 77.77543 0.660 31.88754 254 THR B C 1
ATOM 4572 O O A THR B 1 254 ? 68.78975 47.75017 78.80864 0.340 35.18669 254 THR B O 1
ATOM 4573 O O B THR B 1 254 ? 68.80057 47.73869 78.81097 0.660 35.24464 254 THR B O 1
ATOM 4580 N N . ASP B 1 255 ? 69.93496 48.47305 77.01092 1.000 29.63103 255 ASP B N 1
ATOM 4581 C CA . ASP B 1 255 ? 69.95597 49.87895 77.40460 1.000 36.73526 255 ASP B CA 1
ATOM 4582 C C . ASP B 1 255 ? 69.11525 50.80496 76.54266 1.000 35.23446 255 ASP B C 1
ATOM 4583 O O . ASP B 1 255 ? 69.17818 52.02169 76.74970 1.000 31.37183 255 ASP B O 1
ATOM 4588 N N . ALA B 1 256 ? 68.40917 50.29493 75.53615 1.000 30.30859 256 ALA B N 1
ATOM 4589 C CA . ALA B 1 256 ? 67.71831 51.16814 74.59708 1.000 26.50325 256 ALA B CA 1
ATOM 4590 C C . ALA B 1 256 ? 66.65125 50.36443 73.87559 1.000 25.23526 256 ALA B C 1
ATOM 4591 O O . ALA B 1 256 ? 66.63422 49.13300 73.92921 1.000 23.90507 256 ALA B O 1
ATOM 4593 N N . ALA B 1 257 ? 65.73180 51.08214 73.23316 1.000 23.72835 257 ALA B N 1
ATOM 4594 C CA . ALA B 1 257 ? 64.63044 50.43305 72.54175 1.000 21.83985 257 ALA B CA 1
ATOM 4595 C C . ALA B 1 257 ? 64.10704 51.36482 71.45804 1.000 23.02035 257 ALA B C 1
ATOM 4596 O O . ALA B 1 257 ? 64.04698 52.58502 71.64687 1.000 23.42354 257 ALA B O 1
ATOM 4598 N N . LEU B 1 258 ? 63.73129 50.77896 70.32637 1.000 21.69687 258 LEU B N 1
ATOM 4599 C CA . LEU B 1 258 ? 63.28050 51.54363 69.17324 1.000 18.30597 258 LEU B CA 1
ATOM 4600 C C . LEU B 1 258 ? 62.04651 50.85912 68.61064 1.000 21.91768 258 LEU B C 1
ATOM 4601 O O . LEU B 1 258 ? 62.05918 49.64915 68.37176 1.000 22.19776 258 LEU B O 1
ATOM 4606 N N . PHE B 1 259 ? 60.97114 51.61137 68.42520 1.000 24.57113 259 PHE B N 1
ATOM 4607 C CA . PHE B 1 259 ? 59.69035 51.02137 68.05841 1.000 21.92702 259 PHE B CA 1
ATOM 4608 C C . PHE B 1 259 ? 59.27382 51.49242 66.67790 1.000 25.79683 259 PHE B C 1
ATOM 4609 O O . PHE B 1 259 ? 59.43292 52.66858 66.32873 1.000 20.41951 259 PHE B O 1
ATOM 4617 N N . GLU B 1 260 ? 58.73944 50.57205 65.88651 1.000 19.83285 260 GLU B N 1
ATOM 4618 C CA . GLU B 1 260 ? 58.49765 50.93623 64.50072 1.000 21.01394 260 GLU B CA 1
ATOM 4619 C C . GLU B 1 260 ? 57.43098 50.02182 63.93558 1.000 24.27804 260 GLU B C 1
ATOM 4620 O O . GLU B 1 260 ? 57.16269 48.94971 64.47801 1.000 21.40945 260 GLU B O 1
ATOM 4626 N N . ALA B 1 261 ? 56.84848 50.45081 62.82194 1.000 21.00962 261 ALA B N 1
ATOM 4627 C CA . ALA B 1 261 ? 56.08462 49.53651 62.00232 1.000 21.41059 261 ALA B CA 1
ATOM 4628 C C . ALA B 1 261 ? 57.01761 48.51834 61.36334 1.000 25.63190 261 ALA B C 1
ATOM 4629 O O . ALA B 1 261 ? 58.20875 48.77304 61.15173 1.000 19.36015 261 ALA B O 1
ATOM 4631 N N . VAL B 1 262 ? 56.43872 47.36111 61.02615 1.000 17.75176 262 VAL B N 1
ATOM 4632 C CA . VAL B 1 262 ? 57.14586 46.33653 60.26616 1.000 22.30347 262 VAL B CA 1
ATOM 4633 C C . VAL B 1 262 ? 57.29450 46.74175 58.79568 1.000 23.43526 262 VAL B C 1
ATOM 4634 O O . VAL B 1 262 ? 58.27853 46.37979 58.13975 1.000 26.39873 262 VAL B O 1
ATOM 4638 N N . HIS B 1 263 ? 56.33861 47.49265 58.25211 1.000 17.16441 263 HIS B N 1
ATOM 4639 C CA . HIS B 1 263 ? 56.34219 47.78923 56.82345 1.000 20.43000 263 HIS B CA 1
ATOM 4640 C C . HIS B 1 263 ? 57.35550 48.88605 56.47882 1.000 22.01167 263 HIS B C 1
ATOM 4641 O O . HIS B 1 263 ? 57.98195 49.50672 57.35028 1.000 23.34861 263 HIS B O 1
ATOM 4648 N N . GLY B 1 264 ? 57.51396 49.11048 55.17655 1.000 19.63687 264 GLY B N 1
ATOM 4649 C CA . GLY B 1 264 ? 58.41168 50.11002 54.64450 1.000 20.35249 264 GLY B CA 1
ATOM 4650 C C . GLY B 1 264 ? 57.73357 51.42154 54.29656 1.000 27.08447 264 GLY B C 1
ATOM 4651 O O . GLY B 1 264 ? 56.65076 51.75012 54.79452 1.000 19.11403 264 GLY B O 1
ATOM 4652 N N . SER B 1 265 ? 58.40638 52.19899 53.44400 1.000 21.29168 265 SER B N 1
ATOM 4653 C CA . SER B 1 265 ? 57.97528 53.54852 53.10519 1.000 24.91259 265 SER B CA 1
ATOM 4654 C C . SER B 1 265 ? 56.85849 53.57309 52.07141 1.000 22.20359 265 SER B C 1
ATOM 4655 O O . SER B 1 265 ? 56.32693 54.65151 51.79452 1.000 22.37232 265 SER B O 1
ATOM 4658 N N . ALA B 1 266 ? 56.46602 52.40793 51.54615 1.000 23.67600 266 ALA B N 1
ATOM 4659 C CA . ALA B 1 266 ? 55.35615 52.22760 50.62351 1.000 25.47137 266 ALA B CA 1
ATOM 4660 C C . ALA B 1 266 ? 55.35481 53.32469 49.55637 1.000 30.77594 266 ALA B C 1
ATOM 4661 O O . ALA B 1 266 ? 54.46128 54.18133 49.53646 1.000 26.25187 266 ALA B O 1
ATOM 4663 N N . PRO B 1 267 ? 56.36022 53.35214 48.67407 1.000 34.82650 267 PRO B N 1
ATOM 4664 C CA . PRO B 1 267 ? 56.40992 54.41951 47.65662 1.000 30.18125 267 PRO B CA 1
ATOM 4665 C C . PRO B 1 267 ? 55.23719 54.40650 46.68291 1.000 33.30502 267 PRO B C 1
ATOM 4666 O O . PRO B 1 267 ? 54.90127 55.46416 46.13493 1.000 32.70366 267 PRO B O 1
ATOM 4670 N N . ASP B 1 268 ? 54.59417 53.25644 46.45406 1.000 32.06739 268 ASP B N 1
ATOM 4671 C CA . ASP B 1 268 ? 53.45618 53.21809 45.53499 1.000 30.70414 268 ASP B CA 1
ATOM 4672 C C . ASP B 1 268 ? 52.24697 53.99785 46.04716 1.000 39.82367 268 ASP B C 1
ATOM 4673 O O . ASP B 1 268 ? 51.36902 54.32832 45.24707 1.000 45.99730 268 ASP B O 1
ATOM 4678 N N . ILE B 1 269 ? 52.15482 54.27520 47.35065 1.000 30.89972 269 ILE B N 1
ATOM 4679 C CA . ILE B 1 269 ? 51.00955 55.01650 47.87341 1.000 30.44361 269 ILE B CA 1
ATOM 4680 C C . ILE B 1 269 ? 51.45614 56.24422 48.65358 1.000 30.02690 269 ILE B C 1
ATOM 4681 O O . ILE B 1 269 ? 50.64333 56.87537 49.34184 1.000 33.74722 269 ILE B O 1
ATOM 4686 N N . ALA B 1 270 ? 52.73589 56.59940 48.56598 1.000 29.44000 270 ALA B N 1
ATOM 4687 C CA . ALA B 1 270 ? 53.18410 57.79502 49.26721 1.000 37.20926 270 ALA B CA 1
ATOM 4688 C C . ALA B 1 270 ? 52.43009 58.99952 48.72922 1.000 40.37731 270 ALA B C 1
ATOM 4689 O O . ALA B 1 270 ? 52.09679 59.06684 47.54336 1.000 49.12150 270 ALA B O 1
ATOM 4691 N N . ASP B 1 271 ? 52.07573 59.90934 49.62260 1.000 42.24380 271 ASP B N 1
ATOM 4692 C CA . ASP B 1 271 ? 51.37493 61.14471 49.28023 1.000 49.80976 271 ASP B CA 1
ATOM 4693 C C . ASP B 1 271 ? 49.92321 60.93456 48.85289 1.000 43.66437 271 ASP B C 1
ATOM 4694 O O . ASP B 1 271 ? 49.26670 61.90471 48.50494 1.000 40.86253 271 ASP B O 1
ATOM 4699 N N . LYS B 1 272 ? 49.39156 59.71354 48.88677 1.000 34.38680 272 LYS B N 1
ATOM 4700 C CA . LYS B 1 272 ? 47.99090 59.54221 48.51414 1.000 32.46957 272 LYS B CA 1
ATOM 4701 C C . LYS B 1 272 ? 47.03757 59.59949 49.70220 1.000 35.45447 272 LYS B C 1
ATOM 4702 O O . LYS B 1 272 ? 45.81185 59.59125 49.51023 1.000 35.24511 272 LYS B O 1
ATOM 4708 N N . GLY B 1 273 ? 47.57511 59.66233 50.91412 1.000 34.74075 273 GLY B N 1
ATOM 4709 C CA . GLY B 1 273 ? 46.77523 59.82022 52.10578 1.000 30.29828 273 GLY B CA 1
ATOM 4710 C C . GLY B 1 273 ? 45.91332 58.63955 52.47503 1.000 36.76846 273 GLY B C 1
ATOM 4711 O O . GLY B 1 273 ? 44.93579 58.82804 53.19661 1.000 35.82065 273 GLY B O 1
ATOM 4712 N N . ILE B 1 274 ? 46.25898 57.42473 52.03811 1.000 30.02379 274 ILE B N 1
ATOM 4713 C CA . ILE B 1 274 ? 45.45037 56.23598 52.30527 1.000 29.33896 274 ILE B CA 1
ATOM 4714 C C . ILE B 1 274 ? 46.16846 55.17874 53.14425 1.000 28.60911 274 ILE B C 1
ATOM 4715 O O . ILE B 1 274 ? 45.55658 54.15632 53.46822 1.000 27.44858 274 ILE B O 1
ATOM 4720 N N . ALA B 1 275 ? 47.44047 55.37335 53.49749 1.000 23.45269 275 ALA B N 1
ATOM 4721 C CA . ALA B 1 275 ? 48.17080 54.36149 54.26347 1.000 22.92066 275 ALA B CA 1
ATOM 4722 C C . ALA B 1 275 ? 47.43876 53.99701 55.55265 1.000 25.31045 275 ALA B C 1
ATOM 4723 O O . ALA B 1 275 ? 46.89748 54.85894 56.24803 1.000 23.23886 275 ALA B O 1
ATOM 4725 N N . ASN B 1 276 ? 47.40816 52.70896 55.86032 1.000 24.02776 276 ASN B N 1
ATOM 4726 C CA . ASN B 1 276 ? 46.85203 52.27139 57.13229 1.000 23.45783 276 ASN B CA 1
ATOM 4727 C C . ASN B 1 276 ? 47.79001 52.70002 58.25470 1.000 24.22902 276 ASN B C 1
ATOM 4728 O O . ASN B 1 276 ? 48.97221 52.35000 58.21628 1.000 24.80736 276 ASN B O 1
ATOM 4733 N N . PRO B 1 277 ? 47.33582 53.46938 59.24658 1.000 23.11762 277 PRO B N 1
ATOM 4734 C CA . PRO B 1 277 ? 48.22969 53.86769 60.34120 1.000 21.87817 277 PRO B CA 1
ATOM 4735 C C . PRO B 1 277 ? 48.26725 52.88460 61.49630 1.000 18.67310 277 PRO B C 1
ATOM 4736 O O . PRO B 1 277 ? 48.95963 53.14997 62.48525 1.000 25.25222 277 PRO B O 1
ATOM 4740 N N . THR B 1 278 ? 47.54401 51.77174 61.38559 1.000 18.54894 278 THR B N 1
ATOM 4741 C CA . THR B 1 278 ? 47.44392 50.82470 62.49381 1.000 28.15403 278 THR B CA 1
ATOM 4742 C C . THR B 1 278 ? 48.81475 50.33745 62.95452 1.000 24.10651 278 THR B C 1
ATOM 4743 O O . THR B 1 278 ? 49.08576 50.29269 64.15709 1.000 19.45326 278 THR B O 1
ATOM 4747 N N . ALA B 1 279 ? 49.68349 49.94644 62.01436 1.000 18.31996 279 ALA B N 1
ATOM 4748 C CA . ALA B 1 279 ? 50.98801 49.39377 62.38831 1.000 20.08074 279 ALA B CA 1
ATOM 4749 C C . ALA B 1 279 ? 51.78975 50.37913 63.24131 1.000 21.97003 279 ALA B C 1
ATOM 4750 O O . ALA B 1 279 ? 52.38402 50.00412 64.26293 1.000 22.32358 279 ALA B O 1
ATOM 4752 N N . MET B 1 280 ? 51.82430 51.65071 62.82906 1.000 23.94288 280 MET B N 1
ATOM 4753 C CA . MET B 1 280 ? 52.55099 52.66022 63.58914 1.000 21.10844 280 MET B CA 1
ATOM 4754 C C . MET B 1 280 ? 51.89629 52.89737 64.94614 1.000 23.33588 280 MET B C 1
ATOM 4755 O O . MET B 1 280 ? 52.58357 53.08248 65.95706 1.000 20.92953 280 MET B O 1
ATOM 4760 N N . ILE B 1 281 ? 50.56592 52.88320 64.99079 1.000 19.84780 281 ILE B N 1
ATOM 4761 C CA . ILE B 1 281 ? 49.86817 53.06845 66.25985 1.000 19.61980 281 ILE B CA 1
ATOM 4762 C C . ILE B 1 281 ? 50.13664 51.89887 67.20750 1.000 21.65875 281 ILE B C 1
ATOM 4763 O O . ILE B 1 281 ? 50.31286 52.08557 68.41785 1.000 21.27659 281 ILE B O 1
ATOM 4768 N N . MET B 1 282 ? 50.16335 50.67213 66.67790 1.000 17.51588 282 MET B N 1
ATOM 4769 C CA . MET B 1 282 ? 50.49488 49.51352 67.50068 1.000 22.82695 282 MET B CA 1
ATOM 4770 C C . MET B 1 282 ? 51.94833 49.57503 67.96741 1.000 20.24517 282 MET B C 1
ATOM 4771 O O . MET B 1 282 ? 52.26254 49.17038 69.09791 1.000 21.93213 282 MET B O 1
ATOM 4776 N N . ALA B 1 283 ? 52.84542 50.09593 67.12216 1.000 19.31599 283 ALA B N 1
ATOM 4777 C CA . ALA B 1 283 ? 54.20980 50.35680 67.58041 1.000 22.89024 283 ALA B CA 1
ATOM 4778 C C . ALA B 1 283 ? 54.19839 51.32963 68.74544 1.000 25.35189 283 ALA B C 1
ATOM 4779 O O . ALA B 1 283 ? 54.95384 51.16566 69.71385 1.000 19.84704 283 ALA B O 1
ATOM 4781 N N . GLY B 1 284 ? 53.33797 52.34752 68.66677 1.000 22.94192 284 GLY B N 1
ATOM 4782 C CA . GLY B 1 284 ? 53.16491 53.25273 69.79597 1.000 23.55867 284 GLY B CA 1
ATOM 4783 C C . GLY B 1 284 ? 52.70923 52.54886 71.06327 1.000 22.80708 284 GLY B C 1
ATOM 4784 O O . GLY B 1 284 ? 53.18879 52.84523 72.15861 1.000 24.97775 284 GLY B O 1
ATOM 478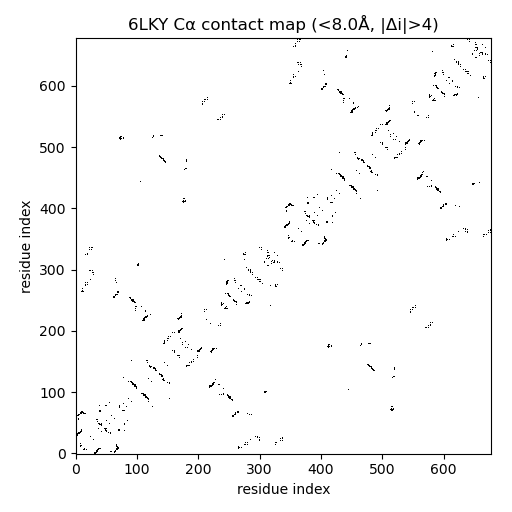5 N N . ALA B 1 285 ? 51.72999 51.65119 70.93803 1.000 21.68214 285 ALA B N 1
ATOM 4786 C CA . ALA B 1 285 ? 51.28388 50.87076 72.09619 1.000 25.23352 285 ALA B CA 1
ATOM 4787 C C . ALA B 1 285 ? 52.43781 50.06426 72.69842 1.000 27.86501 285 ALA B C 1
ATOM 4788 O O . ALA B 1 285 ? 52.60960 50.01455 73.92313 1.000 29.16606 285 ALA B O 1
ATOM 4790 N N . MET B 1 286 ? 53.21684 49.38675 71.84955 1.000 27.19052 286 MET B N 1
ATOM 4791 C CA . MET B 1 286 ? 54.33678 48.59190 72.36143 1.000 23.68523 286 MET B CA 1
ATOM 4792 C C . MET B 1 286 ? 55.35247 49.48166 73.06679 1.000 26.69391 286 MET B C 1
ATOM 4793 O O . MET B 1 286 ? 55.91214 49.10755 74.11020 1.000 22.16192 286 MET B O 1
ATOM 4798 N N . MET B 1 287 ? 55.61393 50.66227 72.49796 1.000 19.58625 287 MET B N 1
ATOM 4799 C CA . MET B 1 287 ? 56.53844 51.59113 73.12741 1.000 20.65612 287 MET B CA 1
ATOM 4800 C C . MET B 1 287 ? 56.01346 52.03222 74.49251 1.000 28.99703 287 MET B C 1
ATOM 4801 O O . MET B 1 287 ? 56.75328 52.04949 75.48465 1.000 21.47315 287 MET B O 1
ATOM 4806 N N . LEU B 1 288 ? 54.72519 52.38702 74.55807 1.000 25.17102 288 LEU B N 1
ATOM 4807 C CA . LEU B 1 288 ? 54.13499 52.82231 75.81557 1.000 26.96344 288 LEU B CA 1
ATOM 4808 C C . LEU B 1 288 ? 54.23410 51.73279 76.86783 1.000 27.23416 288 LEU B C 1
ATOM 4809 O O . LEU B 1 288 ? 54.54479 52.01196 78.02918 1.000 27.83586 288 LEU B O 1
ATOM 4814 N N . GLU B 1 289 ? 53.95064 50.48793 76.48556 1.000 28.14995 289 GLU B N 1
ATOM 4815 C CA . GLU B 1 289 ? 54.09209 49.37844 77.42675 1.000 32.18723 289 GLU B CA 1
ATOM 4816 C C . GLU B 1 289 ? 55.53245 49.24950 77.91475 1.000 34.84364 289 GLU B C 1
ATOM 4817 O O . GLU B 1 289 ? 55.78491 49.07184 79.11374 1.000 30.44381 289 GLU B O 1
ATOM 4823 N N . HIS B 1 290 ? 56.49537 49.32815 76.99510 1.000 28.95458 290 HIS B N 1
ATOM 4824 C CA . HIS B 1 290 ? 57.89331 49.20767 77.39797 1.000 32.62799 290 HIS B CA 1
ATOM 4825 C C . HIS B 1 290 ? 58.28549 50.25212 78.44300 1.000 32.31988 290 HIS B C 1
ATOM 4826 O O . HIS B 1 290 ? 59.01278 49.94186 79.39004 1.000 29.06663 290 HIS B O 1
ATOM 4833 N N . ILE B 1 291 ? 57.82798 51.49639 78.29318 1.000 29.24893 291 ILE B N 1
ATOM 4834 C CA . ILE B 1 291 ? 58.35222 52.56087 79.14723 1.000 32.09723 291 ILE B CA 1
ATOM 4835 C C . ILE B 1 291 ? 57.50356 52.72055 80.40300 1.000 31.22864 291 ILE B C 1
ATOM 4836 O O . ILE B 1 291 ? 57.61851 53.72018 81.11409 1.000 36.41254 291 ILE B O 1
ATOM 4841 N N . GLY B 1 292 ? 56.64897 51.74484 80.69014 1.000 29.49688 292 GLY B N 1
ATOM 4842 C CA . GLY B 1 292 ? 55.94173 51.75604 81.95502 1.000 27.01640 292 GLY B CA 1
ATOM 4843 C C . GLY B 1 292 ? 54.64632 52.54446 81.91793 1.000 35.55464 292 GLY B C 1
ATOM 4844 O O . GLY B 1 292 ? 54.27964 53.20904 82.88939 1.000 32.76281 292 GLY B O 1
ATOM 4845 N N . GLU B 1 293 ? 53.94547 52.47337 80.79204 1.000 35.39911 293 GLU B N 1
ATOM 4846 C CA . GLU B 1 293 ? 52.60699 53.04587 80.64082 1.000 28.74626 293 GLU B CA 1
ATOM 4847 C C . GLU B 1 293 ? 51.67816 51.96000 80.10738 1.000 29.66093 293 GLU B C 1
ATOM 4848 O O . GLU B 1 293 ? 51.12655 52.07887 79.01146 1.000 26.53650 293 GLU B O 1
ATOM 4854 N N . PRO B 1 294 ? 51.52650 50.85201 80.84105 1.000 34.44765 294 PRO B N 1
ATOM 4855 C CA . PRO B 1 294 ? 50.74841 49.72627 80.29627 1.000 33.70074 294 PRO B CA 1
ATOM 4856 C C . PRO B 1 294 ? 49.27551 50.04658 80.10214 1.000 35.58355 294 PRO B C 1
ATOM 4857 O O . PRO B 1 294 ? 48.64429 49.49763 79.18629 1.000 30.66097 294 PRO B O 1
ATOM 4861 N N . ASP B 1 295 ? 48.69878 50.90374 80.94461 1.000 35.71934 295 ASP B N 1
ATOM 4862 C CA . ASP B 1 295 ? 47.28573 51.23284 80.79150 1.000 37.23994 295 ASP B CA 1
ATOM 4863 C C . ASP B 1 295 ? 47.04078 52.01442 79.50311 1.000 31.98595 295 ASP B C 1
ATOM 4864 O O . ASP B 1 295 ? 46.09784 51.72274 78.75368 1.000 35.15366 295 ASP B O 1
ATOM 4869 N N . ALA B 1 296 ? 47.86935 53.02886 79.24007 1.000 28.16705 296 ALA B N 1
ATOM 4870 C CA . ALA B 1 296 ? 47.77508 53.74449 77.97278 1.000 30.57431 296 ALA B CA 1
ATOM 4871 C C . ALA B 1 296 ? 47.93949 52.79787 76.78298 1.000 32.01737 296 ALA B C 1
ATOM 4872 O O . ALA B 1 296 ? 47.20607 52.90143 75.78709 1.000 27.03758 296 ALA B O 1
ATOM 4874 N N . ALA B 1 297 ? 48.89031 51.85985 76.87426 1.000 26.66181 297 ALA B N 1
ATOM 4875 C CA . ALA B 1 297 ? 49.07495 50.87289 75.81123 1.000 27.12253 297 ALA B CA 1
ATOM 4876 C C . ALA B 1 297 ? 47.80696 50.05559 75.58481 1.000 29.41523 297 ALA B C 1
ATOM 4877 O O . ALA B 1 297 ? 47.38211 49.83896 74.43886 1.000 27.65340 297 ALA B O 1
ATOM 4879 N N . ARG B 1 298 ? 47.18842 49.58637 76.67325 1.000 30.85526 298 ARG B N 1
ATOM 4880 C CA . ARG B 1 298 ? 46.00129 48.74740 76.53629 1.000 32.20311 298 ARG B CA 1
ATOM 4881 C C . ARG B 1 298 ? 44.83924 49.53813 75.95588 1.000 27.23259 298 ARG B C 1
ATOM 4882 O O . ARG B 1 298 ? 44.07423 49.01946 75.13553 1.000 28.21383 298 ARG B O 1
ATOM 4890 N N . ARG B 1 299 ? 44.71187 50.80483 76.33979 1.000 27.36818 299 ARG B N 1
ATOM 4891 C CA . ARG B 1 299 ? 43.65239 51.62886 75.76713 1.000 28.38166 299 ARG B CA 1
ATOM 4892 C C . ARG B 1 299 ? 43.86591 51.85198 74.26900 1.000 25.91990 299 ARG B C 1
ATOM 4893 O O . ARG B 1 299 ? 42.90488 51.81069 73.48525 1.000 22.60434 299 ARG B O 1
ATOM 4901 N N . ILE B 1 300 ? 45.11491 52.08619 73.84566 1.000 26.10985 300 ILE B N 1
ATOM 4902 C CA . ILE B 1 300 ? 45.38004 52.22486 72.41140 1.000 27.87904 300 ILE B CA 1
ATOM 4903 C C . ILE B 1 300 ? 44.98405 50.95680 71.67199 1.000 23.34804 300 ILE B C 1
ATOM 4904 O O . ILE B 1 300 ? 44.32489 51.00302 70.61802 1.000 24.47997 300 ILE B O 1
ATOM 4909 N N . GLU B 1 301 ? 45.40155 49.80072 72.19937 1.000 26.39280 301 GLU B N 1
ATOM 4910 C CA . GLU B 1 301 ? 45.11964 48.55567 71.49386 1.000 25.14459 301 GLU B CA 1
ATOM 4911 C C . GLU B 1 301 ? 43.62203 48.28541 71.43446 1.000 30.09261 301 GLU B C 1
ATOM 4912 O O . GLU B 1 301 ? 43.09327 47.87469 70.38799 1.000 24.68236 301 GLU B O 1
ATOM 4918 N N . ARG B 1 302 ? 42.91739 48.51525 72.54232 1.000 24.23860 302 ARG B N 1
ATOM 4919 C CA . ARG B 1 302 ? 41.47531 48.32737 72.51669 1.000 30.03254 302 ARG B CA 1
ATOM 4920 C C . ARG B 1 302 ? 40.80981 49.25659 71.51290 1.000 21.19169 302 ARG B C 1
ATOM 4921 O O . ARG B 1 302 ? 39.92647 48.82851 70.76755 1.000 28.61053 302 ARG B O 1
ATOM 4929 N N .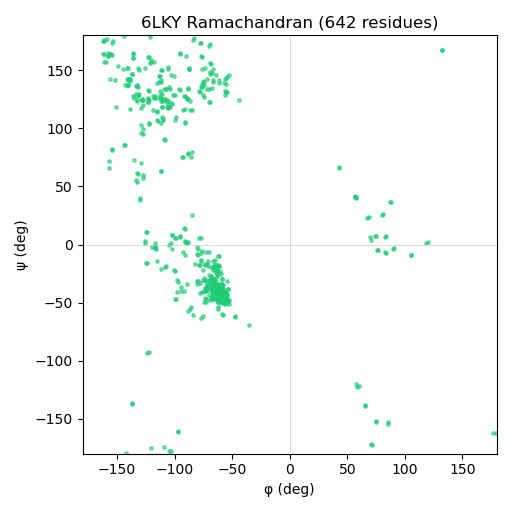 ALA B 1 303 ? 41.23736 50.52223 71.45382 1.000 22.10425 303 ALA B N 1
ATOM 4930 C CA . ALA B 1 303 ? 40.64382 51.45566 70.49645 1.000 24.30790 303 ALA B CA 1
ATOM 4931 C C . ALA B 1 303 ? 40.87273 51.00175 69.05652 1.000 29.16199 303 ALA B C 1
ATOM 4932 O O . ALA B 1 303 ? 39.94982 51.03867 68.23106 1.000 23.52714 303 ALA B O 1
ATOM 4934 N N . VAL B 1 304 ? 42.10781 50.58243 68.73405 1.000 25.95145 304 VAL B N 1
ATOM 4935 C CA . VAL B 1 304 ? 42.39749 50.07642 67.38893 1.000 24.84465 304 VAL B CA 1
ATOM 4936 C C . VAL B 1 304 ? 41.48901 48.89550 67.06510 1.000 24.06529 304 VAL B C 1
ATOM 4937 O O . VAL B 1 304 ? 40.87956 48.82157 65.98573 1.000 24.30710 304 VAL B O 1
ATOM 4941 N N . ARG B 1 305 ? 41.38555 47.95282 67.99948 1.000 22.56093 305 ARG B N 1
ATOM 4942 C CA . ARG B 1 305 ? 40.56486 46.77205 67.76118 1.000 25.00687 305 ARG B CA 1
ATOM 4943 C C . ARG B 1 305 ? 39.09621 47.14226 67.57100 1.000 28.82408 305 ARG B C 1
ATOM 4944 O O . ARG B 1 305 ? 38.42819 46.59134 66.69069 1.000 31.19084 305 ARG B O 1
ATOM 4952 N N . GLU B 1 306 ? 38.57919 48.08267 68.37079 1.000 25.64367 306 GLU B N 1
ATOM 4953 C CA . GLU B 1 306 ? 37.18639 48.51078 68.21155 1.000 29.57767 306 GLU B CA 1
ATOM 4954 C C . GLU B 1 306 ? 36.95399 49.15077 66.85052 1.000 30.51501 306 GLU B C 1
ATOM 4955 O O . GLU B 1 306 ? 35.94843 48.86493 66.18682 1.000 25.98186 306 GLU B O 1
ATOM 4961 N N . VAL B 1 307 ? 37.87456 50.01669 66.40946 1.000 28.75309 307 VAL B N 1
ATOM 4962 C CA . VAL B 1 307 ? 37.68220 50.67410 65.11833 1.000 24.56628 307 VAL B CA 1
ATOM 4963 C C . VAL B 1 307 ? 37.72714 49.64875 63.98545 1.000 27.36294 307 VAL B C 1
ATOM 4964 O O . VAL B 1 307 ? 36.93624 49.71824 63.03255 1.000 29.52995 307 VAL B O 1
ATOM 4968 N N . ILE B 1 308 ? 38.61972 48.65925 64.07887 1.000 27.14606 308 ILE B N 1
ATOM 4969 C CA . ILE B 1 308 ? 38.72358 47.68888 62.98695 1.000 25.04444 308 ILE B CA 1
ATOM 4970 C C . ILE B 1 308 ? 37.52535 46.74098 62.99018 1.000 25.71424 308 ILE B C 1
ATOM 4971 O O . ILE B 1 308 ? 37.03528 46.33839 61.92702 1.000 25.04209 308 ILE B O 1
ATOM 4976 N N . GLU B 1 309 ? 37.04082 46.35396 64.17813 1.000 25.81070 309 GLU B N 1
ATOM 4977 C CA . GLU B 1 309 ? 35.84021 45.52001 64.25396 1.000 29.98315 309 GLU B CA 1
ATOM 4978 C C . GLU B 1 309 ? 34.61898 46.25221 63.69211 1.000 37.24980 309 GLU B C 1
ATOM 4979 O O . GLU B 1 309 ? 33.81090 45.66816 62.96082 1.000 32.92973 309 GLU B O 1
ATOM 4985 N N . ASP B 1 310 ? 34.46421 47.53269 64.02893 1.000 38.74833 310 ASP B N 1
ATOM 4986 C CA . ASP B 1 310 ? 33.35980 48.31471 63.47948 1.000 37.82731 310 ASP B CA 1
ATOM 4987 C C . ASP B 1 310 ? 33.43002 48.37254 61.95517 1.000 39.87074 310 ASP B C 1
ATOM 4988 O O . ASP B 1 310 ? 32.42263 48.18337 61.26554 1.000 39.00113 310 ASP B O 1
ATOM 4993 N N . GLY B 1 311 ? 34.60743 48.67080 61.41309 1.000 39.63281 311 GLY B N 1
ATOM 4994 C CA . GLY B 1 311 ? 34.84910 48.56020 59.98534 1.000 37.42289 311 GLY B CA 1
ATOM 4995 C C . GLY B 1 311 ? 34.39677 49.72269 59.13058 1.000 35.44299 311 GLY B C 1
ATOM 4996 O O . GLY B 1 311 ? 34.48053 49.63256 57.90020 1.000 38.88118 311 GLY B O 1
ATOM 4997 N N . ARG B 1 312 ? 33.93370 50.81790 59.72215 1.000 36.21156 312 ARG B N 1
ATOM 4998 C CA . ARG B 1 312 ? 33.42026 51.91156 58.90754 1.000 38.99248 312 ARG B CA 1
ATOM 4999 C C . ARG B 1 312 ? 34.42499 53.03029 58.67121 1.000 40.46187 312 ARG B C 1
ATOM 5000 O O . ARG B 1 312 ? 34.36199 53.67527 57.62324 1.000 40.68788 312 ARG B O 1
ATOM 5008 N N . SER B 1 313 ? 35.34122 53.29531 59.60321 1.000 33.85187 313 SER B N 1
ATOM 5009 C CA . SER B 1 313 ? 36.40615 54.24880 59.30726 1.000 33.58882 313 SER B CA 1
ATOM 5010 C C . SER B 1 313 ? 37.76852 53.56884 59.20679 1.000 33.73889 313 SER B C 1
ATOM 5011 O O . SER B 1 313 ? 38.66340 53.85888 60.00352 1.000 32.85971 313 SER B O 1
ATOM 5014 N N . VAL B 1 314 ? 37.94168 52.67489 58.23074 1.000 31.47396 314 VAL B N 1
ATOM 5015 C CA . VAL B 1 314 ? 39.20416 51.98115 58.00641 1.000 34.84767 314 VAL B CA 1
ATOM 5016 C C . VAL B 1 314 ? 39.70372 52.28525 56.59352 1.000 34.70097 314 VAL B C 1
ATOM 5017 O O . VAL B 1 314 ? 38.94718 52.69509 55.71255 1.000 30.02421 314 VAL B O 1
ATOM 5021 N N . THR B 1 315 ? 41.01363 52.10576 56.40066 1.000 27.34235 315 THR B N 1
ATOM 5022 C CA . THR B 1 315 ? 41.71501 52.41168 55.16004 1.000 24.92163 315 THR B CA 1
ATOM 5023 C C . THR B 1 315 ? 41.46786 51.32586 54.09824 1.000 26.79008 315 THR B C 1
ATOM 5024 O O . THR B 1 315 ? 41.01315 50.22574 54.41740 1.000 26.18495 315 THR B O 1
ATOM 5028 N N . PRO B 1 316 ? 41.73364 51.62184 52.81719 1.000 29.54914 316 PRO B N 1
ATOM 5029 C CA . PRO B 1 316 ? 41.35302 50.67312 51.74357 1.000 33.13444 316 PRO B CA 1
ATOM 5030 C C . PRO B 1 316 ? 41.99082 49.29382 51.83884 1.000 40.07411 316 PRO B C 1
ATOM 5031 O O . PRO B 1 316 ? 41.41299 48.32766 51.32307 1.000 36.71101 316 PRO B O 1
ATOM 5035 N N . ASP B 1 317 ? 43.16088 49.16117 52.47222 1.000 32.39591 317 ASP B N 1
ATOM 5036 C CA . ASP B 1 317 ? 43.76922 47.83727 52.60670 1.000 28.03686 317 ASP B CA 1
ATOM 5037 C C . ASP B 1 317 ? 42.90783 46.89083 53.43777 1.000 34.93754 317 ASP B C 1
ATOM 5038 O O . ASP B 1 317 ? 42.98483 45.66922 53.25391 1.000 31.56109 317 ASP B O 1
ATOM 5043 N N . LEU B 1 318 ? 42.09454 47.42977 54.35828 1.000 30.41076 318 LEU B N 1
ATOM 5044 C CA . LEU B 1 318 ? 41.23923 46.64309 55.24801 1.000 31.08681 318 LEU B CA 1
ATOM 5045 C C . LEU B 1 318 ? 39.81558 46.46102 54.72007 1.000 45.60483 318 LEU B C 1
ATOM 5046 O O . LEU B 1 318 ? 39.21873 45.38995 54.89937 1.000 37.34755 318 LEU B O 1
ATOM 5051 N N . ALA B 1 319 ? 39.26090 47.48373 54.06876 1.000 40.12542 319 ALA B N 1
ATOM 5052 C CA . ALA B 1 319 ? 37.92187 47.42111 53.49002 1.000 41.90527 319 ALA B CA 1
ATOM 5053 C C . ALA B 1 319 ? 37.97889 48.10530 52.13568 1.000 39.09434 319 ALA B C 1
ATOM 5054 O O . ALA B 1 319 ? 38.18572 49.31666 52.05336 1.000 36.68965 319 ALA B O 1
ATOM 5056 N N . LYS B 1 320 ? 37.73177 47.33958 51.08355 1.000 41.20157 320 LYS B N 1
ATOM 5057 C CA . LYS B 1 320 ? 37.91042 47.85246 49.73592 1.000 51.88737 320 LYS B CA 1
ATOM 5058 C C . LYS B 1 320 ? 36.74338 48.68173 49.20942 1.000 44.95267 320 LYS B C 1
ATOM 5059 O O . LYS B 1 320 ? 36.94495 49.44890 48.26522 1.000 55.16853 320 LYS B O 1
ATOM 5065 N N . ASP B 1 321 ? 35.55736 48.60384 49.81625 1.000 48.63353 321 ASP B N 1
ATOM 5066 C CA . ASP B 1 321 ? 34.36879 49.18126 49.18693 1.000 48.11378 321 ASP B CA 1
ATOM 5067 C C . ASP B 1 321 ? 34.12467 50.65468 49.51739 1.000 48.05487 321 ASP B C 1
ATOM 5068 O O . ASP B 1 321 ? 34.06350 51.48895 48.60955 1.000 51.97207 321 ASP B O 1
ATOM 5073 N N . SER B 1 322 ? 33.99735 51.00677 50.79393 1.000 52.72154 322 SER B N 1
ATOM 5074 C CA . SER B 1 322 ? 33.78085 52.40281 51.18112 1.000 52.91715 322 SER B CA 1
ATOM 5075 C C . SER B 1 322 ? 34.77559 52.82552 52.25340 1.000 54.40971 322 SER B C 1
ATOM 5076 O O . SER B 1 322 ? 34.40675 53.06806 53.40886 1.000 55.12036 322 SER B O 1
ATOM 5079 N N . PRO B 1 323 ? 36.04887 52.95808 51.88678 1.000 49.39483 323 PRO B N 1
ATOM 5080 C CA . PRO B 1 323 ? 37.09439 53.26611 52.86228 1.000 51.57475 323 PRO B CA 1
ATOM 5081 C C . PRO B 1 323 ? 37.31440 54.76612 53.03462 1.000 43.39135 323 PRO B C 1
ATOM 5082 O O . PRO B 1 323 ? 36.92374 55.59889 52.20974 1.000 37.17597 323 PRO B O 1
ATOM 5086 N N . CYS B 1 324 ? 37.95572 55.09645 54.13722 1.000 39.41913 324 CYS B N 1
ATOM 5087 C CA . CYS B 1 324 ? 38.41726 56.44306 54.40889 1.000 41.05706 324 CYS B CA 1
ATOM 5088 C C . CYS B 1 324 ? 39.94436 56.46782 54.30194 1.000 31.02777 324 CYS B C 1
ATOM 5089 O O . CYS B 1 324 ? 40.57152 55.48476 53.90809 1.000 36.29300 324 CYS B O 1
ATOM 5092 N N . GLY B 1 325 ? 40.54707 57.60502 54.64544 1.000 34.76176 325 GLY B N 1
ATOM 5093 C CA . GLY B 1 325 ? 41.97900 57.76974 54.55971 1.000 33.17056 325 GLY B CA 1
ATOM 5094 C C . GLY B 1 325 ? 42.67820 57.68153 55.91156 1.000 31.16736 325 GLY B C 1
ATOM 5095 O O . GLY B 1 325 ? 42.07170 57.46261 56.96085 1.000 27.52383 325 GLY B O 1
ATOM 5096 N N . THR B 1 326 ? 43.99911 57.87329 55.85259 1.000 25.07068 326 THR B N 1
ATOM 5097 C CA . THR B 1 326 ? 44.85312 57.75424 57.03087 1.000 25.18086 326 THR B CA 1
ATOM 5098 C C . THR B 1 326 ? 44.33681 58.61472 58.17293 1.000 26.40828 326 THR B C 1
ATOM 5099 O O . THR B 1 326 ? 44.16161 58.13486 59.30231 1.000 25.39414 326 THR B O 1
ATOM 5103 N N . ALA B 1 327 ? 44.08436 59.89821 57.88881 1.000 29.96882 327 ALA B N 1
ATOM 5104 C CA . ALA B 1 327 ? 43.71672 60.83756 58.94533 1.000 32.15925 327 ALA B CA 1
ATOM 5105 C C . ALA B 1 327 ? 42.35994 60.50364 59.55419 1.000 27.17302 327 ALA B C 1
ATOM 5106 O O . ALA B 1 327 ? 42.18770 60.58496 60.77180 1.000 31.06292 327 ALA B O 1
ATOM 5108 N N . GLN B 1 328 ? 41.37777 60.15981 58.72341 1.000 27.49914 328 GLN B N 1
ATOM 5109 C CA . GLN B 1 328 ? 40.06440 59.79443 59.24846 1.000 30.51393 328 GLN B CA 1
ATOM 5110 C C . GLN B 1 328 ? 40.13917 58.55261 60.13248 1.000 33.81354 328 GLN B C 1
ATOM 5111 O O . GLN B 1 328 ? 39.51580 58.50758 61.20647 1.000 31.80784 328 GLN B O 1
ATOM 5117 N N . MET B 1 329 ? 40.86065 57.51879 59.68827 1.000 23.02410 329 MET B N 1
ATOM 5118 C CA . MET B 1 329 ? 40.99681 56.32861 60.52203 1.000 27.43039 329 MET B CA 1
ATOM 5119 C C . MET B 1 329 ? 41.68557 56.65522 61.84607 1.000 29.52849 329 MET B C 1
ATOM 5120 O O . MET B 1 329 ? 41.27874 56.16586 62.91540 1.000 26.49444 329 MET B O 1
ATOM 5125 N N . ALA B 1 330 ? 42.72486 57.49420 61.79426 1.000 27.90374 330 ALA B N 1
ATOM 5126 C CA . ALA B 1 330 ? 43.41606 57.89060 63.01743 1.000 25.32819 330 ALA B CA 1
ATOM 5127 C C . ALA B 1 330 ? 42.49144 58.65580 63.95548 1.000 28.60718 330 ALA B C 1
ATOM 5128 O O . ALA B 1 330 ? 42.54489 58.46681 65.17991 1.000 22.82250 330 ALA B O 1
ATOM 5130 N N . GLU B 1 331 ? 41.67551 59.56498 63.40815 1.000 26.72547 331 GLU B N 1
ATOM 5131 C CA . GLU B 1 331 ? 40.73892 60.31872 64.24291 1.000 33.85815 331 GLU B CA 1
ATOM 5132 C C . GLU B 1 331 ? 39.71470 59.39660 64.89792 1.000 29.10227 331 GLU B C 1
ATOM 5133 O O . GLU B 1 331 ? 39.35463 59.59272 66.06621 1.000 26.35871 331 GLU B O 1
ATOM 5139 N N . ALA B 1 332 ? 39.21977 58.39843 64.15123 1.000 22.76955 332 ALA B N 1
ATOM 5140 C CA . ALA B 1 332 ? 38.33967 57.38098 64.74051 1.000 26.52997 332 ALA B CA 1
ATOM 5141 C C . ALA B 1 332 ? 39.01751 56.67417 65.91210 1.000 26.04202 332 ALA B C 1
ATOM 5142 O O . ALA B 1 332 ? 38.39425 56.42734 66.95801 1.000 28.68115 332 ALA B O 1
ATOM 5144 N N . ILE B 1 333 ? 40.30042 56.34314 65.75734 1.000 26.14062 333 ILE B N 1
ATOM 5145 C CA . ILE B 1 333 ? 41.01904 55.70506 66.86123 1.000 25.40850 333 ILE B CA 1
ATOM 5146 C C . ILE B 1 333 ? 41.19879 56.67675 68.03402 1.000 23.19724 333 ILE B C 1
ATOM 5147 O O . ILE B 1 333 ? 41.10596 56.27721 69.20027 1.000 25.63718 333 ILE B O 1
ATOM 5152 N N . VAL B 1 334 ? 41.47670 57.95833 67.75545 1.000 24.28251 334 VAL B N 1
ATOM 5153 C CA . VAL B 1 334 ? 41.59242 58.95067 68.83756 1.000 23.53557 334 VAL B CA 1
ATOM 5154 C C . VAL B 1 334 ? 40.27955 59.03583 69.61861 1.000 28.43447 334 VAL B C 1
ATOM 5155 O O . VAL B 1 334 ? 40.26755 59.05204 70.85936 1.000 26.61823 334 VAL B O 1
ATOM 5159 N N . GLU B 1 335 ? 39.15187 59.07175 68.90238 1.000 28.22615 335 GLU B N 1
ATOM 5160 C CA . GLU B 1 335 ? 37.86695 59.16153 69.59141 1.000 30.35539 335 GLU B CA 1
ATOM 5161 C C . GLU B 1 335 ? 37.61622 57.92617 70.44848 1.000 35.15416 335 GLU B C 1
ATOM 5162 O O . GLU B 1 335 ? 37.14291 58.04359 71.58714 1.000 29.62369 335 GLU B O 1
ATOM 5168 N N . ARG B 1 336 ? 37.94358 56.72969 69.94130 1.000 28.72185 336 ARG B N 1
ATOM 5169 C CA . ARG B 1 336 ? 37.76543 55.56112 70.80522 1.000 33.43471 336 ARG B CA 1
ATOM 5170 C C . ARG B 1 336 ? 38.73172 55.57843 71.99029 1.000 30.33965 336 ARG B C 1
ATOM 5171 O O . ARG B 1 336 ? 38.39939 55.06502 73.06375 1.000 24.19926 336 ARG B O 1
ATOM 5179 N N . VAL B 1 337 ? 39.93588 56.12762 71.81952 1.000 23.93757 337 VAL B N 1
ATOM 5180 C CA . VAL B 1 337 ? 40.84883 56.21680 72.95762 1.000 25.10248 337 VAL B CA 1
ATOM 5181 C C . VAL B 1 337 ? 40.23994 57.10353 74.03088 1.000 31.98745 337 VAL B C 1
ATOM 5182 O O . VAL B 1 337 ? 40.34857 56.82390 75.23620 1.000 29.97401 337 VAL B O 1
ATOM 5186 N N . ARG B 1 338 ? 39.56905 58.17861 73.60855 1.000 25.67320 338 ARG B N 1
ATOM 5187 C CA . ARG B 1 338 ? 39.01842 59.12160 74.57510 1.000 30.18730 338 ARG B CA 1
ATOM 5188 C C . ARG B 1 338 ? 37.76376 58.57683 75.25107 1.000 31.60635 338 ARG B C 1
ATOM 5189 O O . ARG B 1 338 ? 37.44260 58.99143 76.36854 1.000 32.99431 338 ARG B O 1
ATOM 5197 N N . GLN B 1 339 ? 37.08481 57.61272 74.62773 1.000 38.29375 339 GLN B N 1
ATOM 5198 C CA . GLN B 1 339 ? 35.95705 56.89920 75.23475 1.000 46.96113 339 GLN B CA 1
ATOM 5199 C C . GLN B 1 339 ? 36.33332 55.48330 75.68171 1.000 46.55136 339 GLN B C 1
ATOM 5200 O O . GLN B 1 339 ? 36.28708 55.14948 76.86522 1.000 50.25473 339 GLN B O 1
#

Foldseek 3Di:
DAEEEEEQAFFCSVLLLVLQVLLLVLLVDDYDYRYDYAAPRCCVVPVDRQDPVSLVSCLVRQHYQHEFHDDDPPDDDQDPQLVSLAVSVLQWKKKWQAAFAQFPFPDRGFTAIETEGRHFFQSVPDKDFDDDPNHGPGIDTDGDADLVSLLVSLVVLLVCCVVVVHAEEEEEFQCVVVVPRRVSSVVSNVVVVVVRVRHHYYYYYLVVVLVCCVVPSVVHYYYYYYHVSSLVVSQSSQVRNQHQLAIWIWRHDPRHIYIYRSDHSPNVCGPVQQRRSNRSNLSSLVSCVVVPNNVSSVLLVVLLSVLSNVPQAGGVSRPPPNYDGHVSSSVSSSVSSND/DAEEEEEQAFFCRVLLSVLLVLLLVLLVDDYRYRYDYAAVRCCVPVVHRADPVSLVSCVVRQHYQHEFHDDDPPDDDQDPQQVSLAVSVLQWKKKWQAAFAQFPFPDRGFTAIETEGRHFFQSVPDKDFDDDVPHGPGIDTDGDADLVSLLVSLVVLLVVCVVVVHAEEEEEFQCVVVVPRRVSSVVSNVVCVVVRVRHHYYYYYLVVVLVCCVPPSVVHYYYYYYHPSSLVVSQSSQVRNQGLLAMWIWRHDPRHIYIYRSDHSPNVCGPVQQRRSNRSNLSVLVSCVVVPNNVSSVLLVVLLSVLSNVPQAGGCSRPVPHYDGRNSSSVSSSVSSND

Nearest PDB structures (foldseek):
  6lky-assembly1_B  TM=1.002E+00  e=3.513E-68  Methylococcus capsulatus str. Bath
  6m3s-assembly1_B  TM=9.768E-01  e=1.485E-46  Xanthomonas campestris
  2d1c-assembly1_B  TM=9.593E-01  e=4.010E-41  Thermus thermophilus HB8
  1x0l-assembly1_A  TM=9.021E-01  e=1.477E-38  Thermus thermophilus
  3ah3-assembly1_A  TM=8.876E-01  e=1.552E-37  Thermus thermophilus HB27

Secondary structure (DSSP, 8-state):
-EEEEEE--STTHHHHHHHHHHHHHHTT--EEEEE---HHHHHHHHSSSS-HHHHHHHHHHSEEEE------SSSSSPPHHHHHHHHTT--EEEEEEE--TT---S-S--EEEEEEE-SSBTTS--EEEEEETTEEEEEEEEEEEEHHHHHHHHHHHHHHHHHTT--EEEEEE-TTTSTTHHHHHHHHHHHHHTT-TTSEEEEEEHHHHHHHHHH-GGG-SEEEE-HHHHHHHHHHHHHHTT-GGG-EEEEE-SS-EEEEESS---TTTTTSS----HHHHHHHHHHHHHTT-HHHHHHHHHHHHHHHHH-SS--TTT-SSS---HHHHHHHHHHHHT-/-EEEEEE--STTHHHHHHHHHHHHHHTT--EEEEE---HHHHHHHHSSSS-HHHHHHHHHHSEEEE------SSSSS--HHHHHHHHTT--EEEEEEE--TT---S-S--EEEEEEE-SSEEEEEEEEEEEETTEEEEEEEEEEEEHHHHHHHHHHHHHHHHHTT--EEEEEE-TTTSTTHHHHHHHHHHHHHTT-TTSEEEEEEHHHHHHHHHH-GGG-SEEEE-HHHHHHHHHHHHHHHT-GGG-EEEEE-SS-EEEEESS---GGGTTSS----HHHHHHHHHHHHHTT-HHHHHHHHHHHHHHHHH-SS--TTT-SSS---HHHHHHHHHHHHH-

InterPro domains:
  IPR019818 Isocitrate/isopropylmalate dehydrogenase, conserved site [PS00470] (227-246)
  IPR024084 Isopropylmalate dehydrogenase-like domain [PF00180] (3-333)
  IPR024084 Isopropylmalate dehydrogenase-like domain [SM01329] (3-333)

Radius of gyration: 25.43 Å; Cα contacts (8 Å, |Δi|>4): 1732; chains: 2; bounding box: 58×68×57 Å

Solvent-accessible surface area: 26043 Å² total; per-residue (Å²): 196,32,98,1,0,16,0,40,6,10,35,12,0,62,54,0,5,73,4,0,22,106,0,1,88,20,14,48,14,117,26,108,49,30,88,38,21,1,0,60,38,0,49,145,149,116,65,48,34,30,19,115,61,1,24,86,12,0,107,80,26,83,23,0,0,3,0,5,9,40,20,33,58,33,28,63,43,97,6,3,23,15,51,1,16,60,37,8,94,0,31,0,0,4,12,35,3,59,13,8,123,58,24,143,39,72,45,98,83,1,73,0,0,0,0,6,3,1,20,22,5,16,10,30,40,75,29,77,60,58,106,82,120,157,98,47,73,11,0,33,1,26,8,22,6,43,49,133,4,1,32,92,0,0,90,34,0,0,57,38,0,109,157,47,220,39,150,49,0,3,0,0,1,11,0,20,20,14,12,10,4,5,5,2,1,4,67,2,0,110,87,5,13,164,92,16,121,82,15,108,56,39,36,81,48,0,20,27,0,0,27,38,0,12,73,65,0,75,141,13,23,0,0,0,0,20,1,5,8,0,6,0,0,6,5,0,1,0,3,10,2,6,5,26,15,2,8,5,0,4,0,23,9,123,97,7,0,3,2,7,5,20,20,39,13,27,116,114,47,28,147,132,40,59,5,8,0,0,0,0,1,26,0,0,6,38,0,0,113,87,29,54,51,58,83,5,8,151,84,0,55,126,2,0,47,50,8,7,85,75,30,184,26,4,0,33,74,29,24,177,135,82,64,20,23,8,81,105,0,5,88,17,0,22,104,99,2,167,164,187,31,100,0,0,17,0,40,7,10,36,10,0,62,54,0,4,72,4,0,20,108,0,1,91,26,15,54,18,122,26,106,50,30,88,40,26,1,0,69,44,0,43,146,153,113,66,47,34,35,19,118,60,1,17,88,10,1,114,82,24,79,24,0,0,2,0,5,10,40,19,32,60,35,30,62,43,97,6,2,24,16,52,0,16,61,38,7,91,1,35,0,0,4,14,34,4,62,14,7,119,58,25,143,38,75,47,95,89,2,74,0,0,0,0,5,3,1,19,21,5,16,10,29,43,76,30,76,60,59,108,79,118,154,101,54,82,11,0,33,1,26,7,22,4,42,56,122,3,1,37,75,0,0,83,32,0,0,57,37,0,103,145,43,193,33,136,47,0,2,0,0,1,9,0,18,19,12,10,11,6,6,5,3,1,4,70,2,0,113,86,5,13,164,90,16,120,85,14,110,50,38,37,84,47,0,20,26,0,0,24,29,0,13,69,82,0,69,107,12,20,0,0,0,0,20,1,6,7,0,9,0,0,6,5,0,1,0,3,12,3,5,6,27,15,3,6,4,0,4,0,21,8,128,100,8,1,3,2,8,4,19,20,40,14,27,114,117,49,26,150,135,44,62,4,8,0,0,0,0,1,26,0,0,6,40,0,0,111,87,30,54,42,58,90,5,8,160,85,0,58,117,2,0,37,52,9,7,86,69,30,182,29,4,0,30,60,26,32,158,140,100,53,16,20,7,81,104,0,3,102,20,0,20,84,87,5,180,136

Sequence (678 aa):
MMHKITLIPGDGIGPSSIVDAAVKVIEATGVQVQWDTQSAGMAAVEKFGTPLPDATLDSIRANRICFKGPLLTTPVGGGYRRSVNVTLRQALNLYANVRPAISFEGTDTAFSDVNLVTVRENTEGLYAGIEHFIKVDEEKIAAESIAVVTRKGSERIIRYAFDYARRARRKKVTLVHKANILKCTSGLFLEIGREIAKEYPDIEFDDRIVDACSSMQMVVMQPQRFDVLVTTNLFGDILSDLAAGLIGGLGLTAGANIGTDAALFEAVHGSAPDIADKGIANPTAMIMAGAMMLEHIGEPDAARRIERRAVREVIEDGRSVTPDLAKDSPCGTAQMAEAIVERVRQMMHKITLIPGDGIGPSSIVDAAVKVIEATGVQVQWDTQSAGMAAVEKFGTPLPDATLDSIRANRICFKGPLTTPVGGGYRSVNVTLRQALNLYANVRPAISFEGTDTAFSDVNLVTVRENTEGLYAGIEHFIKVVDEEKIAAESIAVVTRKGSERIIRYAFDYARRARRKKVTLVHKANILKCTSGLFLEIGREIAKEYPDIEFDDRIVDACSSMQMVMQPQRFDVLVTTNLFGDILSDLAAGLIGGLGLTAGANIGTTDAALFEAVHGSAPDIADKGIANPTAMIMAGAMMLEHIGEPDAARRIERAVREVIEDGRSVTPDLAKDSPCGTAQMAEAIVERVRQ

Organism: Methylococcus capsulatus (strain ATCC 33009 / NCIMB 11132 / Bath) (NCBI:txid243233)

B-factor: mean 32.74, std 12.73, range [13.05, 123.2]